Protein AF-A0A9J8A3A0-F1 (afdb_monomer)

Structure (mmCIF, N/CA/C/O backbone):
data_AF-A0A9J8A3A0-F1
#
_entry.id   AF-A0A9J8A3A0-F1
#
loop_
_atom_site.group_PDB
_atom_site.id
_atom_site.type_symbol
_atom_site.label_atom_id
_atom_site.label_alt_id
_atom_site.label_comp_id
_atom_site.label_asym_id
_atom_site.label_entity_id
_atom_site.label_seq_id
_atom_site.pdbx_PDB_ins_code
_atom_site.Cartn_x
_atom_site.Cartn_y
_atom_site.Cartn_z
_atom_site.occupancy
_atom_site.B_iso_or_equiv
_atom_site.auth_seq_id
_atom_site.auth_comp_id
_atom_site.auth_asym_id
_atom_site.auth_atom_id
_atom_site.pdbx_PDB_model_num
ATOM 1 N N . MET A 1 1 ? 16.495 73.382 -16.842 1.00 53.78 1 MET A N 1
ATOM 2 C CA . MET A 1 1 ? 16.008 73.483 -15.449 1.00 53.78 1 MET A CA 1
ATOM 3 C C . MET A 1 1 ? 14.837 74.449 -15.429 1.00 53.78 1 MET A C 1
ATOM 5 O O . MET A 1 1 ? 14.938 75.482 -16.072 1.00 53.78 1 MET A O 1
ATOM 9 N N . ILE A 1 2 ? 13.765 74.085 -14.719 1.00 48.28 2 ILE A N 1
ATOM 10 C CA . ILE A 1 2 ? 12.380 74.600 -14.800 1.00 48.28 2 ILE A CA 1
ATOM 11 C C . ILE A 1 2 ? 11.539 73.900 -15.888 1.00 48.28 2 ILE A C 1
ATOM 13 O O . ILE A 1 2 ? 11.152 74.492 -16.888 1.00 48.28 2 ILE A O 1
ATOM 17 N N . SER A 1 3 ? 11.265 72.611 -15.660 1.00 35.91 3 SER A N 1
ATOM 18 C CA . SER A 1 3 ? 10.053 71.906 -16.138 1.00 35.91 3 SER A CA 1
ATOM 19 C C . SER A 1 3 ? 9.873 70.494 -15.537 1.00 35.91 3 SER A C 1
ATOM 21 O O . SER A 1 3 ? 8.920 69.805 -15.887 1.00 35.91 3 SER A O 1
ATOM 23 N N . ASP A 1 4 ? 10.702 70.087 -14.564 1.00 40.22 4 ASP A N 1
ATOM 24 C CA . ASP A 1 4 ? 10.629 68.764 -13.911 1.00 40.22 4 ASP A CA 1
ATOM 25 C C . ASP A 1 4 ? 9.774 68.700 -12.627 1.00 40.22 4 ASP A C 1
ATOM 27 O O . ASP A 1 4 ? 9.795 67.701 -11.918 1.00 40.22 4 ASP A O 1
ATOM 31 N N . LEU A 1 5 ? 8.961 69.720 -12.328 1.00 41.50 5 LEU A N 1
ATOM 32 C CA . LEU A 1 5 ? 8.045 69.703 -11.167 1.00 41.50 5 LEU A CA 1
ATOM 33 C C . LEU A 1 5 ? 6.548 69.688 -11.528 1.00 41.50 5 LEU A C 1
ATOM 35 O O . LEU A 1 5 ? 5.707 69.651 -10.638 1.00 41.50 5 LEU A O 1
ATOM 39 N N . ALA A 1 6 ? 6.190 69.631 -12.818 1.00 38.50 6 ALA A N 1
ATOM 40 C CA . ALA A 1 6 ? 4.790 69.640 -13.275 1.00 38.50 6 ALA A CA 1
ATOM 41 C C . ALA A 1 6 ? 4.264 68.288 -13.805 1.00 38.50 6 ALA A C 1
ATOM 43 O O . ALA A 1 6 ? 3.088 68.177 -14.142 1.00 38.50 6 ALA A O 1
ATOM 44 N N . ARG A 1 7 ? 5.087 67.229 -13.858 1.00 34.84 7 ARG A N 1
ATOM 45 C CA . ARG A 1 7 ? 4.627 65.879 -14.260 1.00 34.84 7 ARG A CA 1
ATOM 46 C C . ARG A 1 7 ? 4.165 64.994 -13.100 1.00 34.84 7 ARG A C 1
ATOM 48 O O . ARG A 1 7 ? 3.528 63.976 -13.345 1.00 34.84 7 ARG A O 1
ATOM 55 N N . ILE A 1 8 ? 4.409 65.409 -11.857 1.00 41.62 8 ILE A N 1
ATOM 56 C CA . ILE A 1 8 ? 3.997 64.673 -10.650 1.00 41.62 8 ILE A CA 1
ATOM 57 C C . ILE A 1 8 ? 2.502 64.888 -10.328 1.00 41.62 8 ILE A C 1
ATOM 59 O O . ILE A 1 8 ? 1.899 64.053 -9.667 1.00 41.62 8 ILE A O 1
ATOM 63 N N . PHE A 1 9 ? 1.853 65.919 -10.883 1.00 36.81 9 PHE A N 1
ATOM 64 C CA . PHE A 1 9 ? 0.465 66.273 -10.540 1.00 36.81 9 PHE A CA 1
ATOM 65 C C . PHE A 1 9 ? -0.628 65.829 -11.532 1.00 36.81 9 PHE A C 1
ATOM 67 O O . PHE A 1 9 ? -1.800 66.066 -11.266 1.00 36.81 9 PHE A O 1
ATOM 74 N N . ASN A 1 10 ? -0.301 65.154 -12.643 1.00 33.59 10 ASN A N 1
ATOM 75 C CA . ASN A 1 10 ? -1.321 64.701 -13.613 1.00 33.59 10 ASN A CA 1
ATOM 76 C C . ASN A 1 10 ? -1.538 63.173 -13.647 1.00 33.59 10 ASN A C 1
ATOM 78 O O . ASN A 1 10 ? -2.339 62.667 -14.431 1.00 33.59 10 ASN A O 1
ATOM 82 N N . VAL A 1 11 ? -0.861 62.431 -12.762 1.00 38.22 11 VAL A N 1
ATOM 83 C CA . VAL A 1 11 ? -1.085 60.988 -12.540 1.00 38.22 11 VAL A CA 1
ATOM 84 C C . VAL A 1 11 ? -2.279 60.750 -11.599 1.00 38.22 11 VAL A C 1
ATOM 86 O O . VAL A 1 11 ? -2.960 59.732 -11.705 1.00 38.22 11 VAL A O 1
ATOM 89 N N . GLU A 1 12 ? -2.630 61.725 -10.753 1.00 38.78 12 GLU A N 1
ATOM 90 C CA . GLU A 1 12 ? -3.767 61.619 -9.824 1.00 38.78 12 GLU A CA 1
ATOM 91 C C . GLU A 1 12 ? -5.148 61.760 -10.487 1.00 38.78 12 GLU A C 1
ATOM 93 O O . GLU A 1 12 ? -6.147 61.334 -9.907 1.00 38.78 12 GLU A O 1
ATOM 98 N N . TRP A 1 13 ? -5.234 62.254 -11.729 1.00 34.41 13 TRP A N 1
ATOM 99 C CA . TRP A 1 13 ? -6.500 62.284 -12.477 1.00 34.41 13 TRP A CA 1
ATOM 100 C C . TRP A 1 13 ? -6.763 60.990 -13.274 1.00 34.41 13 TRP A C 1
ATOM 102 O O . TRP A 1 13 ? -7.913 60.635 -13.518 1.00 34.41 13 TRP A O 1
ATOM 112 N N . HIS A 1 14 ? -5.724 60.208 -13.602 1.00 34.19 14 HIS A N 1
ATOM 113 C CA . HIS A 1 14 ? -5.872 58.890 -14.247 1.00 34.19 14 HIS A CA 1
ATOM 114 C C . HIS A 1 14 ? -6.265 57.763 -13.276 1.00 34.19 14 HIS A C 1
ATOM 116 O O . HIS A 1 14 ? -6.746 56.715 -13.704 1.00 34.19 14 HIS A O 1
ATOM 122 N N . LEU A 1 15 ? -6.125 57.974 -11.965 1.00 36.59 15 LEU A N 1
ATOM 123 C CA . LEU A 1 15 ? -6.415 56.949 -10.958 1.00 36.59 15 LEU A CA 1
ATOM 124 C C . LEU A 1 15 ? -7.895 56.863 -10.550 1.00 36.59 15 LEU A C 1
ATOM 126 O O . LEU A 1 15 ? -8.308 55.828 -10.035 1.00 36.59 15 LEU A O 1
ATOM 130 N N . LYS A 1 16 ? -8.726 57.874 -10.849 1.00 38.16 16 LYS A N 1
ATOM 131 C CA . LYS A 1 16 ? -10.171 57.841 -10.533 1.00 38.16 16 LYS A CA 1
ATOM 132 C C . LYS A 1 16 ? -11.076 57.318 -11.656 1.00 38.16 16 LYS A C 1
ATOM 134 O O . LYS A 1 16 ? -12.205 56.936 -11.371 1.00 38.16 16 LYS A O 1
ATOM 139 N N . THR A 1 17 ? -10.580 57.191 -12.888 1.00 37.44 17 THR A N 1
ATOM 140 C CA . THR A 1 17 ? -11.350 56.630 -14.024 1.00 37.44 17 THR A CA 1
ATOM 141 C C . THR A 1 17 ? -11.033 55.145 -14.282 1.00 37.44 17 THR A C 1
ATOM 143 O O . THR A 1 17 ? -11.805 54.441 -14.925 1.00 37.44 17 THR A O 1
ATOM 146 N N . ILE A 1 18 ? -9.939 54.615 -13.716 1.00 38.91 18 ILE A N 1
ATOM 147 C CA . ILE A 1 18 ? -9.562 53.187 -13.807 1.00 38.91 18 ILE A CA 1
ATOM 148 C C . ILE A 1 18 ? -10.280 52.328 -12.744 1.00 38.91 18 ILE A C 1
ATOM 150 O O . ILE A 1 18 ? -10.429 51.115 -12.907 1.00 38.91 18 ILE A O 1
ATOM 154 N N . GLN A 1 19 ? -10.789 52.944 -11.674 1.00 39.38 19 GLN A N 1
ATOM 155 C CA . GLN A 1 19 ? -11.409 52.229 -10.553 1.00 39.38 19 GLN A CA 1
ATOM 156 C C . GLN A 1 19 ? -12.839 51.734 -10.839 1.00 39.38 19 GLN A C 1
ATOM 158 O O . GLN A 1 19 ? -13.288 50.785 -10.204 1.00 39.38 19 GLN A O 1
ATOM 163 N N . THR A 1 20 ? -13.523 52.286 -11.843 1.00 39.84 20 THR A N 1
ATOM 164 C CA . THR A 1 20 ? -14.869 51.857 -12.270 1.00 39.84 20 THR A CA 1
ATOM 165 C C . THR A 1 20 ? -14.873 50.841 -13.420 1.00 39.84 20 THR A C 1
ATOM 167 O O . THR A 1 20 ? -15.894 50.199 -13.644 1.00 39.84 20 THR A O 1
ATOM 170 N N . HIS A 1 21 ? -13.743 50.609 -14.103 1.00 36.72 21 HIS A N 1
ATOM 171 C CA . HIS A 1 21 ? -13.633 49.596 -15.169 1.00 36.72 21 HIS A CA 1
ATOM 172 C C . HIS A 1 21 ? -13.060 48.241 -14.713 1.00 36.72 21 HIS A C 1
ATOM 174 O O . HIS A 1 21 ? -13.238 47.241 -15.409 1.00 36.72 21 HIS A O 1
ATOM 180 N N . ARG A 1 22 ? -12.425 48.162 -13.533 1.00 37.97 22 ARG A N 1
ATOM 181 C CA . ARG A 1 22 ? -11.902 46.893 -12.987 1.00 37.97 22 ARG A CA 1
ATOM 182 C C . ARG A 1 22 ? -12.978 45.970 -12.408 1.00 37.97 22 ARG A C 1
ATOM 184 O O . ARG A 1 22 ? -12.798 44.761 -12.446 1.00 37.97 22 ARG A O 1
ATOM 191 N N . SER A 1 23 ? -14.111 46.500 -11.954 1.00 43.41 23 SER A N 1
ATOM 192 C CA . SER A 1 23 ? -15.188 45.705 -11.342 1.00 43.41 23 SER A CA 1
ATOM 193 C C . SER A 1 23 ? -16.014 44.888 -12.347 1.00 43.41 23 SER A C 1
ATOM 195 O O . SER A 1 23 ? -16.549 43.843 -11.988 1.00 43.41 23 SER A O 1
ATOM 197 N N . SER A 1 24 ? -16.082 45.305 -13.617 1.00 37.31 24 SER A N 1
ATOM 198 C CA . SER A 1 24 ? -16.855 44.594 -14.653 1.00 37.31 24 SER A CA 1
ATOM 199 C C . SER A 1 24 ? -16.058 43.471 -15.347 1.00 37.31 24 SER A C 1
ATOM 201 O O . SER A 1 24 ? -16.620 42.453 -15.749 1.00 37.31 24 SER A O 1
ATOM 203 N N . ILE A 1 25 ? -14.727 43.601 -15.423 1.00 42.09 25 ILE A N 1
ATOM 204 C CA . ILE A 1 25 ? -13.830 42.589 -16.018 1.00 42.09 25 ILE A CA 1
ATOM 205 C C . ILE A 1 25 ? -13.587 41.410 -15.056 1.00 42.09 25 ILE A C 1
ATOM 207 O O . ILE A 1 25 ? -13.525 40.261 -15.497 1.00 42.09 25 ILE A O 1
ATOM 211 N N . ASP A 1 26 ? -13.553 41.662 -13.745 1.00 43.03 26 ASP A N 1
ATOM 212 C CA . ASP A 1 26 ? -13.369 40.625 -12.716 1.00 43.03 26 ASP A CA 1
ATOM 213 C C . ASP A 1 26 ? -14.576 39.664 -12.625 1.00 43.03 26 ASP A C 1
ATOM 215 O O . ASP A 1 26 ? -14.426 38.461 -12.408 1.00 43.03 26 ASP A O 1
ATOM 219 N N . LEU A 1 27 ? -15.796 40.157 -12.880 1.00 40.97 27 LEU A N 1
ATOM 220 C CA . LEU A 1 27 ? -17.016 39.341 -12.846 1.00 40.97 27 LEU A CA 1
ATOM 221 C C . LEU A 1 27 ? -17.180 38.451 -14.095 1.00 40.97 27 LEU A C 1
ATOM 223 O O . LEU A 1 27 ? -17.710 37.341 -14.000 1.00 40.97 27 LEU A O 1
ATOM 227 N N . HIS A 1 28 ? -16.706 38.903 -15.260 1.00 38.28 28 HIS A N 1
ATOM 228 C CA . HIS A 1 28 ? -16.753 38.123 -16.502 1.00 38.28 28 HIS A CA 1
ATOM 229 C C . HIS A 1 28 ? -15.663 37.042 -16.571 1.00 38.28 28 HIS A C 1
ATOM 231 O O . HIS A 1 28 ? -15.941 35.945 -17.059 1.00 38.28 28 HIS A O 1
ATOM 237 N N . TRP A 1 29 ? -14.468 37.284 -16.017 1.00 37.06 29 TRP A N 1
ATOM 238 C CA . TRP A 1 29 ? -13.409 36.267 -15.956 1.00 37.06 29 TRP A CA 1
ATOM 239 C C . TRP A 1 29 ? -13.741 35.140 -14.965 1.00 37.06 29 TRP A C 1
ATOM 241 O O . TRP A 1 29 ? -13.626 33.960 -15.298 1.00 37.06 29 TRP A O 1
ATOM 251 N N . ARG A 1 30 ? -14.287 35.480 -13.788 1.00 40.38 30 ARG A N 1
ATOM 252 C CA . ARG A 1 30 ? -14.738 34.493 -12.788 1.00 40.38 30 ARG A CA 1
ATOM 253 C C . ARG A 1 30 ? -15.885 33.604 -13.292 1.00 40.38 30 ARG A C 1
ATOM 255 O O . ARG A 1 30 ? -15.968 32.441 -12.908 1.00 40.38 30 ARG A O 1
ATOM 262 N N . ARG A 1 31 ? -16.732 34.108 -14.201 1.00 38.91 31 ARG A N 1
ATOM 263 C CA . ARG A 1 31 ? -17.788 33.325 -14.875 1.00 38.91 31 ARG A CA 1
ATOM 264 C C . ARG A 1 31 ? -17.256 32.428 -16.004 1.00 38.91 31 ARG A C 1
ATOM 266 O O . ARG A 1 31 ? -17.767 31.327 -16.177 1.00 38.91 31 ARG A O 1
ATOM 273 N N . ALA A 1 32 ? -16.209 32.840 -16.723 1.00 35.50 32 ALA A N 1
ATOM 274 C CA . ALA A 1 32 ? -15.576 32.020 -17.764 1.00 35.50 32 ALA A CA 1
ATOM 275 C C . ALA A 1 32 ? -14.757 30.850 -17.181 1.00 35.50 32 ALA A C 1
ATOM 277 O O . ALA A 1 32 ? -14.797 29.740 -17.710 1.00 35.50 32 ALA A O 1
ATOM 278 N N . GLN A 1 33 ? -14.083 31.063 -16.048 1.00 36.75 33 GLN A N 1
ATOM 279 C CA . GLN A 1 33 ? -13.306 30.016 -15.380 1.00 36.75 33 GLN A CA 1
ATOM 280 C C . GLN A 1 33 ? -14.208 28.975 -14.688 1.00 36.75 33 GLN A C 1
ATOM 282 O O . GLN A 1 33 ? -13.895 27.787 -14.700 1.00 36.75 33 GLN A O 1
ATOM 287 N N . ALA A 1 34 ? -15.379 29.387 -14.184 1.00 37.41 34 ALA A N 1
ATOM 288 C CA . ALA A 1 34 ? -16.399 28.480 -13.647 1.00 37.41 34 ALA A CA 1
ATOM 289 C C . ALA A 1 34 ? -17.090 27.622 -14.733 1.00 37.41 34 ALA A C 1
ATOM 291 O O . ALA A 1 34 ? -17.401 26.462 -14.479 1.00 37.41 34 ALA A O 1
ATOM 292 N N . CYS A 1 35 ? -17.282 28.143 -15.954 1.00 33.62 35 CYS A N 1
ATOM 293 C CA . CYS A 1 35 ? -17.835 27.365 -17.074 1.00 33.62 35 CYS A CA 1
ATOM 294 C C . CYS A 1 35 ? -16.848 26.330 -17.645 1.00 33.62 35 CYS A C 1
ATOM 296 O O . CYS A 1 35 ? -17.275 25.230 -17.993 1.00 33.62 35 CYS A O 1
ATOM 298 N N . LEU A 1 36 ? -15.538 26.620 -17.687 1.00 36.16 36 LEU A N 1
ATOM 299 C CA . LEU A 1 36 ? -14.526 25.619 -18.070 1.00 36.16 36 LEU A CA 1
ATOM 300 C C . LEU A 1 36 ? -14.402 24.505 -17.011 1.00 36.16 36 LEU A C 1
ATOM 302 O O . LEU A 1 36 ? -14.256 23.332 -17.353 1.00 36.16 36 LEU A O 1
ATOM 306 N N . MET A 1 37 ? -14.545 24.870 -15.730 1.00 34.22 37 MET A N 1
ATOM 307 C CA . MET A 1 37 ? -14.596 23.940 -14.593 1.00 34.22 37 MET A CA 1
ATOM 308 C C . MET A 1 37 ? -15.845 23.042 -14.599 1.00 34.22 37 MET A C 1
ATOM 310 O O . MET A 1 37 ? -15.817 21.984 -13.983 1.00 34.22 37 MET A O 1
ATOM 314 N N . LEU A 1 38 ? -16.920 23.405 -15.312 1.00 36.59 38 LEU A N 1
ATOM 315 C CA . LEU A 1 38 ? -18.124 22.570 -15.429 1.00 36.59 38 LEU A CA 1
ATOM 316 C C . LEU A 1 38 ? -18.109 21.636 -16.655 1.00 36.59 38 LEU A C 1
ATOM 318 O O . LEU A 1 38 ? -18.757 20.594 -16.627 1.00 36.59 38 LEU A O 1
ATOM 322 N N . GLN A 1 39 ? -17.371 21.973 -17.722 1.00 31.22 39 GLN A N 1
ATOM 323 C CA . GLN A 1 39 ? -17.328 21.164 -18.951 1.00 31.22 39 GLN A CA 1
ATOM 324 C C . GLN A 1 39 ? -16.314 20.009 -18.908 1.00 31.22 39 GLN A C 1
ATOM 326 O O . GLN A 1 39 ? -16.563 18.978 -19.524 1.00 31.22 39 GLN A O 1
ATOM 331 N N . VAL A 1 40 ? -15.220 20.116 -18.143 1.00 38.34 40 VAL A N 1
ATOM 332 C CA . VAL A 1 40 ? -14.260 18.999 -17.977 1.00 38.34 40 VAL A CA 1
ATOM 333 C C . VAL A 1 40 ? -14.747 17.975 -16.939 1.00 38.34 40 VAL A C 1
ATOM 335 O O . VAL A 1 40 ? -14.436 16.794 -17.042 1.00 38.34 40 VAL A O 1
ATOM 338 N N . VAL A 1 41 ? -15.597 18.390 -15.994 1.00 36.25 41 VAL A N 1
ATOM 339 C CA . VAL A 1 41 ? -16.181 17.519 -14.953 1.00 36.25 41 VAL A CA 1
ATOM 340 C C . VAL A 1 41 ? -17.225 16.526 -15.506 1.00 36.25 41 VAL A C 1
ATOM 342 O O . VAL A 1 41 ? -17.561 15.562 -14.827 1.00 36.25 41 VAL A O 1
ATOM 345 N N . ILE A 1 42 ? -17.725 16.705 -16.738 1.00 36.88 42 ILE A N 1
ATOM 346 C CA . ILE A 1 42 ? -18.847 15.907 -17.287 1.00 36.88 42 ILE A CA 1
ATOM 347 C C . ILE A 1 42 ? -18.456 15.074 -18.535 1.00 36.88 42 ILE A C 1
ATOM 349 O O . ILE A 1 42 ? -19.239 14.257 -19.018 1.00 36.88 42 ILE A O 1
ATOM 353 N N . GLY A 1 43 ? -17.221 15.172 -19.036 1.00 27.08 43 GLY A N 1
ATOM 354 C CA . GLY A 1 43 ? -16.757 14.398 -20.196 1.00 27.08 43 GLY A CA 1
ATOM 355 C C . GLY A 1 43 ? -16.251 12.986 -19.865 1.00 27.08 43 GLY A C 1
ATOM 356 O O . GLY A 1 43 ? -15.045 12.792 -19.865 1.00 27.08 43 GLY A O 1
ATOM 357 N N . GLN A 1 44 ? -17.170 12.053 -19.565 1.00 27.44 44 GLN A N 1
ATOM 358 C CA . GLN A 1 44 ? -17.163 10.599 -19.890 1.00 27.44 44 GLN A CA 1
ATOM 359 C C . GLN A 1 44 ? -15.775 9.921 -20.089 1.00 27.44 44 GLN A C 1
ATOM 361 O O . GLN A 1 44 ? -15.083 10.244 -21.041 1.00 27.44 44 GLN A O 1
ATOM 366 N N . GLU A 1 45 ? -15.272 8.944 -19.319 1.00 31.30 45 GLU A N 1
ATOM 367 C CA . GLU A 1 45 ? -15.837 7.737 -18.690 1.00 31.30 45 GLU A CA 1
ATOM 368 C C . GLU A 1 45 ? -14.906 7.242 -17.552 1.00 31.30 45 GLU A C 1
ATOM 370 O O . GLU A 1 45 ? -13.699 7.452 -17.602 1.00 31.30 45 GLU A O 1
ATOM 375 N N . ARG A 1 46 ? -15.477 6.554 -16.544 1.00 36.16 46 ARG A N 1
ATOM 376 C CA . ARG A 1 46 ? -14.821 5.717 -15.503 1.00 36.16 46 ARG A CA 1
ATOM 377 C C . ARG A 1 46 ? -13.362 6.067 -15.157 1.00 36.16 46 ARG A C 1
ATOM 379 O O . ARG A 1 46 ? -12.443 5.322 -15.477 1.00 36.16 46 ARG A O 1
ATOM 386 N N . VAL A 1 47 ? -13.172 7.134 -14.388 1.00 31.84 47 VAL A N 1
ATOM 387 C CA . VAL A 1 47 ? -11.882 7.421 -13.752 1.00 31.84 47 VAL A CA 1
ATOM 388 C C . VAL A 1 47 ? -11.883 6.828 -12.344 1.00 31.84 47 VAL A C 1
ATOM 390 O O . VAL A 1 47 ? -12.733 7.152 -11.511 1.00 31.84 47 VAL A O 1
ATOM 393 N N . SER A 1 48 ? -10.938 5.923 -12.095 1.00 36.25 48 SER A N 1
ATOM 394 C CA . SER A 1 48 ? -10.561 5.452 -10.764 1.00 36.25 48 SER A CA 1
ATOM 395 C C . SER A 1 48 ? -10.361 6.650 -9.834 1.00 36.25 48 SER A C 1
ATOM 397 O O . SER A 1 48 ? -9.594 7.555 -10.156 1.00 36.25 48 SER A O 1
ATOM 399 N N . GLN A 1 49 ? -11.049 6.659 -8.692 1.00 37.28 49 GLN A N 1
ATOM 400 C CA . GLN A 1 49 ? -10.913 7.675 -7.644 1.00 37.28 49 GLN A CA 1
ATOM 401 C C . GLN A 1 49 ? -9.463 7.709 -7.118 1.00 37.28 49 GLN A C 1
ATOM 403 O O . GLN A 1 49 ? -9.144 7.019 -6.152 1.00 37.28 49 GLN A O 1
ATOM 408 N N . SER A 1 50 ? -8.591 8.487 -7.765 1.00 38.06 50 SER A N 1
ATOM 409 C CA . SER A 1 50 ? -7.245 8.818 -7.287 1.00 38.06 50 SER A CA 1
ATOM 410 C C . SER A 1 50 ? -7.334 9.952 -6.257 1.00 38.06 50 SER A C 1
ATOM 412 O O . SER A 1 50 ? -8.206 10.827 -6.324 1.00 38.06 50 SER A O 1
ATOM 414 N N . ARG A 1 51 ? -6.419 9.942 -5.284 1.00 40.31 51 ARG A N 1
ATOM 415 C CA . ARG A 1 51 ? -6.280 10.982 -4.256 1.00 40.31 51 ARG A CA 1
ATOM 416 C C . ARG A 1 51 ? -5.995 12.375 -4.837 1.00 40.31 51 ARG A C 1
ATOM 418 O O . ARG A 1 51 ? -6.275 13.359 -4.154 1.00 40.31 51 ARG A O 1
ATOM 425 N N . ASP A 1 52 ? -5.572 12.496 -6.095 1.00 36.00 52 ASP A N 1
ATOM 426 C CA . ASP A 1 52 ? -5.333 13.788 -6.757 1.00 36.00 52 ASP A CA 1
ATOM 427 C C . ASP A 1 52 ? -6.608 14.620 -6.915 1.00 36.00 52 ASP A C 1
ATOM 429 O O . ASP A 1 52 ? -6.602 15.838 -6.708 1.00 36.00 52 ASP A O 1
ATOM 433 N N . THR A 1 53 ? -7.744 13.969 -7.196 1.00 41.31 53 THR A N 1
ATOM 434 C CA . THR A 1 53 ? -9.047 14.649 -7.272 1.00 41.31 53 THR A CA 1
ATOM 435 C C . THR A 1 53 ? -9.478 15.159 -5.891 1.00 41.31 53 THR A C 1
ATOM 437 O O . THR A 1 53 ? -10.091 16.222 -5.771 1.00 41.31 53 THR A O 1
ATOM 440 N N . PHE A 1 54 ? -9.094 14.445 -4.827 1.00 41.50 54 PHE A N 1
ATOM 441 C CA . PHE A 1 54 ? -9.340 14.838 -3.438 1.00 41.50 54 PHE A CA 1
ATOM 442 C C . PHE A 1 54 ? -8.407 15.962 -2.964 1.00 41.50 54 PHE A C 1
ATOM 444 O O . PHE A 1 54 ? -8.875 16.867 -2.271 1.00 41.50 54 PHE A O 1
ATOM 451 N N . CYS A 1 55 ? -7.132 15.977 -3.370 1.00 39.69 55 CYS A N 1
ATOM 452 C CA . CYS A 1 55 ? -6.225 17.108 -3.140 1.00 39.69 55 CYS A CA 1
ATOM 453 C C . CYS A 1 55 ? -6.763 18.390 -3.785 1.00 39.69 55 CYS A C 1
ATOM 455 O O . CYS A 1 55 ? -6.807 19.431 -3.126 1.00 39.69 55 CYS A O 1
ATOM 457 N N . TYR A 1 56 ? -7.272 18.306 -5.019 1.00 34.66 56 TYR A N 1
ATOM 458 C CA . TYR A 1 56 ? -7.908 19.439 -5.699 1.00 34.66 56 TYR A CA 1
ATOM 459 C C . TYR A 1 56 ? -9.129 19.970 -4.932 1.00 34.66 56 TYR A C 1
ATOM 461 O O . TYR A 1 56 ? -9.241 21.173 -4.697 1.00 34.66 56 TYR A O 1
ATOM 469 N N . LEU A 1 57 ? -10.011 19.083 -4.456 1.00 37.38 57 LEU A N 1
ATOM 470 C CA . LEU A 1 57 ? -11.170 19.461 -3.635 1.00 37.38 57 LEU A CA 1
ATOM 471 C C . LEU A 1 57 ? -10.765 20.069 -2.280 1.00 37.38 57 LEU A C 1
ATOM 473 O O . LEU A 1 57 ? -11.395 21.020 -1.818 1.00 37.38 57 LEU A O 1
ATOM 477 N N . ARG A 1 58 ? -9.690 19.576 -1.654 1.00 38.69 58 ARG A N 1
ATOM 478 C CA . ARG A 1 58 ? -9.177 20.081 -0.368 1.00 38.69 58 ARG A CA 1
ATOM 479 C C . ARG A 1 58 ? -8.526 21.460 -0.508 1.00 38.69 58 ARG A C 1
ATOM 481 O O . ARG A 1 58 ? -8.725 22.321 0.352 1.00 38.69 58 ARG A O 1
ATOM 488 N N . VAL A 1 59 ? -7.814 21.702 -1.611 1.00 39.00 59 VAL A N 1
ATOM 489 C CA . VAL A 1 59 ? -7.293 23.027 -1.982 1.00 39.00 59 VAL A CA 1
ATOM 490 C C . VAL A 1 59 ? -8.449 23.994 -2.247 1.00 39.00 59 VAL A C 1
ATOM 492 O O . VAL A 1 59 ? -8.472 25.073 -1.661 1.00 39.00 59 VAL A O 1
ATOM 495 N N . LEU A 1 60 ? -9.463 23.598 -3.022 1.00 36.34 60 LEU A N 1
ATOM 496 C CA . LEU A 1 60 ? -10.650 24.427 -3.280 1.00 36.34 60 LEU A CA 1
ATOM 497 C C . LEU A 1 60 ? -11.429 24.762 -1.994 1.00 36.34 60 LEU A C 1
ATOM 499 O O . LEU A 1 60 ? -11.845 25.905 -1.806 1.00 36.34 60 LEU A O 1
ATOM 503 N N . CYS A 1 61 ? -11.557 23.812 -1.064 1.00 34.75 61 CYS A N 1
ATOM 504 C CA . CYS A 1 61 ? -12.187 24.037 0.240 1.00 34.75 61 CYS A CA 1
ATOM 505 C C . CYS A 1 61 ? -11.357 24.988 1.130 1.00 34.75 61 CYS A C 1
ATOM 507 O O . CYS A 1 61 ? -11.910 25.815 1.861 1.00 34.75 61 CYS A O 1
ATOM 509 N N . SER A 1 62 ? -10.025 24.927 1.027 1.00 36.09 62 SER A N 1
ATOM 510 C CA . SER A 1 62 ? -9.095 25.833 1.722 1.00 36.09 62 SER A CA 1
ATOM 511 C C . SER A 1 62 ? -9.140 27.256 1.144 1.00 36.09 62 SER A C 1
ATOM 513 O O . SER A 1 62 ? -9.117 28.230 1.892 1.00 36.09 62 SER A O 1
ATOM 515 N N . PHE A 1 63 ? -9.303 27.395 -0.175 1.00 36.03 63 PHE A N 1
ATOM 516 C CA . PHE A 1 63 ? -9.541 28.685 -0.833 1.00 36.03 63 PHE A CA 1
ATOM 517 C C . PHE A 1 63 ? -10.908 29.278 -0.466 1.00 36.03 63 PHE A C 1
ATOM 519 O O . PHE A 1 63 ? -10.996 30.465 -0.162 1.00 36.03 63 PHE A O 1
ATOM 526 N N . SER A 1 64 ? -11.966 28.462 -0.425 1.00 34.31 64 SER A N 1
ATOM 527 C CA . SER A 1 64 ? -13.307 28.912 -0.022 1.00 34.31 64 SER A CA 1
ATOM 528 C C . SER A 1 64 ? -13.352 29.371 1.439 1.00 34.31 64 SER A C 1
ATOM 530 O O . SER A 1 64 ? -14.018 30.354 1.765 1.00 34.31 64 SER A O 1
ATOM 532 N N . SER A 1 65 ? -12.629 28.689 2.330 1.00 35.12 65 SER A N 1
ATOM 533 C CA . SER A 1 65 ? -12.540 29.062 3.746 1.00 35.12 65 SER A CA 1
ATOM 534 C C . SER A 1 65 ? -11.624 30.269 3.990 1.00 35.12 65 SER A C 1
ATOM 536 O O . SER A 1 65 ? -11.911 31.065 4.883 1.00 35.12 65 SER A O 1
ATOM 538 N N . ALA A 1 66 ? -10.582 30.471 3.175 1.00 37.69 66 ALA A N 1
ATOM 539 C CA . ALA A 1 66 ? -9.777 31.695 3.184 1.00 37.69 66 ALA A CA 1
ATOM 540 C C . ALA A 1 66 ? -10.580 32.917 2.699 1.00 37.69 66 ALA A C 1
ATOM 542 O O . ALA A 1 66 ? -10.582 33.943 3.375 1.00 37.69 66 ALA A O 1
ATOM 543 N N . LEU A 1 67 ? -11.354 32.774 1.616 1.00 36.16 67 LEU A N 1
ATOM 544 C CA . LEU A 1 67 ? -12.263 33.816 1.114 1.00 36.16 67 LEU A CA 1
ATOM 545 C C . LEU A 1 67 ? -13.350 34.176 2.139 1.00 36.16 67 LEU A C 1
ATOM 547 O O . LEU A 1 67 ? -13.659 35.349 2.335 1.00 36.16 67 LEU A O 1
ATOM 551 N N . SER A 1 68 ? -13.896 33.180 2.846 1.00 36.66 68 SER A N 1
ATOM 552 C CA . SER A 1 68 ? -14.867 33.413 3.922 1.00 36.66 68 SER A CA 1
ATOM 553 C C . SER A 1 68 ? -14.252 34.114 5.141 1.00 36.66 68 SER A C 1
ATOM 555 O O . SER A 1 68 ? -14.954 34.870 5.816 1.00 36.66 68 SER A O 1
ATOM 557 N N . LYS A 1 69 ? -12.965 33.875 5.440 1.00 39.62 69 LYS A N 1
ATOM 558 C CA . LYS A 1 69 ? -12.236 34.561 6.520 1.00 39.62 69 LYS A CA 1
ATOM 559 C C . LYS A 1 69 ? -11.904 36.006 6.151 1.00 39.62 69 LYS A C 1
ATOM 561 O O . LYS A 1 69 ? -12.106 36.879 6.989 1.00 39.62 69 LYS A O 1
ATOM 566 N N . GLU A 1 70 ? -11.493 36.270 4.910 1.00 41.59 70 GLU A N 1
ATOM 567 C CA . GLU A 1 70 ? -11.274 37.637 4.414 1.00 41.59 70 GLU A CA 1
ATOM 568 C C . GLU A 1 70 ? -12.573 38.457 4.436 1.00 41.59 70 GLU A C 1
ATOM 570 O O . GLU A 1 70 ? -12.579 39.574 4.951 1.00 41.59 70 GLU A O 1
ATOM 575 N N . GLN A 1 71 ? -13.703 37.876 4.014 1.00 38.66 71 GLN A N 1
ATOM 576 C CA . GLN A 1 71 ? -15.013 38.539 4.086 1.00 38.66 71 GLN A CA 1
ATOM 577 C C . GLN A 1 71 ? -15.466 38.821 5.533 1.00 38.66 71 GLN A C 1
ATOM 579 O O . GLN A 1 71 ? -16.061 39.865 5.806 1.00 38.66 71 GLN A O 1
ATOM 584 N N . GLN A 1 72 ? -15.161 37.935 6.490 1.00 40.00 72 GLN A N 1
ATOM 585 C CA . GLN A 1 72 ? -15.452 38.166 7.914 1.00 40.00 72 GLN A CA 1
ATOM 586 C C . GLN A 1 72 ? -14.529 39.205 8.567 1.00 40.00 72 GLN A C 1
ATOM 588 O O . GLN A 1 72 ? -14.961 39.908 9.485 1.00 40.00 72 GLN A O 1
ATOM 593 N N . GLU A 1 73 ? -13.273 39.320 8.133 1.00 42.84 73 GLU A N 1
ATOM 594 C CA . GLU A 1 73 ? -12.355 40.365 8.604 1.00 42.84 73 GLU A CA 1
ATOM 595 C C . GLU A 1 73 ? -12.705 41.745 8.033 1.00 42.84 73 GLU A C 1
ATOM 597 O O . GLU A 1 73 ? -12.572 42.750 8.738 1.00 42.84 73 GLU A O 1
ATOM 602 N N . GLU A 1 74 ? -13.232 41.802 6.809 1.00 39.97 74 GLU A N 1
ATOM 603 C CA . GLU A 1 74 ? -13.709 43.035 6.177 1.00 39.97 74 GLU A CA 1
ATOM 604 C C . GLU A 1 74 ? -14.978 43.571 6.872 1.00 39.97 74 GLU A C 1
ATOM 606 O O . GLU A 1 74 ? -15.025 44.743 7.253 1.00 39.97 74 GLU A O 1
ATOM 611 N N . LEU A 1 75 ? -15.923 42.686 7.224 1.00 41.00 75 LEU A N 1
ATOM 612 C CA . LEU A 1 75 ? -17.108 43.016 8.036 1.00 41.00 75 LEU A CA 1
ATOM 613 C C . LEU A 1 75 ? -16.755 43.474 9.467 1.00 41.00 75 LEU A C 1
ATOM 615 O O . LEU A 1 75 ? -17.409 44.359 10.025 1.00 41.00 75 LEU A O 1
ATOM 619 N N . LYS A 1 76 ? -15.689 42.926 10.072 1.00 41.22 76 LYS A N 1
ATOM 620 C CA . LYS A 1 76 ? -15.177 43.385 11.381 1.00 41.22 76 LYS A CA 1
ATOM 621 C C . LYS A 1 76 ? -14.469 44.741 11.295 1.00 41.22 76 LYS A C 1
ATOM 623 O O . LYS A 1 76 ? -14.525 45.516 12.252 1.00 41.22 76 LYS A O 1
ATOM 628 N N . ARG A 1 77 ? -13.826 45.055 10.164 1.00 40.66 77 ARG A N 1
ATOM 629 C CA . ARG A 1 77 ? -13.200 46.365 9.911 1.00 40.66 77 ARG A CA 1
ATOM 630 C C . ARG A 1 77 ? -14.225 47.472 9.673 1.00 40.66 77 ARG A C 1
ATOM 632 O O . ARG A 1 77 ? -13.982 48.599 10.103 1.00 40.66 77 ARG A O 1
ATOM 639 N N . GLU A 1 78 ? -15.363 47.164 9.058 1.00 37.75 78 GLU A N 1
ATOM 640 C CA . GLU A 1 78 ? -16.456 48.129 8.880 1.00 37.75 78 GLU A CA 1
ATOM 641 C C . GLU A 1 78 ? -17.223 48.397 10.185 1.00 37.75 78 GLU A C 1
ATOM 643 O O . GLU A 1 78 ? -17.506 49.555 10.492 1.00 37.75 78 GLU A O 1
ATOM 648 N N . GLY A 1 79 ? -17.433 47.379 11.030 1.00 37.59 79 GLY A N 1
ATOM 649 C CA . GLY A 1 79 ? -18.066 47.545 12.349 1.00 37.59 79 GLY A CA 1
ATOM 650 C C . GLY A 1 79 ? -17.240 48.339 13.375 1.00 37.59 79 GLY A C 1
ATOM 651 O O . GLY A 1 79 ? -17.792 48.877 14.331 1.00 37.59 79 GLY A O 1
ATOM 652 N N . SER A 1 80 ? -15.923 48.465 13.174 1.00 38.56 80 SER A N 1
ATOM 653 C CA . SER A 1 80 ? -15.021 49.208 14.072 1.00 38.56 80 SER A CA 1
ATOM 654 C C . SER A 1 80 ? -14.868 50.697 13.716 1.00 38.56 80 SER A C 1
ATOM 656 O O . SER A 1 80 ? -14.164 51.416 14.428 1.00 38.56 80 SER A O 1
ATOM 658 N N . ARG A 1 81 ? -15.500 51.185 12.635 1.00 35.22 81 ARG A N 1
ATOM 659 C CA . ARG A 1 81 ? -15.479 52.612 12.243 1.00 35.22 81 ARG A CA 1
ATOM 660 C C . ARG A 1 81 ? -16.613 53.445 12.845 1.00 35.22 81 ARG A C 1
ATOM 662 O O . ARG A 1 81 ? -16.591 54.666 12.727 1.00 35.22 81 ARG A O 1
ATOM 669 N N . THR A 1 82 ? -17.551 52.821 13.547 1.00 38.38 82 THR A N 1
ATOM 670 C CA . THR A 1 82 ? -18.628 53.501 14.274 1.00 38.38 82 THR A CA 1
ATOM 671 C C . THR A 1 82 ? -18.578 53.084 15.737 1.00 38.38 82 THR A C 1
ATO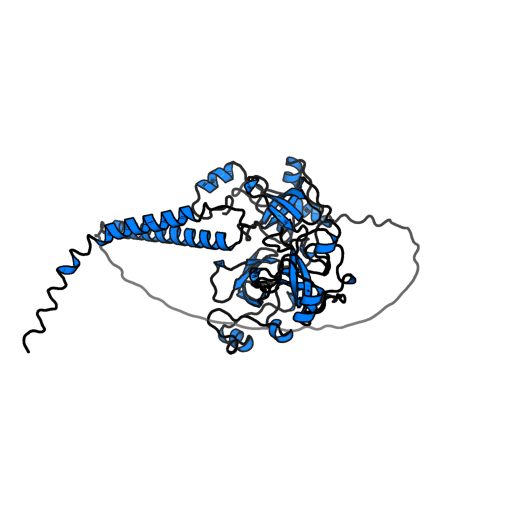M 673 O O . THR A 1 82 ? -19.204 52.098 16.104 1.00 38.38 82 THR A O 1
ATOM 676 N N . ASN A 1 83 ? -17.746 53.768 16.528 1.00 30.61 83 ASN A N 1
ATOM 677 C CA . ASN A 1 83 ? -17.874 53.996 17.979 1.00 30.61 83 ASN A CA 1
ATOM 678 C C . ASN A 1 83 ? -16.511 54.426 18.538 1.00 30.61 83 ASN A C 1
ATOM 680 O O . ASN A 1 83 ? -15.744 53.625 19.069 1.00 30.61 83 ASN A O 1
ATOM 684 N N . GLY A 1 84 ? -16.205 55.714 18.405 1.00 28.62 84 GLY A N 1
ATOM 685 C CA . GLY A 1 84 ? -15.230 56.373 19.262 1.00 28.62 84 GLY A CA 1
ATOM 686 C C . GLY A 1 84 ? -15.982 57.201 20.295 1.00 28.62 84 GLY A C 1
ATOM 687 O O . GLY A 1 84 ? -16.779 58.036 19.894 1.00 28.62 84 GLY A O 1
ATOM 688 N N . GLU A 1 85 ? -15.751 56.927 21.582 1.00 28.11 85 GLU A N 1
ATOM 689 C CA . GLU A 1 85 ? -15.469 57.903 22.653 1.00 28.11 85 GLU A CA 1
ATOM 690 C C . GLU A 1 85 ? -15.704 57.280 24.040 1.00 28.11 85 GLU A C 1
ATOM 692 O O . GLU A 1 85 ? -16.820 56.897 24.372 1.00 28.11 85 GLU A O 1
ATOM 697 N N . ALA A 1 86 ? -14.638 57.180 24.849 1.00 28.77 86 ALA A N 1
ATOM 698 C CA . ALA A 1 86 ? -14.584 57.644 26.248 1.00 28.77 86 ALA A CA 1
ATOM 699 C C . ALA A 1 86 ? -13.360 57.072 27.005 1.00 28.77 86 ALA A C 1
ATOM 701 O O . ALA A 1 86 ? -13.313 55.913 27.399 1.00 28.77 86 ALA A O 1
ATOM 702 N N . LEU A 1 87 ? -12.372 57.953 27.199 1.00 29.28 87 LEU A N 1
ATOM 703 C CA . LEU A 1 87 ? -11.664 58.275 28.449 1.00 29.28 87 LEU A CA 1
ATOM 704 C C . LEU A 1 87 ? -11.202 57.154 29.417 1.00 29.28 87 LEU A C 1
ATOM 706 O O . LEU A 1 87 ? -11.997 56.533 30.109 1.00 29.28 87 LEU A O 1
ATOM 710 N N . GLY A 1 88 ? -9.887 57.154 29.698 1.00 26.84 88 GLY A N 1
ATOM 711 C CA . GLY A 1 88 ? -9.439 57.384 31.084 1.00 26.84 88 GLY A CA 1
ATOM 712 C C . GLY A 1 88 ? -8.519 56.359 31.771 1.00 26.84 88 GLY A C 1
ATOM 713 O O . GLY A 1 88 ? -8.981 55.399 32.366 1.00 26.84 88 GLY A O 1
ATOM 714 N N . ARG A 1 89 ? -7.229 56.730 31.857 1.00 28.53 89 ARG A N 1
ATOM 715 C CA . ARG A 1 89 ? -6.247 56.488 32.950 1.00 28.53 89 ARG A CA 1
ATOM 716 C C . ARG A 1 89 ? -5.764 55.054 33.265 1.00 28.53 89 ARG A C 1
ATOM 718 O O . ARG A 1 89 ? -6.421 54.273 33.938 1.00 28.53 89 ARG A O 1
ATOM 725 N N . LYS A 1 90 ? -4.470 54.822 32.987 1.00 26.25 90 LYS A N 1
ATOM 726 C CA . LYS A 1 90 ? -3.597 53.858 33.689 1.00 26.25 90 LYS A CA 1
ATOM 727 C C . LYS A 1 90 ? -2.505 54.593 34.478 1.00 26.25 90 LYS A C 1
ATOM 729 O O . LYS A 1 90 ? -1.922 55.553 33.976 1.00 26.25 90 LYS A O 1
ATOM 734 N N . ARG A 1 91 ? -2.165 54.075 35.663 1.00 28.20 91 ARG A N 1
ATOM 735 C CA . ARG A 1 91 ? -0.822 54.158 36.270 1.00 28.20 91 ARG A CA 1
ATOM 736 C C . ARG A 1 91 ? -0.451 52.807 36.924 1.00 28.20 91 ARG A C 1
ATOM 738 O O . ARG A 1 91 ? -1.365 52.048 37.238 1.00 28.20 91 ARG A O 1
ATOM 745 N N . PRO A 1 92 ? 0.853 52.492 37.077 1.00 38.16 92 PRO A N 1
ATOM 746 C CA . PRO A 1 92 ? 1.386 51.122 37.115 1.00 38.16 92 PRO A CA 1
ATOM 747 C C . PRO A 1 92 ? 1.970 50.723 38.483 1.00 38.16 92 PRO A C 1
ATOM 749 O O . PRO A 1 92 ? 2.272 51.613 39.277 1.00 38.16 92 PRO A O 1
ATOM 752 N N . ARG A 1 93 ? 2.255 49.426 38.709 1.00 25.66 93 ARG A N 1
ATOM 753 C CA . ARG A 1 93 ? 3.312 48.972 39.640 1.00 25.66 93 ARG A CA 1
ATOM 754 C C . ARG A 1 93 ? 3.983 47.655 39.211 1.00 25.66 93 ARG A C 1
ATOM 756 O O . ARG A 1 93 ? 3.323 46.736 38.740 1.00 25.66 93 ARG A O 1
ATOM 763 N N . LEU A 1 94 ? 5.306 47.670 39.384 1.00 26.53 94 LEU A N 1
ATOM 764 C CA . LEU A 1 94 ? 6.340 46.630 39.277 1.00 26.53 94 LEU A CA 1
ATOM 765 C C . LEU A 1 94 ? 6.422 45.758 40.543 1.00 26.53 94 LEU A C 1
ATOM 767 O O . LEU A 1 94 ? 6.016 46.257 41.590 1.00 26.53 94 LEU A O 1
ATOM 771 N N . THR A 1 95 ? 7.032 44.563 40.415 1.00 27.03 95 THR A N 1
ATOM 772 C CA . THR A 1 95 ? 8.146 43.943 41.214 1.00 27.03 95 THR A CA 1
ATOM 773 C C . THR A 1 95 ? 8.246 42.447 40.814 1.00 27.03 95 THR A C 1
ATOM 775 O O . THR A 1 95 ? 7.212 41.789 40.805 1.00 27.03 95 THR A O 1
ATOM 778 N N . GLU A 1 96 ? 9.330 41.894 40.228 1.00 27.14 96 GLU A N 1
ATOM 779 C CA . GLU A 1 96 ? 10.621 41.420 40.824 1.00 27.14 96 GLU A CA 1
ATOM 780 C C . GLU A 1 96 ? 10.421 40.508 42.072 1.00 27.14 96 GLU A C 1
ATOM 782 O O . GLU A 1 96 ? 9.613 40.870 42.915 1.00 27.14 96 GLU A O 1
ATOM 787 N N . ARG A 1 97 ? 11.085 39.357 42.337 1.00 27.67 97 ARG A N 1
ATOM 788 C CA . ARG A 1 97 ? 12.295 38.670 41.814 1.00 27.67 97 ARG A CA 1
ATOM 789 C C . ARG A 1 97 ? 12.551 37.334 42.596 1.00 27.67 97 ARG A C 1
ATOM 791 O O . ARG A 1 97 ? 12.173 37.290 43.760 1.00 27.67 97 ARG A O 1
ATOM 798 N N . LEU A 1 98 ? 13.331 36.402 41.998 1.00 26.69 98 LEU A N 1
ATOM 799 C CA . LEU A 1 98 ? 14.294 35.389 42.569 1.00 26.69 98 LEU A CA 1
ATOM 800 C C . LEU A 1 98 ? 13.777 33.966 42.942 1.00 26.69 98 LEU A C 1
ATOM 802 O O . LEU A 1 98 ? 12.757 33.860 43.608 1.00 26.69 98 LEU A O 1
ATOM 806 N N . ALA A 1 99 ? 14.294 32.862 42.344 1.00 27.45 99 ALA A N 1
ATOM 807 C CA . ALA A 1 99 ? 15.570 32.100 42.557 1.00 27.45 99 ALA A CA 1
ATOM 808 C C . ALA A 1 99 ? 15.537 31.285 43.889 1.00 27.45 99 ALA A C 1
ATOM 810 O O . ALA A 1 99 ? 15.026 31.820 44.861 1.00 27.45 99 ALA A O 1
ATOM 811 N N . GLU A 1 100 ? 15.930 30.006 44.046 1.00 30.52 100 GLU A N 1
ATOM 812 C CA . GLU A 1 100 ? 17.074 29.199 43.562 1.00 30.52 100 GLU A CA 1
ATOM 813 C C . GLU A 1 100 ? 16.818 27.661 43.699 1.00 30.52 100 GLU A C 1
ATOM 815 O O . GLU A 1 100 ? 16.012 27.227 44.522 1.00 30.52 100 GLU A O 1
ATOM 820 N N . ASP A 1 101 ? 17.494 26.888 42.835 1.00 28.12 101 ASP A N 1
ATOM 821 C CA . ASP A 1 101 ? 18.210 25.587 42.936 1.00 28.12 101 ASP A CA 1
ATOM 822 C C . ASP A 1 101 ? 18.081 24.614 44.140 1.00 28.12 101 ASP A C 1
ATOM 824 O O . ASP A 1 101 ? 18.227 25.009 45.291 1.00 28.12 101 ASP A O 1
ATOM 828 N N . MET A 1 102 ? 18.015 23.293 43.851 1.00 31.67 102 MET A N 1
ATOM 829 C CA . MET A 1 102 ? 19.010 22.299 44.329 1.00 31.67 102 MET A CA 1
ATOM 830 C C . MET A 1 102 ? 18.881 20.904 43.670 1.00 31.67 102 MET A C 1
ATOM 832 O O . MET A 1 102 ? 17.799 20.328 43.568 1.00 31.67 102 MET A O 1
ATOM 836 N N . ASP A 1 103 ? 20.041 20.392 43.258 1.00 26.34 103 ASP A N 1
ATOM 837 C CA . ASP A 1 103 ? 20.392 19.059 42.751 1.00 26.34 103 ASP A CA 1
ATOM 838 C C . ASP A 1 103 ? 20.693 18.072 43.906 1.00 26.34 103 ASP A C 1
ATOM 840 O O . ASP A 1 103 ? 21.053 18.517 44.997 1.00 26.34 103 ASP A O 1
ATOM 844 N N . SER A 1 104 ? 20.561 16.757 43.673 1.00 28.12 104 SER A N 1
ATOM 845 C CA . SER A 1 104 ? 21.551 15.723 44.055 1.00 28.12 104 SER A CA 1
ATOM 846 C C . SER A 1 104 ? 21.015 14.286 43.903 1.00 28.12 104 SER A C 1
ATOM 848 O O . SER A 1 104 ? 19.863 13.956 44.189 1.00 28.12 104 SER A O 1
ATOM 850 N N . SER A 1 105 ? 21.931 13.437 43.457 1.00 27.69 105 SER A N 1
ATOM 851 C CA . SER A 1 105 ? 21.868 12.050 43.013 1.00 27.69 105 SER A CA 1
ATOM 852 C C . SER A 1 105 ? 22.348 11.015 44.051 1.00 27.69 105 SER A C 1
ATOM 854 O O . SER A 1 105 ? 23.238 11.313 44.833 1.00 27.69 105 SER A O 1
ATOM 856 N N . MET A 1 106 ? 21.843 9.777 43.901 1.00 28.50 106 MET A N 1
ATOM 857 C CA . MET A 1 106 ? 22.516 8.457 44.015 1.00 28.50 106 MET A CA 1
ATOM 858 C C . MET A 1 106 ? 23.217 8.029 45.322 1.00 28.50 106 MET A C 1
ATOM 860 O O . MET A 1 106 ? 24.245 8.585 45.668 1.00 28.50 106 MET A O 1
ATOM 864 N N . GLU A 1 107 ? 22.781 6.892 45.890 1.00 27.92 107 GLU A N 1
ATOM 865 C CA . GLU A 1 107 ? 23.650 5.909 46.569 1.00 27.92 107 GLU A CA 1
ATOM 866 C C . GLU A 1 107 ? 23.144 4.462 46.377 1.00 27.92 107 GLU A C 1
ATOM 868 O O . GLU A 1 107 ? 21.974 4.214 46.078 1.00 27.92 107 GLU A O 1
ATOM 873 N N . ILE A 1 108 ? 24.103 3.542 46.483 1.00 27.14 108 ILE A N 1
ATOM 874 C CA . ILE A 1 108 ? 24.154 2.126 46.093 1.00 27.14 108 ILE A CA 1
ATOM 875 C C . ILE A 1 108 ? 23.913 1.234 47.323 1.00 27.14 108 ILE A C 1
ATOM 877 O O . ILE A 1 108 ? 24.330 1.597 48.419 1.00 27.14 108 ILE A O 1
ATOM 881 N N . ALA A 1 109 ? 23.342 0.039 47.134 1.00 31.27 109 ALA A N 1
ATOM 882 C CA . ALA A 1 109 ? 23.565 -1.101 48.030 1.00 31.27 109 ALA A CA 1
ATOM 883 C C . ALA A 1 109 ? 23.488 -2.423 47.243 1.00 31.27 109 ALA A C 1
ATOM 885 O O . ALA A 1 109 ? 22.469 -2.727 46.619 1.00 31.27 109 ALA A O 1
ATOM 886 N N . GLU A 1 110 ? 24.602 -3.154 47.256 1.00 29.94 110 GLU A N 1
ATOM 887 C CA . GLU A 1 110 ? 24.777 -4.552 46.847 1.00 29.94 110 GLU A CA 1
ATOM 888 C C . GLU A 1 110 ? 24.468 -5.474 48.040 1.00 29.94 110 GLU A C 1
ATOM 890 O O . GLU A 1 110 ? 24.692 -5.054 49.172 1.00 29.94 110 GLU A O 1
ATOM 895 N N . GLU A 1 111 ? 24.003 -6.707 47.795 1.00 32.00 111 GLU A N 1
ATOM 896 C CA . GLU A 1 111 ? 24.214 -7.873 48.679 1.00 32.00 111 GLU A CA 1
ATOM 897 C C . GLU A 1 111 ? 23.870 -9.191 47.933 1.00 32.00 111 GLU A C 1
ATOM 899 O O . GLU A 1 111 ? 22.707 -9.484 47.652 1.00 32.00 111 GLU A O 1
ATOM 904 N N . ASP A 1 112 ? 24.942 -9.879 47.523 1.00 31.53 112 ASP A N 1
ATOM 905 C CA . ASP A 1 112 ? 25.316 -11.308 47.593 1.00 31.53 112 ASP A CA 1
ATOM 906 C C . ASP A 1 112 ? 24.407 -12.516 47.231 1.00 31.53 112 ASP A C 1
ATOM 908 O O . ASP A 1 112 ? 23.218 -12.617 47.531 1.00 31.53 112 ASP A O 1
ATOM 912 N N . ASP A 1 113 ? 25.114 -13.469 46.598 1.00 32.78 113 ASP A N 1
ATOM 913 C CA . ASP A 1 113 ? 24.813 -14.815 46.077 1.00 32.78 113 ASP A CA 1
ATOM 914 C C . ASP A 1 113 ? 24.647 -15.930 47.143 1.00 32.78 113 ASP A C 1
ATOM 916 O O . ASP A 1 113 ? 25.163 -15.805 48.246 1.00 32.78 113 ASP A O 1
ATOM 920 N N . GLU A 1 114 ? 24.004 -17.055 46.757 1.00 32.19 114 GLU A N 1
ATOM 921 C CA . GLU A 1 114 ? 24.335 -18.488 47.053 1.00 32.19 114 GLU A CA 1
ATOM 922 C C . GLU A 1 114 ? 23.133 -19.392 46.642 1.00 32.19 114 GLU A C 1
ATOM 924 O O . GLU A 1 114 ? 22.016 -19.206 47.120 1.00 32.19 114 GLU A O 1
ATOM 929 N N . ASP A 1 115 ? 23.170 -20.202 45.573 1.00 29.02 115 ASP A N 1
ATOM 930 C CA . ASP A 1 115 ? 23.774 -21.537 45.311 1.00 29.02 115 ASP A CA 1
ATOM 931 C C . ASP A 1 115 ? 22.752 -22.718 45.313 1.00 29.02 115 AS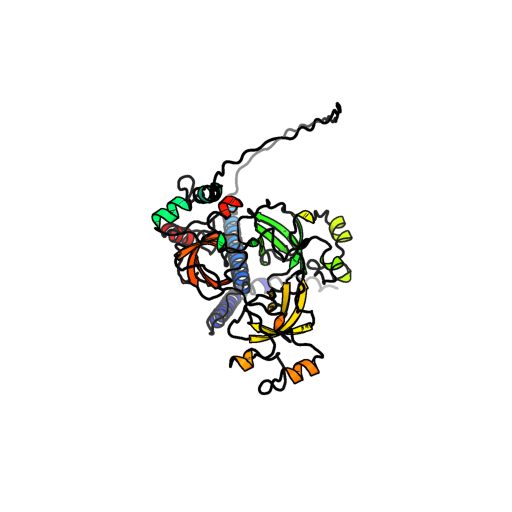P A C 1
ATOM 933 O O . ASP A 1 115 ? 21.701 -22.699 45.951 1.00 29.02 115 ASP A O 1
ATOM 937 N N . TYR A 1 116 ? 23.049 -23.706 44.462 1.00 31.41 116 TYR A N 1
ATOM 938 C CA . TYR A 1 116 ? 22.259 -24.782 43.861 1.00 31.41 116 TYR A CA 1
ATOM 939 C C . TYR A 1 116 ? 21.842 -25.949 44.781 1.00 31.41 116 TYR A C 1
ATOM 941 O O . TYR A 1 116 ? 22.535 -26.346 45.712 1.00 31.41 116 TYR A O 1
ATOM 949 N N . GLY A 1 117 ? 20.759 -26.639 44.390 1.00 28.91 117 GLY A N 1
ATOM 950 C CA . GLY A 1 117 ? 20.395 -27.957 44.925 1.00 28.91 117 GLY A CA 1
ATOM 951 C C . GLY A 1 117 ? 19.403 -28.724 44.044 1.00 28.91 117 GLY A C 1
ATOM 952 O O . GLY A 1 117 ? 18.189 -28.571 44.162 1.00 28.91 117 GLY A O 1
ATOM 953 N N . GLU A 1 118 ? 19.933 -29.575 43.169 1.00 29.14 118 GLU A N 1
ATOM 954 C CA . GLU A 1 118 ? 19.223 -30.531 42.312 1.00 29.14 118 GLU A CA 1
ATOM 955 C C . GLU A 1 118 ? 18.562 -31.658 43.136 1.00 29.14 118 GLU A C 1
ATOM 957 O O . GLU A 1 118 ? 19.191 -32.231 44.027 1.00 29.14 118 GLU A O 1
ATOM 962 N N . LYS A 1 119 ? 17.319 -32.051 42.810 1.00 29.70 119 LYS A N 1
ATOM 963 C CA . LYS A 1 119 ? 16.813 -33.405 43.112 1.00 29.70 119 LYS A CA 1
ATOM 964 C C . LYS A 1 119 ? 15.663 -33.811 42.194 1.00 29.70 119 LYS A C 1
ATOM 966 O O . LYS A 1 119 ? 14.537 -33.327 42.285 1.00 29.70 119 LYS A O 1
ATOM 971 N N . GLU A 1 120 ? 15.974 -34.758 41.324 1.00 25.50 120 GLU A N 1
ATOM 972 C CA . GLU A 1 120 ? 15.048 -35.497 40.480 1.00 25.50 120 GLU A CA 1
ATOM 973 C C . GLU A 1 120 ? 14.308 -36.573 41.306 1.00 25.50 120 GLU A C 1
ATOM 975 O O . GLU A 1 120 ? 14.910 -37.268 42.127 1.00 25.50 120 GLU A O 1
ATOM 980 N N . SER A 1 121 ? 12.996 -36.746 41.096 1.00 27.39 121 SER A N 1
ATOM 981 C CA . SER A 1 121 ? 12.407 -38.028 40.658 1.00 27.39 121 SER A CA 1
ATOM 982 C C . SER A 1 121 ? 10.888 -38.154 40.903 1.00 27.39 121 SER A C 1
ATOM 984 O O . SER A 1 121 ? 10.344 -37.755 41.928 1.00 27.39 121 SER A O 1
ATOM 986 N N . ARG A 1 122 ? 10.256 -38.853 39.942 1.00 30.59 122 ARG A N 1
ATOM 987 C CA . ARG A 1 122 ? 8.963 -39.581 39.975 1.00 30.59 122 ARG A CA 1
ATOM 988 C C . ARG A 1 122 ? 7.681 -38.813 39.611 1.00 30.59 122 ARG A C 1
ATOM 990 O O . ARG A 1 122 ? 6.959 -38.280 40.444 1.00 30.59 122 ARG A O 1
ATOM 997 N N . ARG A 1 123 ? 7.323 -38.923 38.322 1.00 31.09 123 ARG A N 1
ATOM 998 C CA . ARG A 1 123 ? 5.933 -38.853 37.825 1.00 31.09 123 ARG A CA 1
ATOM 999 C C . ARG A 1 123 ? 5.133 -40.079 38.303 1.00 31.09 123 ARG A C 1
ATOM 1001 O O . ARG A 1 123 ? 5.712 -41.151 38.474 1.00 31.09 123 ARG A O 1
ATOM 1008 N N . PRO A 1 124 ? 3.795 -39.968 38.358 1.00 30.25 124 PRO A N 1
ATOM 1009 C CA . PRO A 1 124 ? 3.036 -40.649 37.312 1.00 30.25 124 PRO A CA 1
ATOM 1010 C C . PRO A 1 124 ? 1.980 -39.757 36.649 1.00 30.25 124 PRO A C 1
ATOM 1012 O O . PRO A 1 124 ? 1.384 -38.861 37.241 1.00 30.25 124 PRO A O 1
ATOM 1015 N N . ALA A 1 125 ? 1.778 -40.033 35.364 1.00 32.84 125 ALA A N 1
ATOM 1016 C CA . ALA A 1 125 ? 0.859 -39.357 34.470 1.00 32.84 125 ALA A CA 1
ATOM 1017 C C . ALA A 1 125 ? -0.615 -39.603 34.838 1.00 32.84 125 ALA A C 1
ATOM 1019 O O . ALA A 1 125 ? -1.041 -40.744 35.001 1.00 32.84 125 ALA A O 1
ATOM 1020 N N . ARG A 1 126 ? -1.418 -38.534 34.833 1.00 32.81 126 ARG A N 1
ATOM 1021 C CA . ARG A 1 126 ? -2.842 -38.588 34.475 1.00 32.81 126 ARG A CA 1
ATOM 1022 C C . ARG A 1 126 ? -3.134 -37.454 33.502 1.00 32.81 126 ARG A C 1
ATOM 1024 O O . ARG A 1 126 ? -2.927 -36.283 33.811 1.00 32.81 126 ARG A O 1
ATOM 1031 N N . GLY A 1 127 ? -3.529 -37.836 32.291 1.00 33.53 127 GLY A N 1
ATOM 1032 C CA . GLY A 1 127 ? -3.809 -36.929 31.190 1.00 33.53 127 GLY A CA 1
ATOM 1033 C C . GLY A 1 127 ? -5.005 -36.038 31.497 1.00 33.53 127 GLY A C 1
ATOM 1034 O O . GLY A 1 127 ? -6.136 -36.506 31.561 1.00 33.53 127 GLY A O 1
ATOM 1035 N N . ALA A 1 128 ? -4.747 -34.741 31.638 1.00 30.02 128 ALA A N 1
ATOM 1036 C CA . ALA A 1 128 ? -5.752 -33.714 31.441 1.00 30.02 128 ALA A CA 1
ATOM 1037 C C . ALA A 1 128 ? -5.617 -33.226 29.998 1.00 30.02 128 ALA A C 1
ATOM 1039 O O . ALA A 1 128 ? -4.614 -32.612 29.624 1.00 30.02 128 ALA A O 1
ATOM 1040 N N . THR A 1 129 ? -6.625 -33.513 29.177 1.00 33.50 129 THR A N 1
ATOM 1041 C CA . THR A 1 129 ? -6.829 -32.862 27.885 1.00 33.50 129 THR A CA 1
ATOM 1042 C C . THR A 1 129 ? -6.781 -31.354 28.105 1.00 33.50 129 THR A C 1
ATOM 1044 O O . THR A 1 129 ? -7.698 -30.773 28.690 1.00 33.50 129 THR A O 1
ATOM 1047 N N . ARG A 1 130 ? -5.690 -30.712 27.672 1.00 32.09 130 ARG A N 1
ATOM 1048 C CA . ARG A 1 130 ? -5.582 -29.253 27.611 1.00 32.09 130 ARG A CA 1
ATOM 1049 C C . ARG A 1 130 ? -6.599 -28.762 26.589 1.00 32.09 130 ARG A C 1
ATOM 1051 O O . ARG A 1 130 ? -6.292 -28.595 25.413 1.00 32.09 130 ARG A O 1
ATOM 1058 N N . GLY A 1 131 ? -7.822 -28.532 27.056 1.00 31.67 131 GLY A N 1
ATOM 1059 C CA . GLY A 1 131 ? -8.789 -27.701 26.366 1.00 31.67 131 GLY A CA 1
ATOM 1060 C C . GLY A 1 131 ? -8.113 -26.369 26.075 1.00 31.67 131 GLY A C 1
ATOM 1061 O O . GLY A 1 131 ? -7.753 -25.625 26.988 1.00 31.67 131 GLY A O 1
ATOM 1062 N N . ARG A 1 132 ? -7.873 -26.119 24.789 1.00 38.88 132 ARG A N 1
ATOM 1063 C CA . ARG A 1 132 ? -7.421 -24.851 24.221 1.00 38.88 132 ARG A CA 1
ATOM 1064 C C . ARG A 1 132 ? -8.210 -23.730 24.899 1.00 38.88 132 ARG A C 1
ATOM 1066 O O . ARG A 1 132 ? -9.397 -23.570 24.625 1.00 38.88 132 ARG A O 1
ATOM 1073 N N . ARG A 1 133 ? -7.580 -22.982 25.817 1.00 36.19 133 ARG A N 1
ATOM 1074 C CA . ARG A 1 133 ? -8.171 -21.770 26.400 1.00 36.19 133 ARG A CA 1
ATOM 1075 C C . ARG A 1 133 ? -8.506 -20.850 25.228 1.00 36.19 133 ARG A C 1
ATOM 1077 O O . ARG A 1 133 ? -7.618 -20.213 24.668 1.00 36.19 133 ARG A O 1
ATOM 1084 N N . LYS A 1 134 ? -9.779 -20.812 24.825 1.00 43.22 134 LYS A N 1
ATOM 1085 C CA . LYS A 1 134 ? -10.323 -19.769 23.954 1.00 43.22 134 LYS A CA 1
ATOM 1086 C C . LYS A 1 134 ? -9.892 -18.445 24.587 1.00 43.22 134 LYS A C 1
ATOM 1088 O O . LYS A 1 134 ? -10.155 -18.241 25.774 1.00 43.22 134 LYS A O 1
ATOM 1093 N N . ARG A 1 135 ? -9.130 -17.621 23.857 1.00 48.09 135 ARG A N 1
ATOM 1094 C CA . ARG A 1 135 ? -8.598 -16.343 24.351 1.00 48.09 135 ARG A CA 1
ATOM 1095 C C . ARG A 1 135 ? -9.762 -15.549 24.952 1.00 48.09 135 ARG A C 1
ATOM 1097 O O . ARG A 1 135 ? -10.607 -15.047 24.224 1.00 48.09 135 ARG A O 1
ATOM 1104 N N . ARG A 1 136 ? -9.836 -15.456 26.286 1.00 45.84 136 ARG A N 1
ATOM 1105 C CA . ARG A 1 136 ? -10.860 -14.653 26.987 1.00 45.84 136 ARG A CA 1
ATOM 1106 C C . ARG A 1 136 ? -10.779 -13.161 26.611 1.00 45.84 136 ARG A C 1
ATOM 1108 O O . ARG A 1 136 ? -11.741 -12.442 26.847 1.00 45.84 136 ARG A O 1
ATOM 1115 N N . GLY A 1 137 ? -9.658 -12.722 26.025 1.00 61.06 137 GLY A N 1
ATOM 1116 C CA . GLY A 1 137 ? -9.399 -11.338 25.622 1.00 61.06 137 GLY A CA 1
ATOM 1117 C C . GLY A 1 137 ? -10.229 -10.847 24.434 1.00 61.06 137 GLY A C 1
ATOM 1118 O O . GLY A 1 137 ? -10.744 -9.739 24.501 1.00 61.06 137 GLY A O 1
ATOM 1119 N N . ASP A 1 138 ? -10.439 -11.660 23.395 1.00 69.94 138 ASP A N 1
ATOM 1120 C CA . ASP A 1 138 ? -11.082 -11.184 22.155 1.00 69.94 138 ASP A CA 1
ATOM 1121 C C . ASP A 1 138 ? -12.556 -10.810 22.398 1.00 69.94 138 ASP A C 1
ATOM 1123 O O . ASP A 1 138 ? -13.036 -9.773 21.955 1.00 69.94 138 ASP A O 1
ATOM 1127 N N . ALA A 1 139 ? -13.260 -11.591 23.224 1.00 80.56 139 ALA A N 1
ATOM 1128 C CA . ALA A 1 139 ? -14.628 -11.272 23.637 1.00 80.56 139 ALA A CA 1
ATOM 1129 C C . ALA A 1 139 ? -14.717 -10.028 24.542 1.00 80.56 139 ALA A C 1
ATOM 1131 O O . ALA A 1 139 ? -15.776 -9.410 24.629 1.00 80.56 139 ALA A O 1
ATOM 1132 N N . ALA A 1 140 ? -13.638 -9.674 25.248 1.00 87.56 140 ALA A N 1
ATOM 1133 C CA . ALA A 1 140 ? -13.586 -8.445 26.034 1.00 87.56 140 ALA A CA 1
ATOM 1134 C C . ALA A 1 140 ? -13.407 -7.215 25.131 1.00 87.56 140 ALA A C 1
ATOM 1136 O O . ALA A 1 140 ? -14.038 -6.197 25.394 1.00 87.56 140 ALA A O 1
ATOM 1137 N N . LEU A 1 141 ? -12.632 -7.333 24.045 1.00 90.06 141 LEU A N 1
ATOM 1138 C CA . LEU A 1 141 ? -12.469 -6.262 23.055 1.00 90.06 141 LEU A CA 1
ATOM 1139 C C . LEU A 1 141 ? -13.796 -5.894 22.390 1.00 90.06 141 LEU A C 1
ATOM 1141 O O . LEU A 1 141 ? -14.082 -4.716 22.222 1.00 90.06 141 LEU A O 1
ATOM 1145 N N . LEU A 1 142 ? -14.649 -6.879 22.099 1.00 92.31 142 LEU A N 1
ATOM 1146 C CA . LEU A 1 142 ? -15.969 -6.602 21.523 1.00 92.31 142 LEU A CA 1
ATOM 1147 C C . LEU A 1 142 ? -16.911 -5.868 22.494 1.00 92.31 142 LEU A C 1
ATOM 1149 O O . LEU A 1 142 ? -17.840 -5.194 22.064 1.00 92.31 142 LEU A O 1
ATOM 1153 N N . ARG A 1 143 ? -16.687 -5.978 23.807 1.00 91.88 143 ARG A N 1
ATOM 1154 C CA . ARG A 1 143 ? -17.467 -5.257 24.827 1.00 91.88 143 ARG A CA 1
ATOM 1155 C C . ARG A 1 143 ? -16.904 -3.876 25.156 1.00 91.88 143 ARG A C 1
ATOM 1157 O O . ARG A 1 143 ? -17.510 -3.169 25.956 1.00 91.88 143 ARG A O 1
ATOM 1164 N N . TYR A 1 144 ? -15.762 -3.498 24.581 1.00 89.25 144 TYR A N 1
ATOM 1165 C CA . TYR A 1 144 ? -15.196 -2.171 24.781 1.00 89.25 144 TYR A CA 1
ATOM 1166 C C . TYR A 1 144 ? -16.144 -1.106 24.227 1.00 89.25 144 TYR A C 1
ATOM 1168 O O . TYR A 1 144 ? -16.598 -1.199 23.086 1.00 89.25 144 TYR A O 1
ATOM 1176 N N . THR A 1 145 ? -16.447 -0.108 25.053 1.00 87.44 145 THR A N 1
ATOM 1177 C CA . THR A 1 145 ? -17.379 0.964 24.717 1.00 87.44 145 THR A CA 1
ATOM 1178 C C . THR A 1 145 ? -16.648 2.179 24.172 1.00 87.44 145 THR A C 1
ATOM 1180 O O . THR A 1 145 ? -15.763 2.721 24.834 1.00 87.44 145 THR A O 1
ATOM 1183 N N . VAL A 1 146 ? -17.082 2.649 23.012 1.00 82.69 146 VAL A N 1
ATOM 1184 C CA . VAL A 1 146 ? -16.638 3.887 22.379 1.00 82.69 146 VAL A CA 1
ATOM 1185 C C . VAL A 1 146 ? -17.679 4.977 22.664 1.00 82.69 146 VAL A C 1
ATOM 1187 O O . VAL A 1 146 ? -18.870 4.741 22.443 1.00 82.69 146 VAL A O 1
ATOM 1190 N N . PRO A 1 147 ? -17.290 6.154 23.183 1.00 76.12 147 PRO A N 1
ATOM 1191 C CA . PRO A 1 147 ? -18.205 7.285 23.315 1.00 76.12 147 PRO A CA 1
ATOM 1192 C C . PRO A 1 147 ? -18.739 7.719 21.944 1.00 76.12 147 PRO A C 1
ATOM 1194 O O . PRO A 1 147 ? -17.962 7.846 21.002 1.00 76.12 147 PRO A O 1
ATOM 1197 N N . TYR A 1 148 ? -20.044 7.974 21.833 1.00 66.00 148 TYR A N 1
ATOM 1198 C CA . TYR A 1 148 ? -20.686 8.400 20.587 1.00 66.00 148 TYR A CA 1
ATOM 1199 C C . TYR A 1 148 ? -21.768 9.455 20.851 1.00 66.00 148 TYR A C 1
ATOM 1201 O O . TYR A 1 148 ? -22.501 9.342 21.828 1.00 66.00 148 TYR A O 1
ATOM 1209 N N . GLY A 1 149 ? -21.892 10.481 20.000 1.00 56.78 149 GLY A N 1
ATOM 1210 C CA . GLY A 1 149 ? -22.996 11.455 20.075 1.00 56.78 149 GLY A CA 1
ATOM 1211 C C . GLY A 1 149 ? -23.103 12.237 21.399 1.00 56.78 149 GLY A C 1
ATOM 1212 O O . GLY A 1 149 ? -24.199 12.440 21.923 1.00 56.78 149 GLY A O 1
ATOM 1213 N N . GLY A 1 150 ? -21.972 12.653 21.983 1.00 56.66 150 GLY A N 1
ATOM 1214 C CA . GLY A 1 150 ? -21.923 13.361 23.271 1.00 56.66 150 GLY A CA 1
ATOM 1215 C C . GLY A 1 150 ? -21.949 12.441 24.505 1.00 56.66 150 GLY A C 1
ATOM 1216 O O . GLY A 1 150 ? -22.008 11.221 24.406 1.00 56.66 150 GLY A O 1
ATOM 1217 N N . LYS A 1 151 ? -21.879 13.026 25.713 1.00 54.59 151 LYS A N 1
ATOM 1218 C CA . LYS A 1 151 ? -21.566 12.338 26.995 1.00 54.59 151 LYS A CA 1
ATOM 1219 C C . LYS A 1 151 ? -22.537 11.219 27.453 1.00 54.59 151 LYS A C 1
ATOM 1221 O O . LYS A 1 151 ? -22.380 10.736 28.570 1.00 54.59 151 LYS A O 1
ATOM 1226 N N . LYS A 1 152 ? -23.550 10.824 26.669 1.00 57.12 152 LYS A N 1
ATOM 1227 C CA . LYS A 1 152 ? -24.611 9.892 27.109 1.00 57.12 152 LYS A CA 1
ATOM 1228 C C . LYS A 1 152 ? -24.831 8.644 26.248 1.00 57.12 152 LYS A C 1
ATOM 1230 O O . LYS A 1 152 ? -25.526 7.753 26.730 1.00 57.12 152 LYS A O 1
ATOM 1235 N N . LYS A 1 153 ? -24.279 8.532 25.034 1.00 67.88 153 LYS A N 1
ATOM 1236 C CA . LYS A 1 153 ? -24.412 7.305 24.227 1.00 67.88 153 LYS A CA 1
ATOM 1237 C C . LYS A 1 153 ? -23.046 6.626 24.093 1.00 67.88 153 LYS A C 1
ATOM 1239 O O . LYS A 1 153 ? -22.029 7.264 23.840 1.00 67.88 153 LYS A O 1
ATOM 1244 N N . ALA A 1 154 ? -23.019 5.323 24.338 1.00 85.56 154 ALA A N 1
ATOM 1245 C CA . ALA A 1 154 ? -21.832 4.489 24.230 1.00 85.56 154 ALA A CA 1
ATOM 1246 C C . ALA A 1 154 ? -22.128 3.370 23.234 1.00 85.56 154 ALA A C 1
ATOM 1248 O O . ALA A 1 154 ? -23.185 2.744 23.308 1.00 85.56 154 ALA A O 1
ATOM 1249 N N . TRP A 1 155 ? -21.207 3.132 22.309 1.00 92.88 155 TRP A N 1
ATOM 1250 C CA . TRP A 1 155 ? -21.322 2.100 21.287 1.00 92.88 155 TRP A CA 1
ATOM 1251 C C . TRP A 1 155 ? -20.336 0.965 21.569 1.00 92.88 155 TRP A C 1
ATOM 1253 O O . TRP A 1 155 ? -19.209 1.224 21.981 1.00 92.88 155 TRP A O 1
ATOM 1263 N N . CYS A 1 156 ? -20.720 -0.293 21.349 1.00 94.75 156 CYS A N 1
ATOM 1264 C CA . CYS A 1 156 ? -19.780 -1.415 21.377 1.00 94.75 156 CYS A CA 1
ATOM 1265 C C . CYS A 1 156 ? -20.172 -2.504 20.376 1.00 94.75 156 CYS A C 1
ATOM 1267 O O . CYS A 1 156 ? -21.350 -2.701 20.065 1.00 94.75 156 CYS A O 1
ATOM 1269 N N . TRP A 1 157 ? -19.170 -3.258 19.921 1.00 96.94 157 TRP A N 1
ATOM 1270 C CA . TRP A 1 157 ? -19.346 -4.350 18.966 1.00 96.94 157 TRP A CA 1
ATOM 1271 C C . TRP A 1 157 ? -20.305 -5.431 19.461 1.00 96.94 157 TRP A C 1
ATOM 1273 O O . TRP A 1 157 ? -21.096 -5.942 18.679 1.00 96.94 157 TRP A O 1
ATOM 1283 N N . ALA A 1 158 ? -20.241 -5.800 20.741 1.00 96.31 158 ALA A N 1
ATOM 1284 C CA . ALA A 1 158 ? -21.041 -6.888 21.294 1.00 96.31 158 ALA A CA 1
ATOM 1285 C C . ALA A 1 158 ? -22.545 -6.611 21.161 1.00 96.31 158 ALA A C 1
ATOM 1287 O O . ALA A 1 158 ? -23.262 -7.442 20.609 1.00 96.31 158 ALA A O 1
ATOM 1288 N N . SER A 1 159 ? -22.996 -5.431 21.598 1.00 95.19 159 SER A N 1
ATOM 1289 C CA . SER A 1 159 ? -24.398 -5.025 21.471 1.00 95.19 159 SER A CA 1
ATOM 1290 C C . SER A 1 159 ? -24.799 -4.832 20.010 1.00 95.19 159 SER A C 1
ATOM 1292 O O . SER A 1 159 ? -25.900 -5.209 19.625 1.00 95.19 159 SER A O 1
ATOM 1294 N N . TYR A 1 160 ? -23.901 -4.285 19.183 1.00 96.50 160 TYR A N 1
ATOM 1295 C CA . TYR A 1 160 ? -24.177 -4.068 17.765 1.00 96.50 160 TYR A CA 1
ATOM 1296 C C . TYR A 1 160 ? -24.380 -5.383 16.997 1.00 96.50 160 TYR A C 1
ATOM 1298 O O . TYR A 1 160 ? -25.346 -5.528 16.255 1.00 96.50 160 TYR A O 1
ATOM 1306 N N . LEU A 1 161 ? -23.515 -6.378 17.216 1.00 97.06 161 LEU A N 1
ATOM 1307 C CA . LEU A 1 161 ? -23.634 -7.700 16.593 1.00 97.06 161 LEU A CA 1
ATOM 1308 C C . LEU A 1 161 ? -24.918 -8.425 17.018 1.00 97.06 161 LEU A C 1
ATOM 1310 O O . LEU A 1 161 ? -25.536 -9.097 16.195 1.00 97.06 161 LEU A O 1
ATOM 1314 N N . GLU A 1 162 ? -25.326 -8.280 18.282 1.00 96.94 162 GLU A N 1
ATOM 1315 C CA . GLU A 1 162 ? -26.583 -8.835 18.793 1.00 96.94 162 GLU A CA 1
ATOM 1316 C C . GLU A 1 162 ? -27.805 -8.155 18.159 1.00 96.94 162 GLU A C 1
ATOM 1318 O O . GLU A 1 162 ? -28.705 -8.844 17.676 1.00 96.94 162 GLU A O 1
ATOM 1323 N N . GLN A 1 163 ? -27.807 -6.819 18.097 1.00 95.38 163 GLN A N 1
ATOM 1324 C CA . GLN A 1 163 ? -28.879 -6.027 17.492 1.00 95.38 163 GLN A CA 1
ATOM 1325 C C . GLN A 1 163 ? -29.067 -6.356 16.005 1.00 95.38 163 GLN A C 1
ATOM 1327 O O . GLN A 1 163 ? -30.185 -6.624 15.569 1.00 95.38 163 GLN A O 1
ATOM 1332 N N . GLU A 1 164 ? -27.976 -6.386 15.240 1.00 95.69 164 GLU A N 1
ATOM 1333 C CA . GLU A 1 164 ? -28.002 -6.643 13.794 1.00 95.69 164 GLU A CA 1
ATOM 1334 C C . GLU A 1 164 ? -28.111 -8.132 13.446 1.00 95.69 164 GLU A C 1
ATOM 1336 O O . GLU A 1 164 ? -28.178 -8.493 12.272 1.00 95.69 164 GLU A O 1
ATOM 1341 N N . ARG A 1 165 ? -28.092 -9.022 14.451 1.00 96.62 165 ARG A N 1
ATOM 1342 C CA . ARG A 1 165 ? -28.019 -10.484 14.266 1.00 96.62 165 ARG A CA 1
ATOM 1343 C C . ARG A 1 165 ? -26.885 -10.884 13.316 1.00 96.62 165 ARG A C 1
ATOM 1345 O O . ARG A 1 165 ? -27.030 -11.783 12.487 1.00 96.62 165 ARG A O 1
ATOM 1352 N N . ALA A 1 166 ? -25.756 -10.198 13.444 1.00 96.69 166 ALA A N 1
ATOM 1353 C CA . ALA A 1 166 ? -24.622 -10.306 12.544 1.00 96.69 166 ALA A CA 1
ATOM 1354 C C . ALA A 1 166 ? -23.439 -11.023 13.198 1.00 96.69 166 ALA A C 1
ATOM 1356 O O . ALA A 1 166 ? -23.369 -11.203 14.416 1.00 96.69 166 ALA A O 1
ATOM 1357 N N . ILE A 1 167 ? -22.468 -11.411 12.372 1.00 96.75 167 ILE A N 1
ATOM 1358 C CA . ILE A 1 167 ? -21.230 -12.042 12.826 1.00 96.75 167 ILE A CA 1
ATOM 1359 C C . ILE A 1 167 ? -20.030 -11.174 12.467 1.00 96.75 167 ILE A C 1
ATOM 1361 O O . ILE A 1 167 ? -19.920 -10.664 11.355 1.00 96.75 167 ILE A O 1
ATOM 1365 N N . ALA A 1 168 ? -19.096 -11.028 13.403 1.00 97.81 168 ALA A N 1
ATOM 1366 C CA . ALA A 1 168 ? -17.798 -10.453 13.089 1.00 97.81 168 ALA A CA 1
ATOM 1367 C C . ALA A 1 168 ? -16.974 -11.452 12.267 1.00 97.81 168 ALA A C 1
ATOM 1369 O O . ALA A 1 168 ? -16.986 -12.657 12.550 1.00 97.81 168 ALA A O 1
ATOM 1370 N N . ALA A 1 169 ? -16.221 -10.949 11.290 1.00 98.00 169 ALA A N 1
ATOM 1371 C CA . ALA A 1 169 ? -15.244 -11.731 10.554 1.00 98.00 169 ALA A CA 1
ATOM 1372 C C . ALA A 1 169 ? -14.255 -12.384 11.544 1.00 98.00 169 ALA A C 1
ATOM 1374 O O . ALA A 1 169 ? -13.622 -11.685 12.344 1.00 98.00 169 ALA A O 1
ATOM 1375 N N . PRO A 1 170 ? -14.102 -13.722 11.539 1.00 96.50 170 PRO A N 1
ATOM 1376 C CA . PRO A 1 170 ? -13.192 -14.390 12.460 1.00 96.50 170 PRO A CA 1
ATOM 1377 C C . PRO A 1 170 ? -11.743 -13.919 12.284 1.00 96.50 170 PRO A C 1
ATOM 1379 O O . PRO A 1 170 ? -11.224 -13.930 11.173 1.00 96.50 170 PRO A O 1
ATOM 1382 N N . SER A 1 171 ? -11.028 -13.637 13.381 1.00 94.12 171 SER A N 1
ATOM 1383 C CA . SER A 1 171 ? -9.644 -13.119 13.338 1.00 94.12 171 SER A CA 1
ATOM 1384 C C . SER A 1 171 ? -8.646 -14.011 12.584 1.00 94.12 171 SER A C 1
ATOM 1386 O O . SER A 1 171 ? -7.601 -13.535 12.164 1.00 94.12 171 SER A O 1
ATOM 1388 N N . LYS A 1 172 ? -8.963 -15.299 12.397 1.00 95.12 172 LYS A N 1
ATOM 1389 C CA . LYS A 1 172 ? -8.166 -16.259 11.612 1.00 95.12 172 LYS A CA 1
ATOM 1390 C C . LYS A 1 172 ? -8.189 -16.011 10.096 1.00 95.12 172 LYS A C 1
ATOM 1392 O O . LYS A 1 172 ? -7.412 -16.639 9.391 1.00 95.12 172 LYS A O 1
ATOM 1397 N N . LEU A 1 173 ? -9.122 -15.192 9.606 1.00 96.62 173 LEU A N 1
ATOM 1398 C CA . LEU A 1 173 ? -9.212 -14.824 8.190 1.00 96.62 173 LEU A CA 1
ATOM 1399 C C . LEU A 1 173 ? -8.218 -13.717 7.816 1.00 96.62 173 LEU A C 1
ATOM 1401 O O . LEU A 1 173 ? -7.895 -13.559 6.645 1.00 96.62 173 LEU A O 1
ATOM 1405 N N . PHE A 1 174 ? -7.730 -12.984 8.815 1.00 96.69 174 PHE A N 1
ATOM 1406 C CA . PHE A 1 174 ? -6.822 -11.859 8.654 1.00 96.69 174 PHE A CA 1
ATOM 1407 C C . PHE A 1 174 ? -5.368 -12.331 8.713 1.00 96.69 174 PHE A C 1
ATOM 1409 O O . PHE A 1 174 ? -5.024 -13.251 9.463 1.00 96.69 174 PHE A O 1
ATOM 1416 N N . LYS A 1 175 ? -4.503 -11.675 7.941 1.00 94.19 175 LYS A N 1
ATOM 1417 C CA . LYS A 1 175 ? -3.048 -11.847 7.999 1.00 94.19 175 LYS A CA 1
ATOM 1418 C C . LYS A 1 175 ? -2.485 -11.292 9.308 1.00 94.19 175 LYS A C 1
ATOM 1420 O O . LYS A 1 175 ? -3.143 -10.535 10.019 1.00 94.19 175 LYS A O 1
ATOM 1425 N N . GLU A 1 176 ? -1.244 -11.651 9.626 1.00 92.25 176 GLU A N 1
ATOM 1426 C CA . GLU A 1 176 ? -0.587 -11.220 10.867 1.00 92.25 176 GLU A CA 1
ATOM 1427 C C . GLU A 1 176 ? -0.552 -9.692 11.011 1.00 92.25 176 GLU A C 1
ATOM 1429 O O . GLU A 1 176 ? -0.925 -9.173 12.061 1.00 92.25 176 GLU A O 1
ATOM 1434 N N . TYR A 1 177 ? -0.210 -8.976 9.937 1.00 92.06 177 TYR A N 1
ATOM 1435 C CA . TYR A 1 177 ? -0.137 -7.513 9.925 1.00 92.06 177 TYR A CA 1
ATOM 1436 C C . TYR A 1 177 ? -1.508 -6.813 9.953 1.00 92.06 177 TYR A C 1
ATOM 1438 O O . TYR A 1 177 ? -1.575 -5.652 10.344 1.00 92.06 177 TYR A O 1
ATOM 1446 N N . GLN A 1 178 ? -2.591 -7.507 9.582 1.00 96.50 178 GLN A N 1
ATOM 1447 C CA . GLN A 1 178 ? -3.977 -7.027 9.702 1.00 96.50 178 GLN A CA 1
ATOM 1448 C C . GLN A 1 178 ? -4.557 -7.270 11.104 1.00 96.50 178 GLN A C 1
ATOM 1450 O O . GLN A 1 178 ? -5.485 -6.585 11.537 1.00 96.50 178 GLN A O 1
ATOM 1455 N N . SER A 1 179 ? -4.054 -8.294 11.797 1.00 94.56 179 SER A N 1
ATOM 1456 C CA . SER A 1 179 ? -4.585 -8.763 13.075 1.00 94.56 179 SER A CA 1
ATOM 1457 C C . SER A 1 179 ? -4.150 -7.882 14.252 1.00 94.56 179 SER A C 1
ATOM 1459 O O . SER A 1 179 ? -3.554 -6.817 14.101 1.00 94.56 179 SER A O 1
ATOM 1461 N N . PHE A 1 180 ? -4.474 -8.321 15.469 1.00 93.38 180 PHE A N 1
ATOM 1462 C CA . PHE A 1 180 ? -4.106 -7.614 16.691 1.00 93.38 180 PHE A CA 1
ATOM 1463 C C . PHE A 1 180 ? -2.576 -7.576 16.862 1.00 93.38 180 PHE A C 1
ATOM 1465 O O . PHE A 1 180 ? -1.966 -8.640 17.047 1.00 93.38 180 PHE A O 1
ATOM 1472 N N . PRO A 1 181 ? -1.950 -6.384 16.877 1.00 90.00 181 PRO A N 1
ATOM 1473 C CA . PRO A 1 181 ? -0.507 -6.280 17.023 1.00 90.00 181 PRO A CA 1
ATOM 1474 C C . PRO A 1 181 ? -0.065 -6.782 18.402 1.00 90.00 181 PRO A C 1
ATOM 1476 O O . PRO A 1 181 ? -0.742 -6.573 19.415 1.00 90.00 181 PRO A O 1
ATOM 1479 N N . GLN A 1 182 ? 1.082 -7.466 18.440 1.00 84.00 182 GLN A N 1
ATOM 1480 C CA . GLN A 1 182 ? 1.663 -7.979 19.687 1.00 84.00 182 GLN A CA 1
ATOM 1481 C C . GLN A 1 182 ? 2.450 -6.900 20.442 1.00 84.00 182 GLN A C 1
ATOM 1483 O O . GLN A 1 182 ? 2.471 -6.892 21.673 1.00 84.00 182 GLN A O 1
ATOM 1488 N N . CYS A 1 183 ? 3.052 -5.965 19.706 1.00 80.94 183 CYS A N 1
ATOM 1489 C CA . CYS A 1 183 ? 3.865 -4.885 20.250 1.00 80.94 183 CYS A CA 1
ATOM 1490 C C . CYS A 1 183 ? 3.096 -3.561 20.256 1.00 80.94 183 CYS A C 1
ATOM 1492 O O . CYS A 1 183 ? 2.261 -3.294 19.389 1.00 80.94 183 CYS A O 1
ATOM 1494 N N . LYS A 1 184 ? 3.398 -2.709 21.240 1.00 85.81 184 LYS A N 1
ATOM 1495 C CA . LYS A 1 184 ? 2.892 -1.333 21.268 1.00 85.81 184 LYS A CA 1
ATOM 1496 C C . LYS A 1 184 ? 3.579 -0.501 20.186 1.00 85.81 184 LYS A C 1
ATOM 1498 O O . LYS A 1 184 ? 4.741 -0.738 19.867 1.00 85.81 184 LYS A O 1
ATOM 1503 N N . ASN A 1 185 ? 2.867 0.500 19.682 1.00 93.62 185 ASN A N 1
ATOM 1504 C CA . ASN A 1 185 ? 3.443 1.506 18.802 1.00 93.62 185 ASN A CA 1
ATOM 1505 C C . ASN A 1 185 ? 4.428 2.382 19.600 1.00 93.62 185 ASN A C 1
ATOM 1507 O O . ASN A 1 185 ? 4.029 3.031 20.567 1.00 93.62 185 ASN A O 1
ATOM 1511 N N . GLY A 1 186 ? 5.713 2.339 19.237 1.00 95.88 186 GLY A N 1
ATOM 1512 C CA . GLY A 1 186 ? 6.785 3.085 19.909 1.00 95.88 186 GLY A CA 1
ATOM 1513 C C . GLY A 1 186 ? 7.191 4.381 19.206 1.00 95.88 186 GLY A C 1
ATOM 1514 O O . GLY A 1 186 ? 8.044 5.106 19.722 1.00 95.88 186 GLY A O 1
ATOM 1515 N N . PHE A 1 187 ? 6.601 4.673 18.046 1.00 97.62 187 PHE A N 1
ATOM 1516 C CA . PHE A 1 187 ? 6.869 5.896 17.304 1.00 97.62 187 PHE A CA 1
ATOM 1517 C C . PHE A 1 187 ? 6.313 7.123 18.031 1.00 97.62 187 PHE A C 1
ATOM 1519 O O . PHE A 1 187 ? 5.320 7.048 18.756 1.00 97.62 187 PHE A O 1
ATOM 1526 N N . ARG A 1 188 ? 6.965 8.272 17.839 1.00 97.88 188 ARG A N 1
ATOM 1527 C CA . ARG A 1 188 ? 6.566 9.549 18.440 1.00 97.88 188 ARG A CA 1
ATOM 1528 C C . ARG A 1 188 ? 6.584 10.656 17.400 1.00 97.88 188 ARG A C 1
ATOM 1530 O O . ARG A 1 188 ? 7.411 10.641 16.491 1.00 97.88 188 ARG A O 1
ATOM 1537 N N . VAL A 1 189 ? 5.695 11.628 17.585 1.00 98.25 189 VAL A N 1
ATOM 1538 C CA . VAL A 1 189 ? 5.633 12.833 16.751 1.00 98.25 189 VAL A CA 1
ATOM 1539 C C . VAL A 1 189 ? 6.996 13.529 16.729 1.00 98.25 189 VAL A C 1
ATOM 1541 O O . VAL A 1 189 ? 7.657 13.648 17.760 1.00 98.25 189 VAL A O 1
ATOM 1544 N N . GLY A 1 190 ? 7.417 13.959 15.541 1.00 97.44 190 GLY A N 1
ATOM 1545 C CA . GLY A 1 190 ? 8.699 14.618 15.292 1.00 97.44 190 GLY A CA 1
ATOM 1546 C C . GLY A 1 190 ? 9.870 13.674 15.003 1.00 97.44 190 GLY A C 1
ATOM 1547 O O . GLY A 1 190 ? 10.911 14.146 14.540 1.00 97.44 190 GLY A O 1
ATOM 1548 N N . MET A 1 191 ? 9.720 12.359 15.223 1.00 98.38 191 MET A N 1
ATOM 1549 C CA . MET A 1 191 ? 10.723 11.387 14.781 1.00 98.38 191 MET A CA 1
ATOM 1550 C C . MET A 1 191 ? 10.805 11.354 13.253 1.00 98.38 191 MET A C 1
ATOM 1552 O O . MET A 1 191 ? 9.784 11.477 12.577 1.00 98.38 191 MET A O 1
ATOM 1556 N N . ARG A 1 192 ? 12.011 11.140 12.721 1.00 97.81 192 ARG A N 1
ATOM 1557 C CA . ARG A 1 192 ? 12.245 10.977 11.280 1.00 97.81 192 ARG A CA 1
ATOM 1558 C C . ARG A 1 192 ? 12.687 9.584 10.879 1.00 97.81 192 ARG A C 1
ATOM 1560 O O . ARG A 1 192 ? 13.366 8.894 11.646 1.00 97.81 192 ARG A O 1
ATOM 1567 N N . LEU A 1 193 ? 12.304 9.214 9.666 1.00 98.19 193 LEU A N 1
ATOM 1568 C CA . LEU A 1 193 ? 12.553 7.926 9.036 1.00 98.19 193 LEU A CA 1
ATOM 1569 C C . LEU A 1 193 ? 12.635 8.081 7.510 1.00 98.19 193 LEU A C 1
ATOM 1571 O O . LEU A 1 193 ? 12.447 9.176 6.978 1.00 98.19 193 LEU A O 1
ATOM 1575 N N . GLU A 1 194 ? 12.937 6.987 6.827 1.00 98.38 194 GLU A N 1
ATOM 1576 C CA . GLU A 1 194 ? 12.850 6.863 5.371 1.00 98.38 194 GLU A CA 1
ATOM 1577 C C . GLU A 1 194 ? 11.603 6.047 5.025 1.00 98.38 194 GLU A C 1
ATOM 1579 O O . GLU A 1 194 ? 11.225 5.154 5.783 1.00 98.38 194 GLU A O 1
ATOM 1584 N N . GLY A 1 195 ? 10.950 6.315 3.903 1.00 97.62 195 GLY A N 1
ATOM 1585 C CA . GLY A 1 195 ? 9.819 5.496 3.479 1.00 97.62 195 GLY A CA 1
ATOM 1586 C C . GLY A 1 195 ? 9.445 5.714 2.029 1.00 97.62 195 GLY A C 1
ATOM 1587 O O . GLY A 1 195 ? 9.862 6.697 1.422 1.00 97.62 195 GLY A O 1
ATOM 1588 N N . VAL A 1 196 ? 8.678 4.774 1.498 1.00 97.81 196 VAL A N 1
ATOM 1589 C CA . VAL A 1 196 ? 8.195 4.796 0.117 1.00 97.81 196 VAL A CA 1
ATOM 1590 C C . VAL A 1 196 ? 7.089 5.844 -0.035 1.00 97.81 196 VAL A C 1
ATOM 1592 O O . VAL A 1 196 ? 6.222 5.951 0.837 1.00 97.81 196 VAL A O 1
ATOM 1595 N N . ASP A 1 197 ? 7.101 6.599 -1.134 1.00 97.31 197 ASP A N 1
ATOM 1596 C CA . ASP A 1 197 ? 5.957 7.419 -1.543 1.00 97.31 197 ASP A CA 1
ATOM 1597 C C . ASP A 1 197 ? 4.814 6.504 -2.036 1.00 97.31 197 ASP A C 1
ATOM 1599 O O . ASP A 1 197 ? 4.986 5.800 -3.032 1.00 97.31 197 ASP A O 1
ATOM 1603 N N . PRO A 1 198 ? 3.632 6.488 -1.386 1.00 94.88 198 PRO A N 1
ATOM 1604 C CA . PRO A 1 198 ? 2.527 5.629 -1.810 1.00 94.88 198 PRO A CA 1
ATOM 1605 C C . PRO A 1 198 ? 2.010 5.901 -3.227 1.00 94.88 198 PRO A C 1
ATOM 1607 O O . PRO A 1 198 ? 1.416 5.001 -3.818 1.00 94.88 198 PRO A O 1
ATOM 1610 N N . GLU A 1 199 ? 2.191 7.117 -3.754 1.00 93.31 199 GLU A N 1
ATOM 1611 C CA . GLU A 1 199 ? 1.778 7.473 -5.120 1.00 93.31 199 GLU A CA 1
ATOM 1612 C C . GLU A 1 199 ? 2.896 7.234 -6.150 1.00 93.31 199 GLU A C 1
ATOM 1614 O O . GLU A 1 199 ? 2.616 7.167 -7.348 1.00 93.31 199 GLU A O 1
ATOM 1619 N N . HIS A 1 200 ? 4.139 7.044 -5.691 1.00 95.25 200 HIS A N 1
ATOM 1620 C CA . HIS A 1 200 ? 5.303 6.713 -6.519 1.00 95.25 200 HIS A CA 1
ATOM 1621 C C . HIS A 1 200 ? 6.151 5.625 -5.844 1.00 95.25 200 HIS A C 1
ATOM 1623 O O . HIS A 1 200 ? 7.173 5.925 -5.217 1.00 95.25 200 HIS A O 1
ATOM 1629 N N . PRO A 1 201 ? 5.747 4.347 -5.946 1.00 96.62 201 PRO A N 1
ATOM 1630 C CA . PRO A 1 201 ? 6.320 3.293 -5.109 1.00 96.62 201 PRO A CA 1
ATOM 1631 C C . PRO A 1 201 ? 7.802 2.958 -5.345 1.00 96.62 201 PRO A C 1
ATOM 1633 O O . PRO A 1 201 ? 8.382 2.210 -4.556 1.00 96.62 201 PRO A O 1
ATOM 1636 N N . SER A 1 202 ? 8.416 3.507 -6.394 1.00 95.38 202 SER A N 1
ATOM 1637 C CA . SER A 1 202 ? 9.859 3.479 -6.671 1.00 95.38 202 SER A CA 1
ATOM 1638 C C . SER A 1 202 ? 10.672 4.481 -5.835 1.00 95.38 202 SER A C 1
ATOM 1640 O O . SER A 1 202 ? 11.884 4.320 -5.679 1.00 95.38 202 SER A O 1
ATOM 1642 N N . MET A 1 203 ? 10.033 5.529 -5.303 1.00 95.88 203 MET A N 1
ATOM 1643 C CA . MET A 1 203 ? 10.706 6.642 -4.640 1.00 95.88 203 MET A CA 1
ATOM 1644 C C . MET A 1 203 ? 10.746 6.463 -3.125 1.00 95.88 203 MET A C 1
ATOM 1646 O O . MET A 1 203 ? 9.716 6.332 -2.463 1.00 95.88 203 MET A O 1
ATOM 1650 N N . TYR A 1 204 ? 11.949 6.558 -2.556 1.00 97.44 204 TYR A N 1
ATOM 1651 C CA . TYR A 1 204 ? 12.157 6.637 -1.111 1.00 97.44 204 TYR A CA 1
ATOM 1652 C C . TYR A 1 204 ? 12.370 8.088 -0.692 1.00 97.44 204 TYR A C 1
ATOM 1654 O O . TYR A 1 204 ? 13.195 8.794 -1.271 1.00 97.44 204 TYR A O 1
ATOM 1662 N N . CYS A 1 205 ? 11.672 8.541 0.344 1.00 97.75 205 CYS A N 1
ATOM 1663 C CA . CYS A 1 205 ? 11.680 9.929 0.792 1.00 97.75 205 CYS A CA 1
ATOM 1664 C C . CYS A 1 205 ? 12.040 10.071 2.274 1.00 97.75 205 CYS A C 1
ATOM 1666 O O . CYS A 1 205 ? 11.878 9.153 3.082 1.00 97.75 205 CYS A O 1
ATOM 1668 N N . VAL A 1 206 ? 12.492 11.272 2.641 1.00 97.88 206 VAL A N 1
ATOM 1669 C CA . VAL A 1 206 ? 12.645 11.699 4.038 1.00 97.88 206 VAL A CA 1
ATOM 1670 C C . VAL A 1 206 ? 11.277 12.038 4.626 1.00 97.88 206 VAL A C 1
ATOM 1672 O O . VAL A 1 206 ? 10.609 12.960 4.150 1.00 97.88 206 VAL A O 1
ATOM 1675 N N . LEU A 1 207 ? 10.886 11.322 5.683 1.00 98.50 207 LEU A N 1
ATOM 1676 C CA . LEU A 1 207 ? 9.577 11.471 6.315 1.00 98.50 207 LEU A CA 1
ATOM 1677 C C . LEU A 1 207 ? 9.694 11.841 7.797 1.00 98.50 207 LEU A C 1
ATOM 1679 O O . LEU A 1 207 ? 10.529 11.305 8.533 1.00 98.50 207 LEU A O 1
ATOM 1683 N N . THR A 1 208 ? 8.784 12.698 8.252 1.00 98.25 208 THR A N 1
ATOM 1684 C CA . THR A 1 208 ? 8.552 13.024 9.662 1.00 98.25 208 THR A CA 1
ATOM 1685 C C . THR A 1 208 ? 7.234 12.420 10.130 1.00 98.25 208 THR A C 1
ATOM 1687 O O . THR A 1 208 ? 6.222 12.469 9.437 1.00 98.25 208 THR A O 1
ATOM 1690 N N . ILE A 1 209 ? 7.213 11.898 11.353 1.00 98.56 209 ILE A N 1
ATOM 1691 C CA . ILE A 1 209 ? 5.981 11.455 12.007 1.00 98.56 209 ILE A CA 1
ATOM 1692 C C . ILE A 1 209 ? 5.215 12.687 12.478 1.00 98.56 209 ILE A C 1
ATOM 1694 O O . ILE A 1 209 ? 5.604 13.334 13.452 1.00 98.56 209 ILE A O 1
ATOM 1698 N N . ALA A 1 210 ? 4.131 13.014 11.784 1.00 98.25 210 ALA A N 1
ATOM 1699 C CA . ALA A 1 210 ? 3.289 14.162 12.093 1.00 98.25 210 ALA A CA 1
ATOM 1700 C C . ALA A 1 210 ? 2.256 13.845 13.182 1.00 98.25 210 ALA A C 1
ATOM 1702 O O . ALA A 1 210 ? 1.913 14.708 13.987 1.00 98.25 210 ALA A O 1
ATOM 1703 N N . GLU A 1 211 ? 1.778 12.600 13.237 1.00 98.25 211 GLU A N 1
ATOM 1704 C CA . GLU A 1 211 ? 0.753 12.170 14.189 1.00 98.25 211 GLU A CA 1
ATOM 1705 C C . GLU A 1 211 ? 0.880 10.684 14.516 1.00 98.25 211 GLU A C 1
ATOM 1707 O O . GLU A 1 211 ? 1.327 9.886 13.691 1.00 98.25 211 GLU A O 1
ATOM 1712 N N . VAL A 1 212 ? 0.467 10.309 15.725 1.00 98.00 212 VAL A N 1
ATOM 1713 C CA . VAL A 1 212 ? 0.399 8.918 16.175 1.00 98.00 212 VAL A CA 1
ATOM 1714 C C . VAL A 1 212 ? -0.993 8.673 16.740 1.00 98.00 212 VAL A C 1
ATOM 1716 O O . VAL A 1 212 ? -1.377 9.307 17.721 1.00 98.00 212 VAL A O 1
ATOM 1719 N N . LEU A 1 213 ? -1.731 7.738 16.143 1.00 96.44 213 LEU A N 1
ATOM 1720 C CA . LEU A 1 213 ? -3.088 7.390 16.553 1.00 96.44 213 LEU A CA 1
ATOM 1721 C C . LEU A 1 213 ? -3.216 5.872 16.683 1.00 96.44 213 LEU A C 1
ATOM 1723 O O . LEU A 1 213 ? -3.250 5.130 15.701 1.00 96.44 213 LEU A O 1
ATOM 1727 N N . GLY A 1 214 ? -3.238 5.388 17.924 1.00 95.56 214 GLY A N 1
ATOM 1728 C CA . GLY A 1 214 ? -3.194 3.958 18.222 1.00 95.56 214 GLY A CA 1
ATOM 1729 C C . GLY A 1 214 ? -1.979 3.265 17.589 1.00 95.56 214 GLY A C 1
ATOM 1730 O O . GLY A 1 214 ? -0.829 3.611 17.868 1.00 95.56 214 GLY A O 1
ATOM 1731 N N . HIS A 1 215 ? -2.221 2.280 16.718 1.00 96.44 215 HIS A N 1
ATOM 1732 C CA . HIS A 1 215 ? -1.161 1.562 15.991 1.00 96.44 215 HIS A CA 1
ATOM 1733 C C . HIS A 1 215 ? -0.804 2.179 14.627 1.00 96.44 215 HIS A C 1
ATOM 1735 O O . HIS A 1 215 ? -0.012 1.601 13.883 1.00 96.44 215 HIS A O 1
ATOM 1741 N N . ARG A 1 216 ? -1.373 3.344 14.301 1.00 97.94 216 ARG A N 1
ATOM 1742 C CA . ARG A 1 216 ? -1.170 4.048 13.032 1.00 97.94 216 ARG A CA 1
ATOM 1743 C C . ARG A 1 216 ? -0.352 5.308 13.243 1.00 97.94 216 ARG A C 1
ATOM 1745 O O . ARG A 1 216 ? -0.396 5.927 14.309 1.00 97.94 216 ARG A O 1
ATOM 1752 N N . ILE A 1 217 ? 0.407 5.666 12.222 1.00 98.31 217 ILE A N 1
ATOM 1753 C CA . ILE A 1 217 ? 1.228 6.870 12.184 1.00 98.31 217 ILE A CA 1
ATOM 1754 C C . ILE A 1 217 ? 0.926 7.635 10.900 1.00 98.31 217 ILE A C 1
ATOM 1756 O O . ILE A 1 217 ? 0.788 7.029 9.835 1.00 98.31 217 ILE A O 1
ATOM 1760 N N . ARG A 1 218 ? 0.808 8.958 11.013 1.00 98.62 218 ARG A N 1
ATOM 1761 C CA . ARG A 1 218 ? 0.729 9.863 9.867 1.00 98.62 218 ARG A CA 1
ATOM 1762 C C . ARG A 1 218 ? 2.127 10.352 9.537 1.00 98.62 218 ARG A C 1
ATOM 1764 O O . ARG A 1 218 ? 2.816 10.886 10.411 1.00 98.62 218 ARG A O 1
ATOM 1771 N N . LEU A 1 219 ? 2.530 10.153 8.294 1.00 98.75 219 LEU A N 1
ATOM 1772 C CA . LEU A 1 219 ? 3.834 10.522 7.772 1.00 98.75 219 LEU A CA 1
ATOM 1773 C C . LEU A 1 219 ? 3.701 11.766 6.905 1.00 98.75 219 LEU A C 1
ATOM 1775 O O . LEU A 1 219 ? 2.764 11.886 6.121 1.00 98.75 219 LEU A O 1
ATOM 1779 N N . HIS A 1 220 ? 4.653 12.670 7.084 1.00 98.56 220 HIS A N 1
ATOM 1780 C CA . HIS A 1 220 ? 4.772 13.931 6.377 1.00 98.56 220 HIS A CA 1
ATOM 1781 C C . HIS A 1 220 ? 6.075 13.954 5.589 1.00 98.56 220 HIS A C 1
ATOM 1783 O O . HIS A 1 220 ? 7.131 13.640 6.140 1.00 98.56 220 HIS A O 1
ATOM 1789 N N . PHE A 1 221 ? 6.010 14.375 4.331 1.00 98.25 221 PHE A N 1
ATOM 1790 C CA . PHE A 1 221 ? 7.189 14.595 3.500 1.00 98.25 221 PHE A CA 1
ATOM 1791 C C . PHE A 1 221 ? 7.884 15.896 3.907 1.00 98.25 221 PHE A C 1
ATOM 1793 O O . PHE A 1 221 ? 7.328 16.982 3.738 1.00 98.25 221 PHE A O 1
ATOM 1800 N N . ASP A 1 222 ? 9.117 15.817 4.415 1.00 95.19 222 ASP A N 1
ATOM 1801 C CA . ASP A 1 222 ? 9.810 16.991 4.951 1.00 95.19 222 ASP A CA 1
ATOM 1802 C C . ASP A 1 222 ? 9.878 18.144 3.933 1.00 95.19 222 ASP A C 1
ATOM 1804 O O . ASP A 1 222 ? 10.426 18.011 2.836 1.00 95.19 222 ASP A O 1
ATOM 1808 N N . LYS A 1 223 ? 9.373 19.316 4.348 1.00 93.31 223 LYS A N 1
ATOM 1809 C CA . LYS A 1 223 ? 9.330 20.569 3.561 1.00 93.31 223 LYS A CA 1
ATOM 1810 C C . LYS A 1 223 ? 8.343 20.563 2.384 1.00 93.31 223 LYS A C 1
ATOM 1812 O O . LYS A 1 223 ? 8.299 21.545 1.636 1.00 93.31 223 LYS A O 1
ATOM 1817 N N . TYR A 1 224 ? 7.539 19.518 2.225 1.00 96.19 224 TYR A N 1
ATOM 1818 C CA . TYR A 1 224 ? 6.407 19.505 1.301 1.00 96.19 224 TYR A CA 1
ATOM 1819 C C . TYR A 1 224 ? 5.121 19.957 2.008 1.00 96.19 224 TYR A C 1
ATOM 1821 O O . TYR A 1 224 ? 5.138 20.351 3.170 1.00 96.19 224 TYR A O 1
ATOM 1829 N N . SER A 1 225 ? 4.011 20.013 1.271 1.00 96.19 225 SER A N 1
ATOM 1830 C CA . SER A 1 225 ? 2.710 20.379 1.836 1.00 96.19 225 SER A CA 1
ATOM 1831 C C . SER A 1 225 ? 2.076 19.191 2.556 1.00 96.19 225 SER A C 1
ATOM 1833 O O . SER A 1 225 ? 2.099 18.081 2.034 1.00 96.19 225 SER A O 1
ATOM 1835 N N . ASP A 1 226 ? 1.408 19.455 3.679 1.00 95.50 226 ASP A N 1
ATOM 1836 C CA . ASP A 1 226 ? 0.657 18.462 4.461 1.00 95.50 226 ASP A CA 1
ATOM 1837 C C . ASP A 1 226 ? -0.482 17.775 3.678 1.00 95.50 226 ASP A C 1
ATOM 1839 O O . ASP A 1 226 ? -1.087 16.816 4.154 1.00 95.50 226 ASP A O 1
ATOM 1843 N N . CYS A 1 227 ? -0.820 18.247 2.470 1.00 94.81 227 CYS A N 1
ATOM 1844 C CA . CYS A 1 227 ? -1.776 17.558 1.602 1.00 94.81 227 CYS A CA 1
ATOM 1845 C C . CYS A 1 227 ? -1.266 16.199 1.105 1.00 94.81 227 CYS A C 1
ATOM 1847 O O . CYS A 1 227 ? -2.088 15.356 0.761 1.00 94.81 227 CYS A O 1
ATOM 1849 N N . TYR A 1 228 ? 0.055 15.999 1.088 1.00 96.25 228 TYR A N 1
ATOM 1850 C CA . TYR A 1 228 ? 0.695 14.736 0.719 1.00 96.25 228 TYR A CA 1
ATOM 1851 C C . TYR A 1 228 ? 0.857 13.785 1.908 1.00 96.25 228 TYR A C 1
ATOM 1853 O O . TYR A 1 228 ? 1.360 12.678 1.743 1.00 96.25 228 TYR A O 1
ATOM 1861 N N . ASP A 1 229 ? 0.448 14.194 3.111 1.00 98.12 229 ASP A N 1
ATOM 1862 C CA . ASP A 1 229 ? 0.535 13.333 4.279 1.00 98.12 229 ASP A CA 1
ATOM 1863 C C . ASP A 1 229 ? -0.313 12.074 4.102 1.00 98.12 229 ASP A C 1
ATOM 1865 O O . ASP A 1 229 ? -1.467 12.116 3.662 1.00 98.12 229 ASP A O 1
ATOM 1869 N N . PHE A 1 230 ? 0.233 10.948 4.542 1.00 98.38 230 PHE A N 1
ATOM 1870 C CA . PHE A 1 230 ? -0.422 9.655 4.429 1.00 98.38 230 PHE A CA 1
ATOM 1871 C C . PHE A 1 230 ? -0.299 8.857 5.722 1.00 98.38 230 PHE A C 1
ATOM 1873 O O . PHE A 1 230 ? 0.563 9.102 6.564 1.00 98.38 230 PHE A O 1
ATOM 1880 N N . TRP A 1 231 ? -1.209 7.905 5.898 1.00 98.50 231 TRP A N 1
ATOM 1881 C CA . TRP A 1 231 ? -1.253 7.048 7.074 1.00 98.50 231 TRP A CA 1
ATOM 1882 C C . TRP A 1 231 ? -0.732 5.659 6.746 1.00 98.50 231 TRP A C 1
ATOM 1884 O O . TRP A 1 231 ? -1.081 5.098 5.711 1.00 98.50 231 TRP A O 1
ATOM 1894 N N . VAL A 1 232 ? 0.027 5.086 7.676 1.00 98.06 232 VAL A N 1
ATOM 1895 C CA . VAL A 1 232 ? 0.428 3.677 7.654 1.00 98.06 232 VAL A C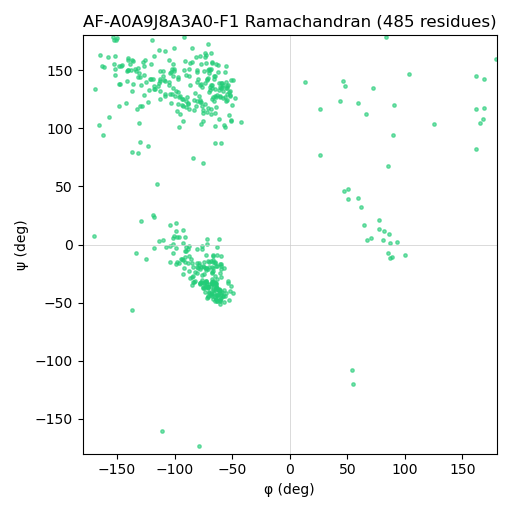A 1
ATOM 1896 C C . VAL A 1 232 ? 0.298 3.067 9.046 1.00 98.06 232 VAL A C 1
ATOM 1898 O O . VAL A 1 232 ? 0.307 3.772 10.061 1.00 98.06 232 VAL A O 1
ATOM 1901 N N . ASN A 1 233 ? 0.202 1.742 9.120 1.00 97.06 233 ASN A N 1
ATOM 1902 C CA . ASN A 1 233 ? 0.398 1.034 10.382 1.00 97.06 233 ASN A CA 1
ATOM 1903 C C . ASN A 1 233 ? 1.876 1.094 10.800 1.00 97.06 233 ASN A C 1
ATOM 1905 O O . ASN A 1 233 ? 2.775 1.137 9.961 1.00 97.06 233 ASN A O 1
ATOM 1909 N N . SER A 1 234 ? 2.148 1.048 12.105 1.00 95.38 234 SER A N 1
ATOM 1910 C CA . SER A 1 234 ? 3.523 1.115 12.631 1.00 95.38 234 SER A CA 1
ATOM 1911 C C . SER A 1 234 ? 4.409 -0.077 12.241 1.00 95.38 234 SER A C 1
ATOM 1913 O O . SER A 1 234 ? 5.626 -0.009 12.363 1.00 95.38 234 SER A O 1
ATOM 1915 N N . ASN A 1 235 ? 3.811 -1.165 11.757 1.00 92.50 235 ASN A N 1
ATOM 1916 C CA . ASN A 1 235 ? 4.489 -2.343 11.223 1.00 92.50 235 ASN A CA 1
ATOM 1917 C C . ASN A 1 235 ? 4.566 -2.357 9.687 1.00 92.50 235 ASN A C 1
ATOM 1919 O O . ASN A 1 235 ? 4.738 -3.427 9.107 1.00 92.50 235 ASN A O 1
ATOM 1923 N N . SER A 1 236 ? 4.386 -1.210 9.028 1.00 94.81 236 SER A N 1
ATOM 1924 C CA . SER A 1 236 ? 4.421 -1.141 7.568 1.00 94.81 236 SER A CA 1
ATOM 1925 C C . SER A 1 236 ? 5.766 -1.634 7.002 1.00 94.81 236 SER A C 1
ATOM 1927 O O . SER A 1 236 ? 6.825 -1.246 7.510 1.00 94.81 236 SER A O 1
ATOM 1929 N N . PRO A 1 237 ? 5.750 -2.455 5.933 1.00 93.56 237 PRO A N 1
ATOM 1930 C CA . PRO A 1 237 ? 6.964 -2.871 5.242 1.00 93.56 237 PRO A CA 1
ATOM 1931 C C . PRO A 1 237 ? 7.592 -1.751 4.395 1.00 93.56 237 PRO A C 1
ATOM 1933 O O . PRO A 1 237 ? 8.707 -1.911 3.911 1.00 93.56 237 PRO A O 1
ATOM 1936 N N . ASP A 1 238 ? 6.891 -0.627 4.235 1.00 96.06 238 ASP A N 1
ATOM 1937 C CA . ASP A 1 238 ? 7.262 0.491 3.357 1.00 96.06 238 ASP A CA 1
ATOM 1938 C C . ASP A 1 238 ? 7.971 1.638 4.099 1.00 96.06 238 ASP A C 1
ATOM 1940 O O . ASP A 1 238 ? 8.207 2.707 3.538 1.00 96.06 238 ASP A O 1
ATOM 1944 N N . ILE A 1 239 ? 8.285 1.440 5.384 1.00 97.19 239 ILE A N 1
ATOM 1945 C CA . ILE A 1 239 ? 9.039 2.390 6.207 1.00 97.19 239 ILE A CA 1
ATOM 1946 C C . ILE A 1 239 ? 10.337 1.764 6.708 1.00 97.19 239 ILE A C 1
ATOM 1948 O O . ILE A 1 239 ? 10.395 0.595 7.094 1.00 97.19 239 ILE A O 1
ATOM 1952 N N . HIS A 1 240 ? 11.385 2.576 6.757 1.00 97.00 240 HIS A N 1
ATOM 1953 C CA . HIS A 1 240 ? 12.746 2.153 7.038 1.00 97.00 240 HIS A CA 1
ATOM 1954 C C . HIS A 1 240 ? 13.451 3.136 7.984 1.00 97.00 240 HIS A C 1
ATOM 1956 O O . HIS A 1 240 ? 13.152 4.333 8.006 1.00 97.00 240 HIS A O 1
ATOM 1962 N N . PRO A 1 241 ? 14.396 2.662 8.814 1.00 97.19 241 PRO A N 1
ATOM 1963 C CA . PRO A 1 241 ? 15.162 3.556 9.668 1.00 97.19 241 PRO A CA 1
ATOM 1964 C C . PRO A 1 241 ? 16.084 4.450 8.838 1.00 97.19 241 PRO A C 1
ATOM 1966 O O . PRO A 1 241 ? 16.546 4.068 7.770 1.00 97.19 241 PRO A O 1
ATOM 1969 N N . VAL A 1 242 ? 16.444 5.599 9.404 1.00 97.25 242 VAL A N 1
ATOM 1970 C CA . VAL A 1 242 ? 17.448 6.499 8.826 1.00 97.25 242 VAL A CA 1
ATOM 1971 C C . VAL A 1 242 ? 18.755 5.765 8.486 1.00 97.25 242 VAL A C 1
ATOM 1973 O O . VAL A 1 242 ? 19.307 5.036 9.322 1.00 97.25 242 VAL A O 1
ATOM 1976 N N . GLY A 1 243 ? 19.255 6.003 7.270 1.00 95.25 243 GLY A N 1
ATOM 1977 C CA . GLY A 1 243 ? 20.451 5.394 6.693 1.00 95.25 243 GLY A CA 1
ATOM 1978 C C . GLY A 1 243 ? 20.193 4.050 6.005 1.00 95.25 243 GLY A C 1
ATOM 1979 O O . GLY A 1 243 ? 21.150 3.350 5.673 1.00 95.25 243 GLY A O 1
ATOM 1980 N N . TRP A 1 244 ? 18.933 3.640 5.829 1.00 96.44 244 TRP A N 1
ATOM 1981 C CA . TRP A 1 244 ? 18.609 2.377 5.171 1.00 96.44 244 TRP A CA 1
ATOM 1982 C C . TRP A 1 244 ? 18.893 2.439 3.669 1.00 96.44 244 TRP A C 1
ATOM 1984 O O . TRP A 1 244 ? 19.554 1.528 3.172 1.00 96.44 244 TRP A O 1
ATOM 1994 N N . CYS A 1 245 ? 18.501 3.514 2.981 1.00 96.25 245 CYS A N 1
ATOM 1995 C CA . CYS A 1 245 ? 18.743 3.715 1.550 1.00 96.25 245 CYS A CA 1
ATOM 1996 C C . CYS A 1 245 ? 20.242 3.651 1.230 1.00 96.25 245 CYS A C 1
ATOM 1998 O O . CYS A 1 245 ? 20.664 2.848 0.406 1.00 96.25 245 CYS A O 1
ATOM 2000 N N . GLU A 1 246 ? 21.067 4.393 1.978 1.00 94.56 246 GLU A N 1
ATOM 2001 C CA . GLU A 1 246 ? 22.532 4.369 1.840 1.00 94.56 246 GLU A CA 1
ATOM 2002 C C . GLU A 1 246 ? 23.106 2.959 2.054 1.00 94.56 246 GLU A C 1
ATOM 2004 O O . GLU A 1 246 ? 23.929 2.491 1.271 1.00 94.56 246 GLU A O 1
ATOM 2009 N N . LYS A 1 247 ? 22.638 2.244 3.088 1.00 94.62 247 LYS A N 1
ATOM 2010 C CA . LYS A 1 247 ? 23.099 0.882 3.397 1.00 94.62 247 LYS A CA 1
ATOM 2011 C C . LYS A 1 247 ? 22.742 -0.130 2.302 1.00 94.62 247 LYS A C 1
ATOM 2013 O O . LYS A 1 247 ? 23.458 -1.113 2.127 1.00 94.62 247 LYS A O 1
ATOM 2018 N N . THR A 1 248 ? 21.606 0.057 1.643 1.00 93.12 248 THR A N 1
ATOM 2019 C CA . THR A 1 248 ? 21.038 -0.901 0.683 1.00 93.12 248 THR A CA 1
ATOM 2020 C C . THR A 1 248 ? 21.286 -0.512 -0.774 1.00 93.12 248 THR A C 1
ATOM 2022 O O . THR A 1 248 ? 21.038 -1.324 -1.656 1.00 93.12 248 THR A O 1
ATOM 2025 N N . GLY A 1 249 ? 21.835 0.680 -1.024 1.00 93.88 249 GLY A N 1
ATOM 2026 C CA . GLY A 1 249 ? 22.109 1.191 -2.365 1.00 93.88 249 GLY A CA 1
ATOM 2027 C C . GLY A 1 249 ? 20.899 1.825 -3.057 1.00 93.88 249 GLY A C 1
ATOM 2028 O O . GLY A 1 249 ? 20.979 2.096 -4.252 1.00 93.88 249 GLY A O 1
ATOM 2029 N N . HIS A 1 250 ? 19.801 2.078 -2.337 1.00 95.19 250 HIS A N 1
ATOM 2030 C CA . HIS A 1 250 ? 18.635 2.771 -2.888 1.00 95.19 250 HIS A CA 1
ATOM 2031 C C . HIS A 1 250 ? 18.844 4.286 -2.902 1.00 95.19 250 HIS A C 1
ATOM 2033 O O . HIS A 1 250 ? 19.523 4.859 -2.043 1.00 95.19 250 HIS A O 1
ATOM 2039 N N . LYS A 1 251 ? 18.215 4.950 -3.874 1.00 95.06 251 LYS A N 1
ATOM 2040 C CA . LYS A 1 251 ? 18.212 6.407 -3.969 1.00 95.06 251 LYS A CA 1
ATOM 2041 C C . LYS A 1 251 ? 17.224 6.995 -2.961 1.00 95.06 251 LYS A C 1
ATOM 2043 O O . LYS A 1 251 ? 16.031 6.721 -3.024 1.00 95.06 251 LYS A O 1
ATOM 2048 N N . LEU A 1 252 ? 17.725 7.855 -2.077 1.00 96.50 252 LEU A N 1
ATOM 2049 C CA . LEU A 1 252 ? 16.894 8.663 -1.189 1.00 96.50 252 LEU A CA 1
ATOM 2050 C C . LEU A 1 252 ? 16.633 10.031 -1.821 1.00 96.50 252 LEU A C 1
ATOM 2052 O O . LEU A 1 252 ? 17.573 10.761 -2.131 1.00 96.50 252 LEU A O 1
ATOM 2056 N N . HIS A 1 253 ? 15.364 10.397 -1.956 1.00 95.62 253 HIS A N 1
ATOM 2057 C CA . HIS A 1 253 ? 14.954 11.719 -2.404 1.00 95.62 253 HIS A CA 1
ATOM 2058 C C . HIS A 1 253 ? 15.010 12.714 -1.238 1.00 95.62 253 HIS A C 1
ATOM 2060 O O . HIS A 1 253 ? 14.373 12.491 -0.196 1.00 95.62 253 HIS A O 1
ATOM 2066 N N . PRO A 1 254 ? 15.771 13.812 -1.382 1.00 94.38 254 PRO A N 1
ATOM 2067 C CA . PRO A 1 254 ? 15.965 14.766 -0.308 1.00 94.38 254 PRO A CA 1
ATOM 2068 C C . PRO A 1 254 ? 14.703 15.617 -0.059 1.00 94.38 254 PRO A C 1
ATOM 2070 O O . PRO A 1 254 ? 13.815 15.715 -0.914 1.00 94.38 254 PRO A O 1
ATOM 2073 N N . PRO A 1 255 ? 14.612 16.280 1.110 1.00 93.75 255 PRO A N 1
ATOM 2074 C CA . PRO A 1 255 ? 13.550 17.240 1.400 1.00 93.75 255 PRO A CA 1
ATOM 2075 C C . PRO A 1 255 ? 13.469 18.355 0.351 1.00 93.75 255 PRO A C 1
ATOM 2077 O O . PRO A 1 255 ? 14.476 18.735 -0.254 1.00 93.75 255 PRO A O 1
ATOM 2080 N N . LYS A 1 256 ? 12.282 18.949 0.185 1.00 91.25 256 LYS A N 1
ATOM 2081 C CA . LYS A 1 256 ? 12.048 19.995 -0.824 1.00 91.25 256 LYS A CA 1
ATOM 2082 C C . LYS A 1 256 ? 13.075 21.131 -0.724 1.00 91.25 256 LYS A C 1
ATOM 2084 O O . LYS A 1 256 ? 13.244 21.740 0.334 1.00 91.25 256 LYS A O 1
ATOM 2089 N N . GLY A 1 257 ? 13.693 21.463 -1.857 1.00 88.69 257 GLY A N 1
ATOM 2090 C CA . GLY A 1 257 ? 14.646 22.571 -1.981 1.00 88.69 257 GLY A CA 1
ATOM 2091 C C . GLY A 1 257 ? 16.100 22.218 -1.655 1.00 88.69 257 GLY A C 1
ATOM 2092 O O . GLY A 1 257 ? 16.946 23.103 -1.739 1.00 88.69 257 GLY A O 1
ATOM 2093 N N . MET A 1 258 ? 16.397 20.962 -1.312 1.00 90.88 258 MET A N 1
ATOM 2094 C CA . MET A 1 258 ? 17.764 20.439 -1.220 1.00 90.88 258 MET A CA 1
ATOM 2095 C C . MET A 1 258 ? 18.092 19.626 -2.471 1.00 90.88 258 MET A C 1
ATOM 2097 O O . MET A 1 258 ? 17.211 18.969 -3.022 1.00 90.88 258 MET A O 1
ATOM 2101 N N . LYS A 1 259 ? 19.348 19.672 -2.920 1.00 88.81 259 LYS A N 1
ATOM 2102 C CA . LYS A 1 259 ? 19.823 18.815 -4.014 1.00 88.81 259 LYS A CA 1
ATOM 2103 C C . LYS A 1 259 ? 20.300 17.467 -3.488 1.00 88.81 259 LYS A C 1
ATOM 2105 O O . LYS A 1 259 ? 20.725 17.374 -2.334 1.00 88.81 259 LYS A O 1
ATOM 2110 N N . ASP A 1 260 ? 20.280 16.459 -4.354 1.00 84.81 260 ASP A N 1
ATOM 2111 C CA . ASP A 1 260 ? 20.706 15.092 -4.035 1.00 84.81 260 ASP A CA 1
ATOM 2112 C C . ASP A 1 260 ? 22.144 15.072 -3.485 1.00 84.81 260 ASP A C 1
ATOM 2114 O O . ASP A 1 260 ? 22.413 14.425 -2.477 1.00 84.81 260 ASP A O 1
ATOM 2118 N N . GLU A 1 261 ? 23.057 15.853 -4.073 1.00 87.12 261 GLU A N 1
ATOM 2119 C CA . GLU A 1 261 ? 24.473 15.892 -3.676 1.00 87.12 261 GLU A CA 1
ATOM 2120 C C . GLU A 1 261 ? 24.720 16.652 -2.363 1.00 87.12 261 GLU A C 1
ATOM 2122 O O . GLU A 1 261 ? 25.774 16.518 -1.741 1.00 87.12 261 GLU A O 1
ATOM 2127 N N . GLU A 1 262 ? 23.764 17.482 -1.945 1.00 87.31 262 GLU A N 1
ATOM 2128 C CA . GLU A 1 262 ? 23.867 18.322 -0.749 1.00 87.31 262 GLU A CA 1
ATOM 2129 C C . GLU A 1 262 ? 23.295 17.619 0.492 1.00 87.31 262 GLU A C 1
ATOM 2131 O O . GLU A 1 262 ? 23.613 17.988 1.629 1.00 87.31 262 GLU A O 1
ATOM 2136 N N . PHE A 1 263 ? 22.446 16.606 0.299 1.00 93.00 263 PHE A N 1
ATOM 2137 C CA . PHE A 1 263 ? 21.779 15.929 1.397 1.00 93.00 263 PHE A CA 1
ATOM 2138 C C . PHE A 1 263 ? 22.662 14.852 2.037 1.00 93.00 263 PHE A C 1
ATOM 2140 O O . PHE A 1 263 ? 23.089 13.886 1.416 1.00 93.00 263 PHE A O 1
ATOM 2147 N N . SER A 1 264 ? 22.861 14.974 3.349 1.00 93.69 264 SER A N 1
ATOM 2148 C CA . SER A 1 264 ? 23.383 13.904 4.197 1.00 93.69 264 SER A CA 1
ATOM 2149 C C . SER A 1 264 ? 22.582 13.864 5.483 1.00 93.69 264 SER A C 1
ATOM 2151 O O . SER A 1 264 ? 22.440 14.890 6.156 1.00 93.69 264 SER A O 1
ATOM 2153 N N . TRP A 1 265 ? 22.139 12.671 5.886 1.00 94.94 265 TRP A N 1
ATOM 2154 C CA . TRP A 1 265 ? 21.483 12.476 7.177 1.00 94.94 265 TRP A CA 1
ATOM 2155 C C . TRP A 1 265 ? 22.307 13.035 8.334 1.00 94.94 265 TRP A C 1
ATOM 2157 O O . TRP A 1 265 ? 21.756 13.678 9.223 1.00 94.94 265 TRP A O 1
ATOM 2167 N N . SER A 1 266 ? 23.629 12.857 8.306 1.00 93.19 266 SER A N 1
ATOM 2168 C CA . SER A 1 266 ? 24.515 13.323 9.374 1.00 93.19 266 SER A CA 1
ATOM 2169 C C . SER A 1 266 ? 24.454 14.847 9.571 1.00 93.19 266 SER A C 1
ATOM 2171 O O . SER A 1 266 ? 24.289 15.318 10.700 1.00 93.19 266 SER A O 1
ATOM 2173 N N . SER A 1 267 ? 24.524 15.617 8.483 1.00 92.94 267 SER A N 1
ATOM 2174 C CA . SER A 1 267 ? 24.419 17.080 8.491 1.00 92.94 267 SER A CA 1
ATOM 2175 C C . SER A 1 267 ? 22.995 17.532 8.793 1.00 92.94 267 SER A C 1
ATOM 2177 O O . SER A 1 267 ? 22.788 18.416 9.625 1.00 92.94 267 SER A O 1
ATOM 2179 N N . TYR A 1 268 ? 22.006 16.888 8.171 1.00 94.06 268 TYR A N 1
ATOM 2180 C CA . TYR A 1 268 ? 20.596 17.222 8.323 1.00 94.06 268 TYR A CA 1
ATOM 2181 C C . TYR A 1 268 ? 20.119 17.046 9.771 1.00 94.06 268 TYR A C 1
ATOM 2183 O O . TYR A 1 268 ? 19.470 17.941 10.321 1.00 94.06 268 TYR A O 1
ATOM 2191 N N . ILE A 1 269 ? 20.520 15.948 10.422 1.00 94.25 269 ILE A N 1
ATOM 2192 C CA . ILE A 1 269 ? 20.211 15.665 11.828 1.00 94.25 269 ILE A CA 1
ATOM 2193 C C . ILE A 1 269 ? 20.837 16.704 12.752 1.00 94.25 269 ILE A C 1
ATOM 2195 O O . ILE A 1 269 ? 20.145 17.245 13.615 1.00 94.25 269 ILE A O 1
ATOM 2199 N N . LYS A 1 270 ? 22.129 17.002 12.564 1.00 93.75 270 LYS A N 1
ATOM 2200 C CA . LYS A 1 270 ? 22.860 17.964 13.399 1.00 93.75 270 LYS A CA 1
ATOM 2201 C C . LYS A 1 270 ? 22.286 19.374 13.273 1.00 93.75 270 LYS A C 1
ATOM 2203 O O . LYS A 1 270 ? 22.020 20.009 14.290 1.00 93.75 270 LYS A O 1
ATOM 2208 N N . LEU A 1 271 ? 22.062 19.846 12.044 1.00 92.31 271 LEU A N 1
ATOM 2209 C CA . LEU A 1 271 ? 21.603 21.210 11.774 1.00 92.31 271 LEU A CA 1
ATOM 2210 C C . LEU A 1 271 ? 20.193 21.468 12.323 1.00 92.31 271 LEU A C 1
ATOM 2212 O O . LEU A 1 271 ? 19.931 22.535 12.871 1.00 92.31 271 LEU A O 1
ATOM 2216 N N . ASN A 1 272 ? 19.298 20.483 12.211 1.00 90.88 272 ASN A N 1
ATOM 2217 C CA . ASN A 1 272 ? 17.894 20.633 12.603 1.00 90.88 272 ASN A CA 1
ATOM 2218 C C . ASN A 1 272 ? 17.571 20.006 13.975 1.00 90.88 272 ASN A C 1
ATOM 2220 O O . ASN A 1 272 ? 16.404 19.979 14.358 1.00 90.88 272 ASN A O 1
ATOM 2224 N N . LYS A 1 273 ? 18.576 19.502 14.712 1.00 92.62 273 LYS A N 1
ATOM 2225 C CA . LYS A 1 273 ? 18.421 18.832 16.023 1.00 92.62 273 LYS A CA 1
ATOM 2226 C C . LYS A 1 273 ? 17.356 17.724 15.996 1.00 92.62 273 LYS A C 1
ATOM 2228 O O . LYS A 1 273 ? 16.465 17.660 16.838 1.00 92.62 273 LYS A O 1
ATOM 2233 N N . ILE A 1 274 ? 17.438 16.877 14.976 1.00 92.69 274 ILE A N 1
ATOM 2234 C CA . ILE A 1 274 ? 16.425 15.868 14.647 1.00 92.69 274 ILE A CA 1
ATOM 2235 C C . ILE A 1 274 ? 16.535 14.665 15.579 1.00 92.69 274 ILE A C 1
ATOM 2237 O O . ILE A 1 274 ? 17.621 14.123 15.777 1.00 92.69 274 ILE A O 1
ATOM 2241 N N . GLN A 1 275 ? 15.390 14.169 16.045 1.00 94.69 275 GLN A N 1
ATOM 2242 C CA . GLN A 1 275 ? 15.285 12.826 16.603 1.00 94.69 275 GLN A CA 1
ATOM 2243 C C . GLN A 1 275 ? 14.950 11.824 15.491 1.00 94.69 275 GLN A C 1
ATOM 2245 O O . GLN A 1 275 ? 13.976 12.000 14.760 1.00 94.69 275 GLN A O 1
ATOM 2250 N N . THR A 1 276 ? 15.736 10.758 15.355 1.00 97.00 276 THR A N 1
ATOM 2251 C CA . THR A 1 276 ? 15.444 9.672 14.409 1.00 97.00 276 THR A CA 1
ATOM 2252 C C . THR A 1 276 ? 14.628 8.575 15.084 1.00 97.00 276 THR A C 1
ATOM 2254 O O . THR A 1 276 ? 14.731 8.352 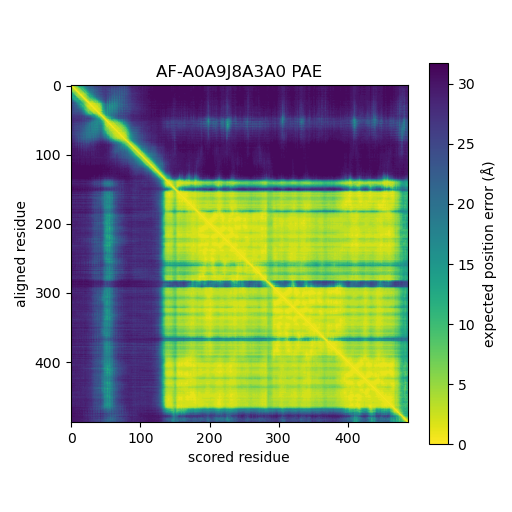16.294 1.00 97.00 276 THR A O 1
ATOM 2257 N N . ALA A 1 277 ? 13.791 7.888 14.310 1.00 97.12 277 ALA A N 1
ATOM 2258 C CA . ALA A 1 277 ? 13.078 6.718 14.798 1.00 97.12 277 ALA A CA 1
ATOM 2259 C C . ALA A 1 277 ? 14.075 5.574 15.096 1.00 97.12 277 ALA A C 1
ATOM 2261 O O . ALA A 1 277 ? 14.874 5.215 14.222 1.00 97.12 277 ALA A O 1
ATOM 2262 N N . PRO A 1 278 ? 14.054 4.976 16.304 1.00 95.19 278 PRO A N 1
ATOM 2263 C CA . PRO A 1 278 ? 14.946 3.872 16.640 1.00 95.19 278 PRO A CA 1
ATOM 2264 C C . PRO A 1 278 ? 14.765 2.662 15.718 1.00 95.19 278 PRO A C 1
ATOM 2266 O O . PRO A 1 278 ? 13.644 2.234 15.453 1.00 95.19 278 PRO A O 1
ATOM 2269 N N . LYS A 1 279 ? 15.879 2.038 15.313 1.00 93.50 279 LYS A N 1
ATOM 2270 C CA . LYS A 1 279 ? 15.896 0.850 14.435 1.00 93.50 279 LYS A CA 1
ATOM 2271 C C . LYS A 1 279 ? 15.022 -0.306 14.941 1.00 93.50 279 LYS A C 1
ATOM 2273 O O . LYS A 1 279 ? 14.448 -1.014 14.126 1.00 93.50 279 LYS A O 1
ATOM 2278 N N . ALA A 1 280 ? 14.883 -0.459 16.259 1.00 92.25 280 ALA A N 1
ATOM 2279 C CA . ALA A 1 280 ? 14.076 -1.506 16.889 1.00 92.25 280 ALA A CA 1
ATOM 2280 C C . ALA A 1 280 ? 12.557 -1.374 16.649 1.00 92.25 280 ALA A C 1
ATOM 2282 O O . ALA A 1 280 ? 11.820 -2.313 16.935 1.00 92.25 280 ALA A O 1
ATOM 2283 N N . LEU A 1 281 ? 12.080 -0.226 16.153 1.00 93.25 281 LEU A N 1
ATOM 2284 C CA . LEU A 1 281 ? 10.664 -0.028 15.828 1.00 93.25 281 LEU A CA 1
ATOM 2285 C C . LEU A 1 281 ? 10.269 -0.627 14.470 1.00 93.25 281 LEU A C 1
ATOM 2287 O O . LEU A 1 281 ? 9.081 -0.794 14.210 1.00 93.25 281 LEU A O 1
ATOM 2291 N N . PHE A 1 282 ? 11.239 -0.957 13.615 1.00 92.00 282 PHE A N 1
ATOM 2292 C CA . PHE A 1 282 ? 11.002 -1.420 12.249 1.00 92.00 282 PHE A CA 1
ATOM 2293 C C . PHE A 1 282 ? 11.038 -2.951 12.187 1.00 92.00 282 PHE A C 1
ATOM 2295 O O . PHE A 1 282 ? 12.054 -3.564 12.515 1.00 92.00 282 PHE A O 1
ATOM 2302 N N . GLN A 1 283 ? 9.944 -3.577 11.742 1.00 77.75 283 GLN A N 1
ATOM 2303 C CA . GLN A 1 283 ? 9.825 -5.045 11.682 1.00 77.75 283 GLN A CA 1
ATOM 2304 C C . GLN A 1 283 ? 10.637 -5.680 10.539 1.00 77.75 283 GLN A C 1
ATOM 2306 O O . GLN A 1 283 ? 10.998 -6.853 10.619 1.00 77.75 283 GLN A O 1
ATOM 2311 N N . ASN A 1 284 ? 11.007 -4.890 9.529 1.00 66.19 284 ASN A N 1
ATOM 2312 C CA . ASN A 1 284 ? 11.599 -5.346 8.263 1.00 66.19 284 ASN A CA 1
ATOM 2313 C C . ASN A 1 284 ? 13.051 -5.851 8.396 1.00 66.19 284 ASN A C 1
ATOM 2315 O O . ASN A 1 284 ? 13.697 -6.156 7.408 1.00 66.19 284 ASN A O 1
ATOM 2319 N N . GLN A 1 285 ? 13.616 -5.931 9.606 1.00 56.53 285 GLN A N 1
ATOM 2320 C CA . GLN A 1 285 ? 15.039 -6.262 9.783 1.00 56.53 285 GLN A CA 1
ATOM 2321 C C . GLN A 1 285 ? 15.336 -7.763 9.888 1.00 56.53 285 GLN A C 1
ATOM 2323 O O . GLN A 1 285 ? 16.490 -8.148 9.732 1.00 56.53 285 GLN A O 1
ATOM 2328 N N . ASN A 1 286 ? 14.327 -8.605 10.144 1.00 49.00 286 ASN A N 1
ATOM 2329 C CA . ASN A 1 286 ? 14.535 -10.016 10.506 1.00 49.00 286 ASN A CA 1
ATOM 2330 C C . ASN A 1 286 ? 13.714 -11.014 9.671 1.00 49.00 286 ASN A C 1
ATOM 2332 O O . ASN A 1 286 ? 13.506 -12.150 10.105 1.00 49.00 286 ASN A O 1
ATOM 2336 N N . MET A 1 287 ? 13.228 -10.631 8.486 1.00 57.94 287 MET A N 1
ATOM 2337 C CA . MET A 1 287 ? 12.539 -11.589 7.621 1.00 57.94 287 MET A CA 1
ATOM 2338 C C . MET A 1 287 ? 13.547 -12.547 6.987 1.00 57.94 287 MET A C 1
ATOM 2340 O O . MET A 1 287 ? 14.451 -12.143 6.260 1.00 57.94 287 MET A O 1
ATOM 2344 N N . THR A 1 288 ? 13.378 -13.844 7.243 1.00 53.19 288 THR A N 1
ATOM 2345 C CA . THR A 1 288 ? 14.109 -14.884 6.517 1.00 53.19 288 THR A CA 1
ATOM 2346 C C . THR A 1 288 ? 13.745 -14.792 5.038 1.00 53.19 288 THR A C 1
ATOM 2348 O O . THR A 1 288 ? 12.627 -15.144 4.649 1.00 53.19 288 THR A O 1
ATOM 2351 N N . VAL A 1 289 ? 14.681 -14.315 4.218 1.00 58.53 289 VAL A N 1
ATOM 2352 C CA . VAL A 1 289 ? 14.521 -14.250 2.764 1.00 58.53 289 VAL A CA 1
ATOM 2353 C C . VAL A 1 289 ? 14.422 -15.679 2.246 1.00 58.53 289 VAL A C 1
ATOM 2355 O O . VAL A 1 289 ? 15.413 -16.400 2.137 1.00 58.53 289 VAL A O 1
ATOM 2358 N N . THR A 1 290 ? 13.200 -16.117 1.951 1.00 59.03 290 THR A N 1
ATOM 2359 C CA . THR A 1 290 ? 13.007 -17.342 1.179 1.00 59.03 290 THR A CA 1
ATOM 2360 C C . THR A 1 290 ? 13.533 -17.052 -0.222 1.00 59.03 290 THR A C 1
ATOM 2362 O O . THR A 1 290 ? 13.079 -16.069 -0.811 1.00 59.03 290 THR A O 1
ATOM 2365 N N . PRO A 1 291 ? 14.469 -17.849 -0.773 1.00 60.38 291 PRO A N 1
ATOM 2366 C CA . PRO A 1 291 ? 15.013 -17.596 -2.098 1.00 60.38 291 PRO A CA 1
ATOM 2367 C C . PRO A 1 291 ? 13.887 -17.563 -3.133 1.00 60.38 291 PRO A C 1
ATOM 2369 O O . PRO A 1 291 ? 13.349 -18.600 -3.530 1.00 60.38 291 PRO A O 1
ATOM 2372 N N . SER A 1 292 ? 13.508 -16.362 -3.560 1.00 71.56 292 SER A N 1
ATOM 2373 C CA . SER A 1 292 ? 12.559 -16.193 -4.646 1.00 71.56 292 SER A CA 1
ATOM 2374 C C . SER A 1 292 ? 13.278 -16.525 -5.957 1.00 71.56 292 SER A C 1
ATOM 2376 O O . SER A 1 292 ? 14.498 -16.383 -6.079 1.00 71.56 292 SER A O 1
ATOM 2378 N N . GLY A 1 293 ? 12.552 -17.035 -6.952 1.00 88.81 293 GLY A N 1
ATOM 2379 C CA . GLY A 1 293 ? 13.111 -17.208 -8.298 1.00 88.81 293 GLY A CA 1
ATOM 2380 C C . GLY A 1 293 ? 13.218 -15.891 -9.076 1.00 88.81 293 GLY A C 1
ATOM 2381 O O . GLY A 1 293 ? 13.687 -15.910 -10.207 1.00 88.81 293 GLY A O 1
ATOM 2382 N N . PHE A 1 294 ? 12.784 -14.782 -8.472 1.00 94.75 294 PHE A N 1
ATOM 2383 C CA . PHE A 1 294 ? 12.736 -13.447 -9.053 1.00 94.75 294 PHE A CA 1
ATOM 2384 C C . PHE A 1 294 ? 14.055 -12.700 -8.857 1.00 94.75 294 PHE A C 1
ATOM 2386 O O . PHE A 1 294 ? 14.723 -12.868 -7.836 1.00 94.75 294 PHE A O 1
ATOM 2393 N N . ARG A 1 295 ? 14.442 -11.887 -9.838 1.00 95.19 295 ARG A N 1
ATOM 2394 C CA . ARG A 1 295 ? 15.619 -11.012 -9.808 1.00 95.19 295 ARG A CA 1
ATOM 2395 C C . ARG A 1 295 ? 15.267 -9.687 -10.476 1.00 95.19 295 ARG A C 1
ATOM 2397 O O . ARG A 1 295 ? 14.463 -9.681 -11.407 1.00 95.19 295 ARG A O 1
ATOM 2404 N N . VAL A 1 296 ? 15.905 -8.607 -10.032 1.00 96.50 296 VAL A N 1
ATOM 2405 C CA . VAL A 1 296 ? 15.841 -7.303 -10.707 1.00 96.50 296 VAL A CA 1
ATOM 2406 C C . VAL A 1 296 ? 16.222 -7.461 -12.184 1.00 96.50 296 VAL A C 1
ATOM 2408 O O . VAL A 1 296 ? 17.141 -8.213 -12.516 1.00 96.50 296 VAL A O 1
ATOM 2411 N N . GLY A 1 297 ? 15.474 -6.797 -13.065 1.00 97.69 297 GLY A N 1
ATOM 2412 C CA . GLY A 1 297 ? 15.612 -6.868 -14.521 1.00 97.69 297 GLY A CA 1
ATOM 2413 C C . GLY A 1 297 ? 14.865 -8.029 -15.186 1.00 97.69 297 GLY A C 1
ATOM 2414 O O . GLY A 1 297 ? 14.805 -8.083 -16.415 1.00 97.69 297 GLY A O 1
ATOM 2415 N N . MET A 1 298 ? 14.276 -8.958 -14.421 1.00 98.44 298 MET A N 1
ATOM 2416 C CA . MET A 1 298 ? 13.411 -9.987 -15.004 1.00 98.44 298 MET A CA 1
ATOM 2417 C C . MET A 1 298 ? 12.081 -9.396 -15.475 1.00 98.44 298 MET A C 1
ATOM 2419 O O . MET A 1 298 ? 11.507 -8.549 -14.793 1.00 98.44 298 MET A O 1
ATOM 2423 N N . LYS A 1 299 ? 11.564 -9.894 -16.601 1.00 98.69 299 LYS A N 1
ATOM 2424 C CA . LYS A 1 299 ? 10.286 -9.459 -17.182 1.00 98.69 299 LYS A CA 1
ATOM 2425 C C . LYS A 1 299 ? 9.140 -10.418 -16.887 1.00 98.69 299 LYS A C 1
ATOM 2427 O O . LYS A 1 299 ? 9.346 -11.627 -16.763 1.00 98.69 299 LYS A O 1
ATOM 2432 N N . LEU A 1 300 ? 7.935 -9.876 -16.785 1.00 98.75 300 LEU A N 1
ATOM 2433 C CA . LEU A 1 300 ? 6.702 -10.598 -16.484 1.00 98.75 300 LEU A CA 1
ATOM 2434 C C . LEU A 1 300 ? 5.484 -9.875 -17.076 1.00 98.75 300 LEU A C 1
ATOM 2436 O O . LEU A 1 300 ? 5.604 -8.793 -17.646 1.00 98.75 300 LEU A O 1
ATOM 2440 N N . GLU A 1 301 ? 4.313 -10.487 -16.942 1.00 98.69 301 GLU A N 1
ATOM 2441 C CA . GLU A 1 301 ? 3.025 -9.873 -17.268 1.00 98.69 301 GLU A CA 1
ATOM 2442 C C . GLU A 1 301 ? 2.336 -9.431 -15.973 1.00 98.69 301 GLU A C 1
ATOM 2444 O O . GLU A 1 301 ? 2.248 -10.215 -15.030 1.00 98.69 301 GLU A O 1
ATOM 2449 N N . ALA A 1 302 ? 1.865 -8.188 -15.894 1.00 98.56 302 ALA A N 1
ATOM 2450 C CA . ALA A 1 302 ? 1.288 -7.626 -14.670 1.00 98.56 302 ALA A CA 1
ATOM 2451 C C . ALA A 1 302 ? -0.045 -6.921 -14.923 1.00 98.56 302 ALA A C 1
ATOM 2453 O O . ALA A 1 302 ? -0.221 -6.274 -15.952 1.00 98.56 302 ALA A O 1
ATOM 2454 N N . ILE A 1 303 ? -0.975 -7.022 -13.974 1.00 97.88 303 ILE A N 1
ATOM 2455 C CA . ILE A 1 303 ? -2.227 -6.260 -13.978 1.00 97.88 303 ILE A CA 1
ATOM 2456 C C . ILE A 1 303 ? -1.946 -4.837 -13.494 1.00 97.88 303 ILE A C 1
ATOM 2458 O O . ILE A 1 303 ? -1.414 -4.651 -12.400 1.00 97.88 303 ILE A O 1
ATOM 2462 N N . ASP A 1 304 ? -2.372 -3.833 -14.262 1.00 95.75 304 ASP A N 1
ATOM 2463 C CA . ASP A 1 304 ? -2.381 -2.445 -13.793 1.00 95.75 304 ASP A CA 1
ATOM 2464 C C . ASP A 1 304 ? -3.428 -2.284 -12.678 1.00 95.75 304 ASP A C 1
ATOM 2466 O O . ASP A 1 304 ? -4.633 -2.380 -12.911 1.00 95.75 304 ASP A O 1
ATOM 2470 N N . LYS A 1 305 ? -2.986 -2.025 -11.441 1.00 93.12 305 LYS A N 1
ATOM 2471 C CA . LYS A 1 305 ? -3.896 -1.839 -10.300 1.00 93.12 305 LYS A CA 1
ATOM 2472 C C . LYS A 1 305 ? -4.782 -0.598 -10.429 1.00 93.12 305 LYS A C 1
ATOM 2474 O O . LYS A 1 305 ? -5.881 -0.596 -9.872 1.00 93.12 305 LYS A O 1
ATOM 2479 N N . LYS A 1 306 ? -4.338 0.439 -11.150 1.00 91.25 306 LYS A N 1
ATOM 2480 C CA . LYS A 1 306 ? -5.149 1.632 -11.437 1.00 91.25 306 LYS A CA 1
ATOM 2481 C C . LYS A 1 306 ? -6.202 1.321 -12.498 1.00 91.25 306 LYS A C 1
ATOM 2483 O O . LYS A 1 306 ? -7.328 1.807 -12.401 1.00 91.25 306 LYS A O 1
ATOM 2488 N N . ASN A 1 307 ? -5.879 0.432 -13.438 1.00 93.06 307 ASN A N 1
ATOM 2489 C CA . ASN A 1 307 ? -6.783 -0.010 -14.497 1.00 93.06 307 ASN A CA 1
ATOM 2490 C C . ASN A 1 307 ? -6.813 -1.547 -14.631 1.00 93.06 307 ASN A C 1
ATOM 2492 O O . ASN A 1 307 ? -6.264 -2.092 -15.593 1.00 93.06 307 ASN A O 1
ATOM 2496 N N . PRO A 1 308 ? -7.536 -2.273 -13.749 1.00 91.25 308 PRO A N 1
ATOM 2497 C CA . PRO A 1 308 ? -7.465 -3.742 -13.658 1.00 91.25 308 PRO A CA 1
ATOM 2498 C C . PRO A 1 308 ? -7.922 -4.530 -14.897 1.00 91.25 308 PRO A C 1
ATOM 2500 O O . PRO A 1 308 ? -7.903 -5.759 -14.896 1.00 91.25 308 PRO A O 1
ATOM 2503 N N . SER A 1 309 ? -8.390 -3.841 -15.942 1.00 92.56 309 SER A N 1
ATOM 2504 C CA . SER A 1 309 ? -8.714 -4.442 -17.240 1.00 92.56 309 SER A CA 1
ATOM 2505 C C . SER A 1 309 ? -7.475 -4.686 -18.105 1.00 92.56 309 SER A C 1
ATOM 2507 O O . SER A 1 309 ? -7.544 -5.505 -19.021 1.00 92.56 309 SER A O 1
ATOM 2509 N N . PHE A 1 310 ? -6.361 -4.002 -17.828 1.00 94.94 310 PHE A N 1
ATOM 2510 C CA . PHE A 1 310 ? -5.126 -4.140 -18.588 1.00 94.94 310 PHE A CA 1
ATOM 2511 C C . PHE A 1 310 ? -4.159 -5.099 -17.902 1.00 94.94 310 PHE A C 1
ATOM 2513 O O . PHE A 1 310 ? -3.879 -4.989 -16.708 1.00 94.94 310 PHE A O 1
ATOM 2520 N N . ILE A 1 311 ? -3.639 -6.028 -18.700 1.00 97.69 311 ILE A N 1
ATOM 2521 C CA . ILE A 1 311 ? -2.459 -6.823 -18.378 1.00 97.69 311 ILE A CA 1
ATOM 2522 C C . ILE A 1 311 ? -1.357 -6.311 -19.291 1.00 97.69 311 ILE A C 1
ATOM 2524 O O . ILE A 1 311 ? -1.568 -6.205 -20.500 1.00 97.69 311 ILE A O 1
ATOM 2528 N N . CYS A 1 312 ? -0.214 -5.960 -18.726 1.00 97.94 312 CYS A N 1
ATOM 2529 C CA . CYS A 1 312 ? 0.833 -5.216 -19.406 1.00 97.94 312 CYS A CA 1
ATOM 2530 C C . CYS A 1 312 ? 2.180 -5.929 -19.297 1.00 97.94 312 CYS A C 1
ATOM 2532 O O . CYS A 1 312 ? 2.427 -6.702 -18.368 1.00 97.94 312 CYS A O 1
ATOM 2534 N N . VAL A 1 313 ? 3.065 -5.621 -20.242 1.00 98.31 313 VAL A N 1
ATOM 2535 C CA . VAL A 1 313 ? 4.494 -5.938 -20.152 1.00 98.31 313 VAL A CA 1
ATOM 2536 C C . VAL A 1 313 ? 5.105 -5.169 -18.980 1.00 98.31 313 VAL A C 1
ATOM 2538 O O . VAL A 1 313 ? 4.953 -3.951 -18.889 1.00 98.31 313 VAL A O 1
ATOM 2541 N N . ALA A 1 314 ? 5.785 -5.886 -18.089 1.00 98.62 314 ALA A N 1
ATOM 2542 C CA . ALA A 1 314 ? 6.368 -5.318 -16.884 1.00 98.62 314 ALA A CA 1
ATOM 2543 C C . ALA A 1 314 ? 7.746 -5.914 -16.569 1.00 98.62 314 ALA A C 1
ATOM 2545 O O . ALA A 1 314 ? 8.095 -7.019 -16.999 1.00 98.62 314 ALA A O 1
ATOM 2546 N N . THR A 1 315 ? 8.507 -5.191 -15.755 1.00 98.56 315 THR A N 1
ATOM 2547 C CA . THR A 1 315 ? 9.844 -5.544 -15.285 1.00 98.56 315 THR A CA 1
ATOM 2548 C C . THR A 1 315 ? 9.899 -5.480 -13.763 1.00 98.56 315 THR A C 1
ATOM 2550 O O . THR A 1 315 ? 9.268 -4.641 -13.127 1.00 98.56 315 THR A O 1
ATOM 2553 N N . ILE A 1 316 ? 10.686 -6.366 -13.158 1.00 98.31 316 ILE A N 1
ATOM 2554 C CA . ILE A 1 316 ? 11.047 -6.259 -11.745 1.00 98.31 316 ILE A CA 1
ATOM 2555 C C . ILE A 1 316 ? 12.117 -5.181 -11.607 1.00 98.31 316 ILE A C 1
ATOM 2557 O O . ILE A 1 316 ? 13.274 -5.418 -11.960 1.00 98.31 316 ILE A O 1
ATOM 2561 N N . ALA A 1 317 ? 11.727 -4.008 -11.119 1.00 97.50 317 ALA A N 1
ATOM 2562 C CA . ALA A 1 317 ? 12.615 -2.855 -10.999 1.00 97.50 317 ALA A CA 1
ATOM 2563 C C . ALA A 1 317 ? 13.466 -2.892 -9.725 1.00 97.50 317 ALA A C 1
ATOM 2565 O O . ALA A 1 317 ? 14.612 -2.451 -9.744 1.00 97.50 317 ALA A O 1
ATOM 2566 N N . ASP A 1 318 ? 12.934 -3.459 -8.641 1.00 96.69 318 ASP A N 1
ATOM 2567 C CA . ASP A 1 318 ? 13.595 -3.463 -7.335 1.00 96.69 318 ASP A CA 1
ATOM 2568 C C . ASP A 1 318 ? 13.187 -4.681 -6.485 1.00 96.69 318 ASP A C 1
ATOM 2570 O O . ASP A 1 318 ? 12.188 -5.354 -6.766 1.00 96.69 318 ASP A O 1
ATOM 2574 N N . MET A 1 319 ? 13.970 -4.999 -5.453 1.00 93.25 319 MET A N 1
ATOM 2575 C CA . MET A 1 319 ? 13.729 -6.099 -4.521 1.00 93.25 319 MET A CA 1
ATOM 2576 C C . MET A 1 319 ? 14.124 -5.729 -3.090 1.00 93.25 319 MET A C 1
ATOM 2578 O O . MET A 1 319 ? 15.294 -5.506 -2.790 1.00 93.25 319 MET A O 1
ATOM 2582 N N . VAL A 1 320 ? 13.153 -5.802 -2.178 1.00 90.75 320 VAL A N 1
ATOM 2583 C CA . VAL A 1 320 ? 13.342 -5.543 -0.747 1.00 90.75 320 VAL A CA 1
ATOM 2584 C C . VAL A 1 320 ? 12.745 -6.697 0.051 1.00 90.75 320 VAL A C 1
ATOM 2586 O O . VAL A 1 320 ? 11.547 -6.987 -0.011 1.00 90.75 320 VAL A O 1
ATOM 2589 N N . ASP A 1 321 ? 13.603 -7.373 0.814 1.00 86.75 321 ASP A N 1
ATOM 2590 C CA . ASP A 1 321 ? 13.285 -8.564 1.601 1.00 86.75 321 ASP A CA 1
ATOM 2591 C C . ASP A 1 321 ? 12.638 -9.686 0.764 1.00 86.75 321 ASP A C 1
ATOM 2593 O O . ASP A 1 321 ? 13.303 -10.357 -0.025 1.00 86.75 321 ASP A O 1
ATOM 2597 N N . SER A 1 322 ? 11.338 -9.924 0.955 1.00 87.31 322 SER A N 1
ATOM 2598 C CA . SER A 1 322 ? 10.553 -10.931 0.223 1.00 87.31 322 SER A CA 1
ATOM 2599 C C . SER A 1 322 ? 9.643 -10.331 -0.851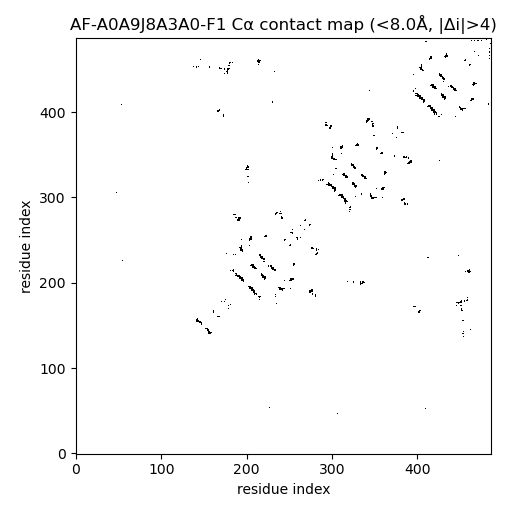 1.00 87.31 322 SER A C 1
ATOM 2601 O O . SER A 1 322 ? 8.954 -11.074 -1.554 1.00 87.31 322 SER A O 1
ATOM 2603 N N . ARG A 1 323 ? 9.649 -9.001 -0.980 1.00 92.94 323 ARG A N 1
ATOM 2604 C CA . ARG A 1 323 ? 8.844 -8.250 -1.938 1.00 92.94 323 ARG A CA 1
ATOM 2605 C C . ARG A 1 323 ? 9.703 -7.757 -3.089 1.00 92.94 323 ARG A C 1
ATOM 2607 O O . ARG A 1 323 ? 10.923 -7.630 -2.984 1.00 92.94 323 ARG A O 1
ATOM 2614 N N . PHE A 1 324 ? 9.044 -7.460 -4.190 1.00 95.81 324 PHE A N 1
ATOM 2615 C CA . PHE A 1 324 ? 9.659 -6.869 -5.360 1.00 95.81 324 PHE A CA 1
ATOM 2616 C C . PHE A 1 324 ? 8.736 -5.824 -5.975 1.00 95.81 324 PHE A C 1
ATOM 2618 O O . PHE A 1 324 ? 7.509 -5.914 -5.861 1.00 95.81 324 PHE A O 1
ATOM 2625 N N . LEU A 1 325 ? 9.356 -4.826 -6.593 1.00 98.00 325 LEU A N 1
ATOM 2626 C CA . LEU A 1 325 ? 8.686 -3.725 -7.264 1.00 98.00 325 LEU A CA 1
ATOM 2627 C C . LEU A 1 325 ? 8.404 -4.125 -8.709 1.00 98.00 325 LEU A C 1
ATOM 2629 O O . LEU A 1 325 ? 9.323 -4.472 -9.455 1.00 98.00 325 LEU A O 1
ATOM 2633 N N . VAL A 1 326 ? 7.131 -4.095 -9.087 1.00 98.50 326 VAL A N 1
ATOM 2634 C CA . VAL A 1 326 ? 6.693 -4.266 -10.472 1.00 98.50 326 VAL A CA 1
ATOM 2635 C C . VAL A 1 326 ? 6.638 -2.891 -11.117 1.00 98.50 326 VAL A C 1
ATOM 2637 O O . VAL A 1 326 ? 5.919 -2.030 -10.621 1.00 98.50 326 VAL A O 1
ATOM 2640 N N . HIS A 1 327 ? 7.370 -2.724 -12.215 1.00 98.50 327 HIS A N 1
ATOM 2641 C CA . HIS A 1 327 ? 7.378 -1.533 -13.055 1.00 98.50 327 HIS A CA 1
ATOM 2642 C C . HIS A 1 327 ? 6.802 -1.850 -14.432 1.00 98.50 327 HIS A C 1
ATOM 2644 O O . HIS A 1 327 ? 7.109 -2.897 -15.004 1.00 98.50 327 HIS A O 1
ATOM 2650 N N . PHE A 1 328 ? 5.986 -0.954 -14.979 1.00 98.31 328 PHE A N 1
ATOM 2651 C CA . PHE A 1 328 ? 5.414 -1.113 -16.314 1.00 98.31 328 PHE A CA 1
ATOM 2652 C C . PHE A 1 328 ? 6.327 -0.490 -17.370 1.00 98.31 328 PHE A C 1
ATOM 2654 O O . PHE A 1 328 ? 6.555 0.716 -17.374 1.00 98.31 328 PHE A O 1
ATOM 2661 N N . ASP A 1 329 ? 6.828 -1.305 -18.298 1.00 97.81 329 ASP A N 1
ATOM 2662 C CA . ASP A 1 329 ? 7.858 -0.881 -19.249 1.00 97.81 329 ASP A CA 1
ATOM 2663 C C . ASP A 1 329 ? 7.396 0.321 -20.089 1.00 97.81 329 ASP A C 1
ATOM 2665 O O . ASP A 1 329 ? 6.356 0.268 -20.750 1.00 97.81 329 ASP A O 1
ATOM 2669 N N . ASN A 1 330 ? 8.203 1.389 -20.093 1.00 95.75 330 ASN A N 1
ATOM 2670 C CA . ASN A 1 330 ? 7.939 2.657 -20.787 1.00 95.75 330 ASN A CA 1
ATOM 2671 C C . ASN A 1 330 ? 6.713 3.438 -20.265 1.00 95.75 330 ASN A C 1
ATOM 2673 O O . ASN A 1 330 ? 6.236 4.349 -20.948 1.00 95.75 330 ASN A O 1
ATOM 2677 N N . TRP A 1 331 ? 6.223 3.115 -19.068 1.00 95.25 331 TRP A N 1
ATOM 2678 C CA . TRP A 1 331 ? 5.249 3.923 -18.336 1.00 95.25 331 TRP A CA 1
ATOM 2679 C C . TRP A 1 331 ? 5.925 4.750 -17.242 1.00 95.25 331 TRP A C 1
ATOM 2681 O O . TRP A 1 331 ? 7.104 4.589 -16.938 1.00 95.25 331 TRP A O 1
ATOM 2691 N N . ASP A 1 332 ? 5.151 5.670 -16.678 1.00 93.69 332 ASP A N 1
ATOM 2692 C CA . ASP A 1 332 ? 5.549 6.433 -15.503 1.00 93.69 332 ASP A CA 1
ATOM 2693 C C . ASP A 1 332 ? 5.578 5.551 -14.242 1.00 93.69 332 ASP A C 1
ATOM 2695 O O . ASP A 1 332 ? 4.758 4.645 -14.084 1.00 93.69 332 ASP A O 1
ATOM 2699 N N . GLU A 1 333 ? 6.488 5.856 -13.319 1.00 92.12 333 GLU A N 1
ATOM 2700 C CA . GLU A 1 333 ? 6.723 5.068 -12.100 1.00 92.12 333 GLU A CA 1
ATOM 2701 C C . GLU A 1 333 ? 5.548 5.137 -11.108 1.00 92.12 333 GLU A C 1
ATOM 2703 O O . GLU A 1 333 ? 5.438 4.317 -10.199 1.00 92.12 333 GLU A O 1
ATOM 2708 N N . SER A 1 334 ? 4.608 6.075 -11.286 1.00 94.44 334 SER A N 1
ATOM 2709 C CA . SER A 1 334 ? 3.393 6.138 -10.464 1.00 94.44 334 SER A CA 1
ATOM 2710 C C . SER A 1 334 ? 2.468 4.925 -10.635 1.00 94.44 334 SER A C 1
ATOM 2712 O O . SER A 1 334 ? 1.555 4.737 -9.828 1.00 94.44 334 SER A O 1
ATOM 2714 N N . TYR A 1 335 ? 2.646 4.113 -11.684 1.00 96.19 335 TYR A N 1
ATOM 2715 C CA . TYR A 1 335 ? 1.912 2.855 -11.875 1.00 96.19 335 TYR A CA 1
ATOM 2716 C C . TYR A 1 335 ? 2.560 1.673 -11.156 1.00 96.19 335 TYR A C 1
ATOM 2718 O O . TYR A 1 335 ? 1.926 0.621 -11.030 1.00 96.19 335 TYR A O 1
ATOM 2726 N N . ASP A 1 336 ? 3.795 1.834 -10.686 1.00 97.81 336 ASP A N 1
ATOM 2727 C CA . ASP A 1 336 ? 4.533 0.768 -10.036 1.00 97.81 336 ASP A CA 1
ATOM 2728 C C . ASP A 1 336 ? 3.817 0.313 -8.763 1.00 97.81 336 ASP A C 1
ATOM 2730 O O . ASP A 1 336 ? 3.072 1.057 -8.123 1.00 97.81 336 ASP A O 1
ATOM 2734 N N . TYR A 1 337 ? 4.042 -0.934 -8.361 1.00 97.94 337 TYR A N 1
ATOM 2735 C CA . TYR A 1 337 ? 3.570 -1.406 -7.065 1.00 97.94 337 TYR A CA 1
ATOM 2736 C C . TYR A 1 337 ? 4.448 -2.517 -6.499 1.00 97.94 337 TYR A C 1
ATOM 2738 O O . TYR A 1 337 ? 4.955 -3.388 -7.209 1.00 97.94 337 TYR A O 1
ATOM 2746 N N . TRP A 1 338 ? 4.573 -2.522 -5.174 1.00 97.25 338 TRP A N 1
ATOM 2747 C CA . TRP A 1 338 ? 5.214 -3.605 -4.439 1.00 97.25 338 TRP A CA 1
ATOM 2748 C C . TRP A 1 338 ? 4.293 -4.818 -4.341 1.00 97.25 338 TRP A C 1
ATOM 2750 O O . TRP A 1 338 ? 3.106 -4.701 -4.020 1.00 97.25 338 TRP A O 1
ATOM 2760 N N . CYS A 1 339 ? 4.842 -6.008 -4.573 1.00 95.50 339 CYS A N 1
ATOM 2761 C CA . CYS A 1 339 ? 4.134 -7.263 -4.347 1.00 95.50 339 CYS A CA 1
ATOM 2762 C C . CYS A 1 339 ? 5.088 -8.406 -3.970 1.00 95.50 339 CYS A C 1
ATOM 2764 O O . CYS A 1 339 ? 6.299 -8.217 -3.877 1.00 95.50 339 CYS A O 1
ATOM 2766 N N . ASP A 1 340 ? 4.535 -9.587 -3.702 1.00 93.81 340 ASP A N 1
ATOM 2767 C CA . ASP A 1 340 ? 5.294 -10.810 -3.448 1.00 93.81 340 ASP A CA 1
ATOM 2768 C C . ASP A 1 340 ? 4.962 -11.905 -4.475 1.00 93.81 340 ASP A C 1
ATOM 2770 O O . ASP A 1 340 ? 4.079 -11.763 -5.322 1.00 93.81 340 ASP A O 1
ATOM 2774 N N . ALA A 1 341 ? 5.671 -13.031 -4.385 1.00 94.81 341 ALA A N 1
ATOM 2775 C CA . ALA A 1 341 ? 5.562 -14.146 -5.325 1.00 94.81 341 ALA A CA 1
ATOM 2776 C C . ALA A 1 341 ? 4.160 -14.779 -5.412 1.00 94.81 341 ALA A C 1
ATOM 2778 O O . ALA A 1 341 ? 3.898 -15.517 -6.362 1.00 94.81 341 ALA A O 1
ATOM 2779 N N . THR A 1 342 ? 3.297 -14.546 -4.419 1.00 94.19 342 THR A N 1
ATOM 2780 C CA . THR A 1 342 ? 1.911 -15.026 -4.376 1.00 94.19 342 THR A CA 1
ATOM 2781 C C . THR A 1 342 ? 0.911 -14.041 -4.980 1.00 94.19 342 THR A C 1
ATOM 2783 O O . THR A 1 342 ? -0.267 -14.365 -5.087 1.00 94.19 342 THR A O 1
ATOM 2786 N N . SER A 1 343 ? 1.337 -12.840 -5.375 1.00 96.00 343 SER A N 1
ATOM 2787 C CA . SER A 1 343 ? 0.432 -11.814 -5.892 1.00 96.00 343 SER A CA 1
ATOM 2788 C C . SER A 1 343 ? -0.418 -12.340 -7.061 1.00 96.00 343 SER A C 1
ATOM 2790 O O . SER A 1 343 ? 0.132 -12.885 -8.017 1.00 96.00 343 SER A O 1
ATOM 2792 N N . PRO A 1 344 ? -1.753 -12.162 -7.030 1.00 95.38 344 PRO A N 1
ATOM 2793 C CA . PRO A 1 344 ? -2.626 -12.593 -8.121 1.00 95.38 344 PRO A CA 1
ATOM 2794 C C . PRO A 1 344 ? -2.564 -11.650 -9.330 1.00 95.38 344 PRO A C 1
ATOM 2796 O O . PRO A 1 344 ? -3.200 -11.903 -10.346 1.00 95.38 344 PRO A O 1
ATOM 2799 N N . TYR A 1 345 ? -1.815 -10.552 -9.203 1.00 97.00 345 TYR A N 1
ATOM 2800 C CA . TYR A 1 345 ? -1.693 -9.489 -10.195 1.00 97.00 345 TYR A CA 1
ATOM 2801 C C . TYR A 1 345 ? -0.468 -9.640 -11.093 1.00 97.00 345 TYR A C 1
ATOM 2803 O O . TYR A 1 345 ? -0.155 -8.729 -11.849 1.00 97.00 345 TYR A O 1
ATOM 2811 N N . ILE A 1 346 ? 0.262 -10.747 -10.976 1.00 98.06 346 ILE A N 1
ATOM 2812 C CA . ILE A 1 346 ? 1.464 -11.017 -11.760 1.00 98.06 346 ILE A CA 1
ATOM 2813 C C . ILE A 1 346 ? 1.383 -12.410 -12.372 1.00 98.06 346 ILE A C 1
ATOM 2815 O O . ILE A 1 346 ? 0.905 -13.365 -11.756 1.00 98.06 346 ILE A O 1
ATOM 2819 N N . HIS A 1 347 ? 1.908 -12.532 -13.580 1.00 98.06 347 HIS A N 1
ATOM 2820 C CA . HIS A 1 347 ? 1.875 -13.746 -14.368 1.00 98.06 347 HIS A CA 1
ATOM 2821 C C . HIS A 1 347 ? 3.209 -13.945 -15.099 1.00 98.06 347 HIS A C 1
ATOM 2823 O O . HIS A 1 347 ? 3.904 -12.971 -15.413 1.00 98.06 347 HIS A O 1
ATOM 2829 N N . PRO A 1 348 ? 3.613 -15.199 -15.363 1.00 98.06 348 PRO A N 1
ATOM 2830 C CA . PRO A 1 348 ? 4.782 -15.457 -16.187 1.00 98.06 348 PRO A CA 1
ATOM 2831 C C . PRO A 1 348 ? 4.566 -14.957 -17.619 1.00 98.06 348 PRO A C 1
ATOM 2833 O O . PRO A 1 348 ? 3.441 -14.871 -18.108 1.00 98.06 348 PRO A O 1
ATOM 2836 N N . VAL A 1 349 ? 5.674 -14.674 -18.301 1.00 98.19 349 VAL A N 1
ATOM 2837 C CA . VAL A 1 349 ? 5.690 -14.360 -19.734 1.00 98.19 349 VAL A CA 1
ATOM 2838 C C . VAL A 1 349 ? 4.950 -15.442 -20.530 1.00 98.19 349 VAL A C 1
ATOM 2840 O O . VAL A 1 349 ? 5.263 -16.624 -20.386 1.00 98.19 349 VAL A O 1
ATOM 2843 N N . GLY A 1 350 ? 3.996 -15.031 -21.372 1.00 96.81 350 GLY A N 1
ATOM 2844 C CA . GLY A 1 350 ? 3.181 -15.912 -22.215 1.00 96.81 350 GLY A CA 1
ATOM 2845 C C . GLY A 1 350 ? 1.784 -16.207 -21.658 1.00 96.81 350 GLY A C 1
ATOM 2846 O O . GLY A 1 350 ? 0.943 -16.738 -22.384 1.00 96.81 350 GLY A O 1
ATOM 2847 N N . TRP A 1 351 ? 1.490 -15.823 -20.413 1.00 97.81 351 TRP A N 1
ATOM 2848 C CA . TRP A 1 351 ? 0.213 -16.133 -19.766 1.00 97.81 351 TRP A CA 1
ATOM 2849 C C . TRP A 1 351 ? -0.998 -15.555 -20.513 1.00 97.81 351 TRP A C 1
ATOM 2851 O O . TRP A 1 351 ? -1.997 -16.255 -20.692 1.00 97.81 351 TRP A O 1
ATOM 2861 N N . CYS A 1 352 ? -0.920 -14.315 -21.006 1.00 97.06 352 CYS A N 1
ATOM 2862 C CA . CYS A 1 352 ? -1.981 -13.702 -21.807 1.00 97.06 352 CYS A CA 1
ATOM 2863 C C . CYS A 1 352 ? -2.297 -14.524 -23.057 1.00 97.06 352 CYS A C 1
ATOM 2865 O O . CYS A 1 352 ? -3.467 -14.770 -23.353 1.00 97.06 352 CYS A O 1
ATOM 2867 N N . GLN A 1 353 ? -1.261 -14.989 -23.760 1.00 95.06 353 GLN A N 1
ATOM 2868 C CA . GLN A 1 353 ? -1.407 -15.797 -24.968 1.00 95.06 353 GLN A CA 1
ATOM 2869 C C . GLN A 1 353 ? -2.086 -17.140 -24.663 1.00 95.06 353 GLN A C 1
ATOM 2871 O O . GLN A 1 353 ? -2.996 -17.542 -25.385 1.00 95.06 353 GLN A O 1
ATOM 2876 N N . GLU A 1 354 ? -1.688 -17.807 -23.578 1.00 96.75 354 GLU A N 1
ATOM 2877 C CA . GLU A 1 354 ? -2.265 -19.089 -23.148 1.00 96.75 354 GLU A CA 1
ATOM 2878 C C . GLU A 1 354 ? -3.733 -18.969 -22.708 1.00 96.75 354 GLU A C 1
ATOM 2880 O O . GLU A 1 354 ? -4.519 -19.892 -22.908 1.00 96.75 354 GLU A O 1
ATOM 2885 N N . ASN A 1 355 ? -4.118 -17.824 -22.137 1.00 96.38 355 ASN A N 1
ATOM 2886 C CA . ASN A 1 355 ? -5.455 -17.592 -21.581 1.00 96.38 355 ASN A CA 1
ATOM 2887 C C . ASN A 1 355 ? -6.376 -16.781 -22.511 1.00 96.38 355 ASN A C 1
ATOM 2889 O O . ASN A 1 355 ? -7.469 -16.387 -22.100 1.00 96.38 355 ASN A O 1
ATOM 2893 N N . GLY A 1 356 ? -5.953 -16.503 -23.750 1.00 94.69 356 GLY A N 1
ATOM 2894 C CA . GLY A 1 356 ? -6.739 -15.730 -24.718 1.00 94.69 356 GLY A CA 1
ATOM 2895 C C . GLY A 1 356 ? -7.024 -14.291 -24.268 1.00 94.69 356 GLY A C 1
ATOM 2896 O O . GLY A 1 356 ? -8.088 -13.747 -24.563 1.00 94.69 356 GLY A O 1
ATOM 2897 N N . ARG A 1 357 ? -6.102 -13.686 -23.512 1.00 95.06 357 ARG A N 1
ATOM 2898 C CA . ARG A 1 357 ? -6.185 -12.305 -23.017 1.00 95.06 357 ARG A CA 1
ATOM 2899 C C . ARG A 1 357 ? -5.299 -11.391 -23.859 1.00 95.06 357 ARG A C 1
ATOM 2901 O O . ARG A 1 357 ? -4.277 -11.810 -24.396 1.00 95.06 357 ARG A O 1
ATOM 2908 N N . THR A 1 358 ? -5.690 -10.126 -23.960 1.00 94.44 358 THR A N 1
ATOM 2909 C CA . THR A 1 358 ? -4.908 -9.116 -24.679 1.00 94.44 358 THR A CA 1
ATOM 2910 C C . THR A 1 358 ? -3.788 -8.592 -23.790 1.00 94.44 358 THR A C 1
ATOM 2912 O O . THR A 1 358 ? -4.060 -7.998 -22.747 1.00 94.44 358 THR A O 1
ATOM 2915 N N . LEU A 1 359 ? -2.544 -8.780 -24.228 1.00 96.69 359 LEU A N 1
ATOM 2916 C CA . LEU A 1 359 ? -1.374 -8.171 -23.605 1.00 96.69 359 LEU A CA 1
ATOM 2917 C C . LEU A 1 359 ? -1.197 -6.732 -24.102 1.00 96.69 359 LEU A C 1
ATOM 2919 O O . LEU A 1 359 ? -1.180 -6.473 -25.306 1.00 96.69 359 LEU A O 1
ATOM 2923 N N . THR A 1 360 ? -1.024 -5.805 -23.170 1.00 96.31 360 THR A N 1
ATOM 2924 C CA . THR A 1 360 ? -0.709 -4.402 -23.441 1.00 96.31 360 THR A CA 1
ATOM 2925 C C . THR A 1 360 ? 0.802 -4.251 -23.551 1.00 96.31 360 THR A C 1
ATOM 2927 O O . THR A 1 360 ? 1.543 -4.516 -22.603 1.00 96.31 360 THR A O 1
ATOM 2930 N N . THR A 1 361 ? 1.269 -3.854 -24.730 1.00 95.50 361 THR A N 1
ATOM 2931 C CA . THR A 1 361 ? 2.696 -3.675 -25.017 1.00 95.50 361 THR A CA 1
ATOM 2932 C C . THR A 1 361 ? 3.218 -2.354 -24.442 1.00 95.50 361 THR A C 1
ATOM 2934 O O . THR A 1 361 ? 2.419 -1.441 -24.213 1.00 95.50 361 THR A O 1
ATOM 2937 N N . PRO A 1 362 ? 4.544 -2.193 -24.286 1.00 94.81 362 PRO A N 1
ATOM 2938 C CA . PRO A 1 362 ? 5.138 -0.925 -23.872 1.00 94.81 362 PRO A CA 1
ATOM 2939 C C . PRO A 1 362 ? 4.730 0.231 -24.810 1.00 94.81 362 P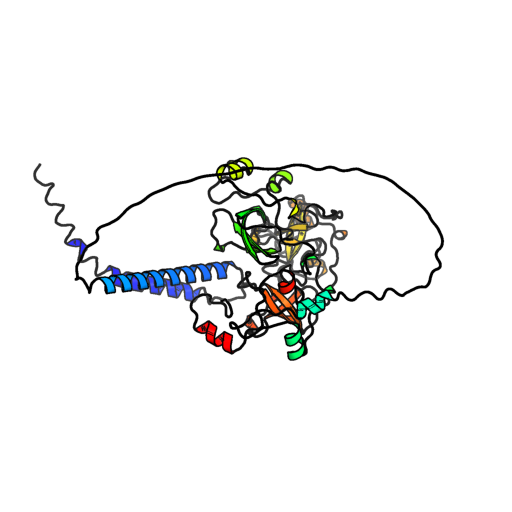RO A C 1
ATOM 2941 O O . PRO A 1 362 ? 4.678 0.035 -26.035 1.00 94.81 362 PRO A O 1
ATOM 2944 N N . PRO A 1 363 ? 4.446 1.437 -24.285 1.00 93.50 363 PRO A N 1
ATOM 2945 C CA . PRO A 1 363 ? 4.167 2.614 -25.092 1.00 93.50 363 PRO A CA 1
ATOM 2946 C C . PRO A 1 363 ? 5.290 2.901 -26.094 1.00 93.50 363 PRO A C 1
ATOM 2948 O O . PRO A 1 363 ? 6.474 2.866 -25.763 1.00 93.50 363 PRO A O 1
ATOM 2951 N N . GLY A 1 364 ? 4.914 3.188 -27.342 1.00 88.94 364 GLY A N 1
ATOM 2952 C CA . GLY A 1 364 ? 5.866 3.458 -28.424 1.00 88.94 364 GLY A CA 1
ATOM 2953 C C . GLY A 1 364 ? 6.481 2.217 -29.082 1.00 88.94 364 GLY A C 1
ATOM 2954 O O . GLY A 1 364 ? 7.313 2.376 -29.974 1.00 88.94 364 GLY A O 1
ATOM 2955 N N . TYR A 1 365 ? 6.072 0.996 -28.707 1.00 90.00 365 TYR A N 1
ATOM 2956 C CA . TYR A 1 365 ? 6.549 -0.217 -29.377 1.00 90.00 365 TYR A CA 1
ATOM 2957 C C . TYR A 1 365 ? 6.065 -0.274 -30.849 1.00 90.00 365 TYR A C 1
ATOM 2959 O O . TYR A 1 365 ? 4.855 -0.214 -31.082 1.00 90.00 365 TYR A O 1
ATOM 2967 N N . PRO A 1 366 ? 6.954 -0.396 -31.860 1.00 81.94 366 PRO A N 1
ATOM 2968 C CA . PRO A 1 366 ? 6.584 -0.228 -33.275 1.00 81.94 366 PRO A CA 1
ATOM 2969 C C . PRO A 1 366 ? 5.586 -1.260 -33.819 1.00 81.94 366 PRO A C 1
ATOM 2971 O O . PRO A 1 366 ? 4.772 -0.947 -34.686 1.00 81.94 366 PRO A O 1
ATOM 2974 N N . GLU A 1 367 ? 5.637 -2.498 -33.321 1.00 79.88 367 GLU A N 1
ATOM 2975 C CA . GLU A 1 367 ? 4.885 -3.638 -33.858 1.00 79.88 367 GLU A CA 1
ATOM 2976 C C . GLU A 1 367 ? 3.856 -4.177 -32.849 1.00 79.88 367 GLU A C 1
ATOM 2978 O O . GLU A 1 367 ? 3.813 -5.371 -32.576 1.00 79.88 367 GLU A O 1
ATOM 2983 N N . VAL A 1 368 ? 2.993 -3.313 -32.298 1.00 78.56 368 VAL A N 1
ATOM 2984 C CA . VAL A 1 368 ? 2.003 -3.680 -31.254 1.00 78.56 368 VAL A CA 1
ATOM 2985 C C . VAL A 1 368 ? 1.186 -4.935 -31.604 1.00 78.56 368 VAL A C 1
ATOM 2987 O O . VAL A 1 368 ? 0.975 -5.797 -30.758 1.00 78.56 368 VAL A O 1
ATOM 2990 N N . LYS A 1 369 ? 0.749 -5.072 -32.865 1.00 79.25 369 LYS A N 1
ATOM 2991 C CA . LYS A 1 369 ? -0.061 -6.221 -33.320 1.00 79.25 369 LYS A CA 1
ATOM 2992 C C . LYS A 1 369 ? 0.724 -7.532 -33.439 1.00 79.25 369 LYS A C 1
ATOM 2994 O O . LYS A 1 369 ? 0.107 -8.590 -33.416 1.00 79.25 369 LYS A O 1
ATOM 2999 N N . ASN A 1 370 ? 2.047 -7.452 -33.570 1.00 85.44 370 ASN A N 1
ATOM 3000 C CA . ASN A 1 370 ? 2.946 -8.593 -33.750 1.00 85.44 370 ASN A CA 1
ATOM 3001 C C . ASN A 1 370 ? 3.960 -8.688 -32.602 1.00 85.44 370 ASN A C 1
ATOM 3003 O O . ASN A 1 370 ? 5.063 -9.204 -32.791 1.00 85.44 370 ASN A O 1
ATOM 3007 N N . PHE A 1 371 ? 3.618 -8.160 -31.424 1.00 93.69 371 PHE A N 1
ATOM 3008 C CA . PHE A 1 371 ? 4.501 -8.222 -30.271 1.00 93.69 371 PHE A CA 1
ATOM 3009 C C . PHE A 1 371 ? 4.872 -9.676 -29.969 1.00 93.69 371 PHE A C 1
ATOM 3011 O O . PHE A 1 371 ? 4.006 -10.539 -29.825 1.00 93.69 371 PHE A O 1
ATOM 3018 N N . SER A 1 372 ? 6.175 -9.929 -29.871 1.00 94.50 372 SER A N 1
ATOM 3019 C CA . SER A 1 372 ? 6.732 -11.227 -29.518 1.00 94.50 372 SER A CA 1
ATOM 3020 C C . SER A 1 372 ? 7.614 -11.064 -28.296 1.00 94.50 372 SER A C 1
ATOM 3022 O O . SER A 1 372 ? 8.593 -10.316 -28.322 1.00 94.50 372 SER A O 1
ATOM 3024 N N . TRP A 1 373 ? 7.289 -11.810 -27.243 1.00 96.81 373 TRP A N 1
ATOM 3025 C CA . TRP A 1 373 ? 8.100 -11.861 -26.034 1.00 96.81 373 TRP A CA 1
ATOM 3026 C C . TRP A 1 373 ? 9.541 -12.288 -26.318 1.00 96.81 373 TRP A C 1
ATOM 3028 O O . TRP A 1 373 ? 10.457 -11.711 -25.747 1.00 96.81 373 TRP A O 1
ATOM 3038 N N . GLU A 1 374 ? 9.757 -13.244 -27.225 1.00 96.25 374 GLU A N 1
ATOM 3039 C CA . GLU A 1 374 ? 11.098 -13.701 -27.610 1.00 96.25 374 GLU A CA 1
ATOM 3040 C C . GLU A 1 374 ? 11.931 -12.559 -28.200 1.00 96.25 374 GLU A C 1
ATOM 3042 O O . GLU A 1 374 ? 13.060 -12.317 -27.769 1.00 96.25 374 GLU A O 1
ATOM 3047 N N . ARG A 1 375 ? 11.343 -11.809 -29.140 1.00 95.25 375 ARG A N 1
ATOM 3048 C CA . ARG A 1 375 ? 11.995 -10.654 -29.760 1.00 95.25 375 ARG A CA 1
ATOM 3049 C C . ARG A 1 375 ? 12.252 -9.554 -28.735 1.00 95.25 375 ARG A C 1
ATOM 3051 O O . ARG A 1 375 ? 13.365 -9.047 -28.674 1.00 95.25 375 ARG A O 1
ATOM 3058 N N . TYR A 1 376 ? 11.259 -9.225 -27.912 1.00 97.00 376 TYR A N 1
ATOM 3059 C CA . TYR A 1 376 ? 11.383 -8.162 -26.919 1.00 97.00 376 TYR A CA 1
ATOM 3060 C C . TYR A 1 376 ? 12.453 -8.476 -25.862 1.00 97.00 376 TYR A C 1
ATOM 3062 O O . TYR A 1 376 ? 13.289 -7.629 -25.565 1.00 97.00 376 TYR A O 1
ATOM 3070 N N . LEU A 1 377 ? 12.494 -9.712 -25.353 1.00 97.62 377 LEU A N 1
ATOM 3071 C CA . LEU A 1 377 ? 13.522 -10.164 -24.407 1.00 97.62 377 LEU A CA 1
ATOM 3072 C C . LEU A 1 377 ? 14.933 -10.100 -25.010 1.00 97.62 377 LEU A C 1
ATOM 3074 O O . LEU A 1 377 ? 15.875 -9.720 -24.311 1.00 97.62 377 LEU A O 1
ATOM 3078 N N . ALA A 1 378 ? 15.080 -10.438 -26.297 1.00 97.31 378 ALA A N 1
ATOM 3079 C CA . ALA A 1 378 ? 16.346 -10.314 -27.014 1.00 97.31 378 ALA A CA 1
ATOM 3080 C C . ALA A 1 378 ? 16.751 -8.843 -27.228 1.00 97.31 378 ALA A C 1
ATOM 3082 O O . ALA A 1 378 ? 17.905 -8.491 -26.989 1.00 97.31 378 ALA A O 1
ATOM 3083 N N . GLU A 1 379 ? 15.809 -7.979 -27.622 1.00 95.75 379 GLU A N 1
ATOM 3084 C CA . GLU A 1 379 ? 16.022 -6.537 -27.825 1.00 95.75 379 GLU A CA 1
ATOM 3085 C C . GLU A 1 379 ? 16.456 -5.830 -26.532 1.00 95.75 379 GLU A C 1
ATOM 3087 O O . GLU A 1 379 ? 17.348 -4.983 -26.562 1.00 95.75 379 GLU A O 1
ATOM 3092 N N . THR A 1 380 ? 15.870 -6.194 -25.387 1.00 96.50 380 THR A N 1
ATOM 3093 C CA . THR A 1 380 ? 16.190 -5.583 -24.087 1.00 96.50 380 THR A CA 1
ATOM 3094 C C . THR A 1 380 ? 17.283 -6.318 -23.310 1.00 96.50 380 THR A C 1
ATOM 3096 O O . THR A 1 380 ? 17.582 -5.932 -22.179 1.00 96.50 380 THR A O 1
ATOM 3099 N N . ASN A 1 381 ? 17.858 -7.392 -23.866 1.00 97.44 381 ASN A N 1
ATOM 3100 C CA . ASN A 1 381 ? 18.821 -8.268 -23.188 1.00 97.44 381 ASN A CA 1
ATOM 3101 C C . ASN A 1 381 ? 18.353 -8.674 -21.773 1.00 97.44 381 ASN A C 1
ATOM 3103 O O . ASN A 1 381 ? 19.080 -8.555 -20.785 1.00 97.44 381 ASN A O 1
ATOM 3107 N N . SER A 1 382 ? 17.087 -9.074 -21.662 1.00 97.75 382 SER A N 1
ATOM 3108 C CA . SER A 1 382 ? 16.439 -9.389 -20.386 1.00 97.75 382 SER A CA 1
ATOM 3109 C C . SER A 1 382 ? 16.008 -10.849 -20.330 1.00 97.75 382 SER A C 1
ATOM 3111 O O . SER A 1 382 ? 15.890 -11.526 -21.348 1.00 97.75 382 SER A O 1
ATOM 3113 N N . LEU A 1 383 ? 15.747 -11.342 -19.120 1.00 98.00 383 LEU A N 1
ATOM 3114 C CA . LEU A 1 383 ? 15.260 -12.702 -18.901 1.00 98.00 383 LEU A CA 1
ATOM 3115 C C . LEU A 1 383 ? 13.806 -12.679 -18.423 1.00 98.00 383 LEU A C 1
ATOM 3117 O O . LEU A 1 383 ? 13.438 -11.794 -17.650 1.00 98.00 383 LEU A O 1
ATOM 3121 N N . PRO A 1 384 ? 12.973 -13.653 -18.816 1.00 98.19 384 PRO A N 1
ATOM 3122 C CA . PRO A 1 384 ? 11.651 -13.789 -18.233 1.00 98.19 384 PRO A CA 1
ATOM 3123 C C . PRO A 1 384 ? 11.776 -14.280 -16.786 1.00 98.19 384 PRO A C 1
ATOM 3125 O O . PRO A 1 384 ? 12.618 -15.126 -16.463 1.00 98.19 384 PRO A O 1
ATOM 3128 N N . ALA A 1 385 ? 10.905 -13.789 -15.910 1.00 97.62 385 ALA A N 1
ATOM 3129 C CA . ALA A 1 385 ? 10.752 -14.355 -14.582 1.00 97.62 385 ALA A CA 1
ATOM 3130 C C . ALA A 1 385 ? 10.322 -15.831 -14.709 1.00 97.62 385 ALA A C 1
ATOM 3132 O O . ALA A 1 385 ? 9.357 -16.137 -15.416 1.00 97.62 385 ALA A O 1
ATOM 3133 N N . PRO A 1 386 ? 11.016 -16.780 -14.056 1.00 96.25 386 PRO A N 1
ATOM 3134 C CA . PRO A 1 386 ? 10.764 -18.193 -14.293 1.00 96.25 386 PRO A CA 1
ATOM 3135 C C . PRO A 1 386 ? 9.405 -18.603 -13.715 1.00 96.25 386 PRO A C 1
ATOM 3137 O O . PRO A 1 386 ? 9.147 -18.362 -12.540 1.00 96.25 386 PRO A O 1
ATOM 3140 N N . ALA A 1 387 ? 8.571 -19.307 -14.490 1.00 95.69 387 ALA A N 1
ATOM 3141 C CA . ALA A 1 387 ? 7.205 -19.690 -14.094 1.00 95.69 387 ALA A CA 1
ATOM 3142 C C . ALA A 1 387 ? 7.118 -20.373 -12.710 1.00 95.69 387 ALA A C 1
ATOM 3144 O O . ALA A 1 387 ? 6.211 -20.109 -11.929 1.00 95.69 387 ALA A O 1
ATOM 3145 N N . ARG A 1 388 ? 8.124 -21.178 -12.339 1.00 94.50 388 ARG A N 1
ATOM 3146 C CA . ARG A 1 388 ? 8.226 -21.828 -11.014 1.00 94.50 388 ARG A CA 1
ATOM 3147 C C . ARG A 1 388 ? 8.360 -20.861 -9.825 1.00 94.50 388 ARG A C 1
ATOM 3149 O O . ARG A 1 388 ? 8.206 -21.291 -8.676 1.00 94.50 388 ARG A O 1
ATOM 3156 N N . ALA A 1 389 ? 8.742 -19.607 -10.070 1.00 94.69 389 ALA A N 1
ATOM 3157 C CA . ALA A 1 389 ? 8.863 -18.571 -9.048 1.00 94.69 389 ALA A CA 1
ATOM 3158 C C . ALA A 1 389 ? 7.497 -18.052 -8.595 1.00 94.69 389 ALA A C 1
ATOM 3160 O O . ALA A 1 389 ? 7.348 -17.757 -7.412 1.00 94.69 389 ALA A O 1
ATOM 3161 N N . PHE A 1 390 ? 6.517 -18.017 -9.500 1.00 95.50 390 PHE A N 1
ATOM 3162 C CA . PHE A 1 390 ? 5.145 -17.613 -9.218 1.00 95.50 390 PHE A CA 1
ATOM 3163 C C . PHE A 1 390 ? 4.468 -18.659 -8.333 1.00 95.50 390 PHE A C 1
ATOM 3165 O O . PHE A 1 390 ? 4.616 -19.869 -8.538 1.00 95.50 390 PHE A O 1
ATOM 3172 N N . LYS A 1 391 ? 3.757 -18.194 -7.308 1.00 94.31 391 LYS A N 1
ATOM 3173 C CA . LYS A 1 391 ? 3.056 -19.027 -6.331 1.00 94.31 391 LYS A CA 1
ATOM 3174 C C . LYS A 1 391 ? 1.575 -18.693 -6.362 1.00 94.31 391 LYS A C 1
ATOM 3176 O O . LYS A 1 391 ? 1.191 -17.542 -6.493 1.00 94.31 391 LYS A O 1
ATOM 3181 N N . VAL A 1 392 ? 0.737 -19.711 -6.212 1.00 91.50 392 VAL A N 1
ATOM 3182 C CA . VAL A 1 392 ? -0.713 -19.513 -6.160 1.00 91.50 392 VAL A CA 1
ATOM 3183 C C . VAL A 1 392 ? -1.089 -19.000 -4.773 1.00 91.50 392 VAL A C 1
ATOM 3185 O O . VAL A 1 392 ? -0.788 -19.654 -3.771 1.00 91.50 392 VAL A O 1
ATOM 3188 N N . LYS A 1 393 ? -1.762 -17.848 -4.710 1.00 92.19 393 LYS A N 1
ATOM 3189 C CA . LYS A 1 393 ? -2.393 -17.357 -3.483 1.00 92.19 393 LYS A CA 1
ATOM 3190 C C . LYS A 1 393 ? -3.700 -18.106 -3.253 1.00 92.19 393 LYS A C 1
ATOM 3192 O O . LYS A 1 393 ? -4.573 -18.080 -4.117 1.00 92.19 393 LYS A O 1
ATOM 3197 N N . PRO A 1 394 ? -3.867 -18.772 -2.100 1.00 93.44 394 PRO A N 1
ATOM 3198 C CA . PRO A 1 394 ? -5.146 -19.370 -1.757 1.00 93.44 394 PRO A CA 1
ATOM 3199 C C . PRO A 1 394 ? -6.245 -18.295 -1.707 1.00 93.44 394 PRO A C 1
ATOM 3201 O O . PRO A 1 394 ? -5.990 -17.221 -1.145 1.00 93.44 394 PRO A O 1
ATOM 3204 N N . PRO A 1 395 ? -7.454 -18.575 -2.228 1.00 95.62 395 PRO A N 1
ATOM 3205 C CA . PRO A 1 395 ? -8.590 -17.679 -2.076 1.00 95.62 395 PRO A CA 1
ATOM 3206 C C . PRO A 1 395 ? -8.880 -17.392 -0.604 1.00 95.62 395 PRO A C 1
ATOM 3208 O O . PRO A 1 395 ? -8.664 -18.237 0.274 1.00 95.62 395 PRO A O 1
ATOM 3211 N N . HIS A 1 396 ? -9.377 -16.195 -0.315 1.00 96.75 396 HIS A N 1
ATOM 3212 C CA . HIS A 1 396 ? -9.765 -15.863 1.049 1.00 96.75 396 HIS A CA 1
ATOM 3213 C C . HIS A 1 396 ? -11.068 -16.572 1.449 1.00 96.75 396 HIS A C 1
ATOM 3215 O O . HIS A 1 396 ? -11.833 -17.043 0.613 1.00 96.75 396 HIS A O 1
ATOM 3221 N N . SER A 1 397 ? -11.374 -16.611 2.747 1.00 97.56 397 SER A N 1
ATOM 3222 C CA . SER A 1 397 ? -12.606 -17.243 3.259 1.00 97.56 397 SER A CA 1
ATOM 3223 C C . SER A 1 397 ? -13.544 -16.269 3.981 1.00 97.56 397 SER A C 1
ATOM 3225 O O . SER A 1 397 ? -14.330 -16.691 4.830 1.00 97.56 397 SER A O 1
ATOM 3227 N N . PHE A 1 398 ? -13.445 -14.969 3.681 1.00 98.19 398 PHE A N 1
ATOM 3228 C CA . PHE A 1 398 ? -14.466 -13.992 4.068 1.00 98.19 398 PHE A CA 1
ATOM 3229 C C . PHE A 1 398 ? -15.797 -14.324 3.397 1.00 98.19 398 PHE A C 1
ATOM 3231 O O . PHE A 1 398 ? -15.827 -14.883 2.303 1.00 98.19 398 PHE A O 1
ATOM 3238 N N . GLN A 1 399 ? -16.890 -13.997 4.076 1.00 97.44 399 GLN A N 1
ATOM 3239 C CA . GLN A 1 399 ? -18.241 -14.256 3.597 1.00 97.44 399 GLN A CA 1
ATOM 3240 C C . GLN A 1 399 ? -19.056 -12.971 3.622 1.00 97.44 399 GLN A C 1
ATOM 3242 O O . GLN A 1 399 ? -18.817 -12.086 4.448 1.00 97.44 399 GLN A O 1
ATOM 3247 N N . HIS A 1 400 ? -20.056 -12.925 2.747 1.00 97.56 400 HIS A N 1
ATOM 3248 C CA . HIS A 1 400 ? -21.088 -11.900 2.737 1.00 97.56 400 HIS A CA 1
ATOM 3249 C C . HIS A 1 400 ? -21.693 -11.702 4.143 1.00 97.56 400 HIS A C 1
ATOM 3251 O O . HIS A 1 400 ? -21.904 -12.670 4.879 1.00 97.56 400 HIS A O 1
ATOM 3257 N N . ASN A 1 401 ? -21.985 -10.453 4.509 1.00 97.69 401 ASN A N 1
ATOM 3258 C CA . ASN A 1 401 ? -22.494 -9.994 5.811 1.00 97.69 401 ASN A CA 1
ATOM 3259 C C . ASN A 1 401 ? -21.542 -10.124 7.015 1.00 97.69 401 ASN A C 1
ATOM 3261 O O . ASN A 1 401 ? -21.945 -9.815 8.140 1.00 97.69 401 ASN A O 1
ATOM 3265 N N . MET A 1 402 ? -20.289 -10.556 6.836 1.00 98.50 402 MET A N 1
ATOM 3266 C CA . MET A 1 402 ? -19.317 -10.485 7.930 1.00 98.50 402 MET A CA 1
ATOM 3267 C C . MET A 1 402 ? -18.967 -9.028 8.246 1.00 98.50 402 MET A C 1
ATOM 3269 O O . MET A 1 402 ? -18.720 -8.237 7.338 1.00 98.50 402 MET A O 1
ATOM 3273 N N . LYS A 1 403 ? -18.897 -8.693 9.538 1.00 98.62 403 LYS A N 1
ATOM 3274 C CA . LYS A 1 403 ? -18.530 -7.353 10.017 1.00 98.62 403 LYS A CA 1
ATOM 3275 C C . LYS A 1 403 ? -17.055 -7.236 10.390 1.00 98.62 403 LYS A C 1
ATOM 3277 O O . LYS A 1 403 ? -16.475 -8.176 10.941 1.00 98.62 403 LYS A O 1
ATOM 3282 N N . LEU A 1 404 ? -16.459 -6.080 10.128 1.00 98.69 404 LEU A N 1
ATOM 3283 C CA . LEU A 1 404 ? -15.044 -5.790 10.358 1.00 98.69 404 LEU A CA 1
ATOM 3284 C C . LEU A 1 404 ? -14.801 -4.285 10.580 1.00 98.69 404 LEU A C 1
ATOM 3286 O O . LEU A 1 404 ? -15.731 -3.483 10.546 1.00 98.69 404 LEU A O 1
ATOM 3290 N N . GLU A 1 405 ? -13.549 -3.914 10.837 1.00 98.75 405 GLU A N 1
ATOM 3291 C CA . GLU A 1 405 ? -13.094 -2.525 10.947 1.00 98.75 405 GLU A CA 1
ATOM 3292 C C . GLU A 1 405 ? -12.239 -2.180 9.723 1.00 98.75 405 GLU A C 1
ATOM 3294 O O . GLU A 1 405 ? -11.331 -2.940 9.381 1.00 98.75 405 GLU A O 1
ATOM 3299 N N . VAL A 1 406 ? -12.525 -1.063 9.050 1.00 98.69 406 VAL A N 1
ATOM 3300 C CA . VAL A 1 406 ? -11.822 -0.667 7.814 1.00 98.69 406 VAL A CA 1
ATOM 3301 C C . VAL A 1 406 ? -11.481 0.819 7.841 1.00 98.69 406 VAL A C 1
ATOM 3303 O O . VAL A 1 406 ? -12.296 1.638 8.273 1.00 98.69 406 VAL A O 1
ATOM 3306 N N . VAL A 1 407 ? -10.273 1.171 7.392 1.00 98.44 407 VAL A N 1
ATOM 3307 C CA . VAL A 1 407 ? -9.861 2.571 7.200 1.00 98.44 407 VAL A CA 1
ATOM 3308 C C . VAL A 1 407 ? -10.707 3.220 6.103 1.00 98.44 407 VAL A C 1
ATOM 3310 O O . VAL A 1 407 ? -10.878 2.665 5.020 1.00 98.44 407 VAL A O 1
ATOM 3313 N N . ASP A 1 408 ? -11.204 4.429 6.351 1.00 96.81 408 ASP A N 1
ATOM 3314 C CA . ASP A 1 408 ? -11.931 5.202 5.346 1.00 96.81 408 ASP A CA 1
ATOM 3315 C C . ASP A 1 408 ? -10.970 5.723 4.265 1.00 96.81 408 ASP A C 1
ATOM 3317 O O . ASP A 1 408 ? -10.119 6.574 4.522 1.00 96.81 408 ASP A O 1
ATOM 3321 N N . LYS A 1 409 ? -11.117 5.246 3.022 1.00 92.31 409 LYS A N 1
ATOM 3322 C CA . LYS A 1 409 ? -10.273 5.684 1.897 1.00 92.31 409 LYS A CA 1
ATOM 3323 C C . LYS A 1 409 ? -10.350 7.192 1.608 1.00 92.31 409 LYS A C 1
ATOM 3325 O O . LYS A 1 409 ? -9.391 7.751 1.081 1.00 92.31 409 LYS A O 1
ATOM 3330 N N . ARG A 1 410 ? -11.480 7.843 1.920 1.00 91.19 410 ARG A N 1
ATOM 3331 C CA . ARG A 1 410 ? -11.727 9.277 1.676 1.00 91.19 410 ARG A CA 1
ATOM 3332 C C . ARG A 1 410 ? -11.170 10.131 2.810 1.00 91.19 410 ARG A C 1
ATOM 3334 O O . ARG A 1 410 ? -10.669 11.224 2.562 1.00 91.19 410 ARG A O 1
ATOM 3341 N N . ASN A 1 411 ? -11.220 9.618 4.038 1.00 94.31 411 ASN A N 1
ATOM 3342 C CA . ASN A 1 411 ? -10.548 10.215 5.186 1.00 94.31 411 ASN A CA 1
ATOM 3343 C C . ASN A 1 411 ? -9.720 9.164 5.942 1.00 94.31 411 ASN A C 1
ATOM 3345 O O . ASN A 1 411 ? -10.200 8.595 6.925 1.00 94.31 411 ASN A O 1
ATOM 3349 N N . PRO A 1 412 ? -8.450 8.953 5.545 1.00 95.38 412 PRO A N 1
ATOM 3350 C CA . PRO A 1 412 ? -7.620 7.892 6.106 1.00 95.38 412 PRO A CA 1
ATOM 3351 C C . PRO A 1 412 ? -7.318 8.031 7.601 1.00 95.38 412 PRO A C 1
ATOM 3353 O O . PRO A 1 412 ? -6.787 7.094 8.185 1.00 95.38 412 PRO A O 1
ATOM 3356 N N . ALA A 1 413 ? -7.642 9.152 8.252 1.00 95.19 413 ALA A N 1
ATOM 3357 C CA . ALA A 1 413 ? -7.550 9.261 9.709 1.00 95.19 413 ALA A CA 1
ATOM 3358 C C . ALA A 1 413 ? -8.629 8.430 10.435 1.00 95.19 413 ALA A C 1
ATOM 3360 O O . ALA A 1 413 ? -8.467 8.087 11.605 1.00 95.19 413 ALA A O 1
ATOM 3361 N N . LEU A 1 414 ? -9.728 8.091 9.756 1.00 96.69 414 LEU A N 1
ATOM 3362 C CA . LEU A 1 414 ? -10.872 7.399 10.340 1.00 96.69 414 LEU A CA 1
ATOM 3363 C C . LEU A 1 414 ? -10.812 5.893 10.073 1.00 96.69 414 LEU A C 1
ATOM 3365 O O . LEU A 1 414 ? -10.459 5.450 8.983 1.00 96.69 414 LEU A O 1
ATOM 3369 N N . ILE A 1 415 ? -11.230 5.114 11.069 1.00 98.38 415 ILE A N 1
ATOM 3370 C CA . ILE A 1 415 ? -11.570 3.695 10.923 1.00 98.38 415 ILE A CA 1
ATOM 3371 C C . ILE A 1 415 ? -13.046 3.554 11.257 1.00 98.38 415 ILE A C 1
ATOM 3373 O O . ILE A 1 415 ? -13.506 4.118 12.253 1.00 98.38 415 ILE A O 1
ATOM 3377 N N . ARG A 1 416 ? -13.787 2.826 10.426 1.00 98.06 416 ARG A N 1
ATOM 3378 C CA . ARG A 1 416 ? -15.238 2.685 10.535 1.00 98.06 416 ARG A CA 1
ATOM 3379 C C . ARG A 1 416 ? -15.652 1.235 10.724 1.00 98.06 416 ARG A C 1
ATOM 3381 O O . ARG A 1 416 ? -14.954 0.310 10.306 1.00 98.06 416 ARG A O 1
ATOM 3388 N N . VAL A 1 417 ? -16.822 1.067 11.327 1.00 98.25 417 VAL A N 1
ATOM 3389 C CA . VAL A 1 417 ? -17.578 -0.187 11.303 1.00 98.25 417 VAL A CA 1
ATOM 3390 C C . VAL A 1 417 ? -18.020 -0.472 9.870 1.00 98.25 417 VAL A C 1
ATOM 3392 O O . VAL A 1 417 ? -18.600 0.395 9.214 1.00 98.25 417 VAL A O 1
ATOM 3395 N N . ALA A 1 418 ? -17.722 -1.673 9.384 1.00 98.62 418 ALA A N 1
ATOM 3396 C CA . ALA A 1 418 ? -17.951 -2.041 7.998 1.00 98.62 418 ALA A CA 1
ATOM 3397 C C . ALA A 1 418 ? -18.468 -3.476 7.843 1.00 98.62 418 ALA A C 1
ATOM 3399 O O . ALA A 1 418 ? -18.237 -4.338 8.699 1.00 98.62 418 ALA A O 1
ATOM 3400 N N . THR A 1 419 ? -19.108 -3.739 6.707 1.00 98.69 419 THR A N 1
ATOM 3401 C CA . THR A 1 419 ? -19.669 -5.036 6.321 1.00 98.69 419 THR A CA 1
ATOM 3402 C C . THR A 1 419 ? -19.118 -5.476 4.960 1.00 98.69 419 THR A C 1
ATOM 3404 O O . THR A 1 419 ? -18.980 -4.669 4.041 1.00 98.69 419 THR A O 1
ATOM 3407 N N . VAL A 1 420 ? -18.806 -6.769 4.814 1.00 98.69 420 VAL A N 1
ATOM 3408 C CA . VAL A 1 420 ? -18.508 -7.385 3.508 1.00 98.69 420 VAL A CA 1
ATOM 3409 C C . VAL A 1 420 ? -19.815 -7.579 2.740 1.00 98.69 420 VAL A C 1
ATOM 3411 O O . VAL A 1 420 ? -20.641 -8.400 3.145 1.00 98.69 420 VAL A O 1
ATOM 3414 N N . VAL A 1 421 ? -19.995 -6.856 1.637 1.00 98.31 421 VAL A N 1
ATOM 3415 C CA . VAL A 1 421 ? -21.208 -6.923 0.794 1.00 98.31 421 VAL A CA 1
ATOM 3416 C C . VAL A 1 421 ? -21.007 -7.703 -0.500 1.00 98.31 421 VAL A C 1
ATOM 3418 O O . VAL A 1 421 ? -21.976 -8.087 -1.140 1.00 98.31 421 VAL A O 1
ATOM 3421 N N . ASP A 1 422 ? -19.762 -7.965 -0.892 1.00 98.06 422 ASP A N 1
ATOM 3422 C CA . ASP A 1 422 ? -19.440 -8.824 -2.031 1.00 98.06 422 ASP A CA 1
ATOM 3423 C C . ASP A 1 422 ? -18.010 -9.366 -1.903 1.00 98.06 422 ASP A C 1
ATOM 3425 O O . ASP A 1 422 ? -17.196 -8.836 -1.137 1.00 98.06 422 ASP A O 1
ATOM 3429 N N . THR A 1 423 ? -17.705 -10.430 -2.638 1.00 97.62 423 THR A N 1
ATOM 3430 C CA . THR A 1 423 ? -16.405 -11.106 -2.606 1.00 97.62 423 THR A CA 1
ATOM 3431 C C . THR A 1 423 ? -16.042 -11.692 -3.962 1.00 97.62 423 THR A C 1
ATOM 3433 O O . THR A 1 423 ? -16.874 -12.355 -4.578 1.00 97.62 423 THR A O 1
ATOM 3436 N N . ASP A 1 424 ? -14.779 -11.555 -4.362 1.00 94.94 424 ASP A N 1
ATOM 3437 C CA . ASP A 1 424 ? -14.174 -12.409 -5.389 1.00 94.94 424 ASP A CA 1
ATOM 3438 C C . ASP A 1 424 ? -13.112 -13.333 -4.755 1.00 94.94 424 ASP A C 1
ATOM 3440 O O . ASP A 1 424 ? -13.174 -13.613 -3.559 1.00 94.94 424 ASP A O 1
ATOM 3444 N N . GLU A 1 425 ? -12.179 -13.892 -5.530 1.00 94.44 425 GLU A N 1
ATOM 3445 C CA . GLU A 1 425 ? -11.158 -14.805 -4.991 1.00 94.44 425 GLU A CA 1
ATOM 3446 C C . GLU A 1 425 ? -10.153 -14.109 -4.055 1.00 94.44 425 GLU A C 1
ATOM 3448 O O . GLU A 1 425 ? -9.593 -14.735 -3.142 1.00 94.44 425 GLU A O 1
ATOM 3453 N N . HIS A 1 426 ? -9.890 -12.819 -4.278 1.00 95.69 426 HIS A N 1
ATOM 3454 C CA . HIS A 1 426 ? -8.775 -12.097 -3.663 1.00 95.69 426 HIS A CA 1
ATOM 3455 C C . HIS A 1 426 ? -9.148 -10.727 -3.089 1.00 95.69 426 HIS A C 1
ATOM 3457 O O . HIS A 1 426 ? -8.327 -10.127 -2.389 1.00 95.69 426 HIS A O 1
ATOM 3463 N N . ARG A 1 427 ? -10.368 -10.246 -3.325 1.00 97.25 427 ARG A N 1
ATOM 3464 C CA . ARG A 1 427 ? -10.852 -8.925 -2.933 1.00 97.25 427 ARG A CA 1
ATOM 3465 C C . ARG A 1 427 ? -12.212 -9.003 -2.256 1.00 97.25 427 ARG A C 1
ATOM 3467 O O . ARG A 1 427 ? -13.051 -9.855 -2.544 1.00 97.25 427 ARG A O 1
ATOM 3474 N N . LEU A 1 428 ? -12.438 -8.023 -1.394 1.00 98.25 428 LEU A N 1
ATOM 3475 C CA . LEU A 1 428 ? -13.692 -7.795 -0.692 1.00 98.25 428 LEU A CA 1
ATOM 3476 C C . LEU A 1 428 ? -14.303 -6.493 -1.190 1.00 98.25 428 LEU A C 1
ATOM 3478 O O . LEU A 1 428 ? -13.586 -5.504 -1.362 1.00 98.25 428 LEU A O 1
ATOM 3482 N N . ARG A 1 429 ? -15.623 -6.467 -1.358 1.00 98.25 429 ARG A N 1
ATOM 3483 C CA . ARG A 1 429 ? -16.372 -5.219 -1.473 1.00 98.25 429 ARG A CA 1
ATOM 3484 C C . ARG A 1 429 ? -16.854 -4.814 -0.089 1.00 98.25 429 ARG A C 1
ATOM 3486 O O . ARG A 1 429 ? -17.585 -5.560 0.567 1.00 98.25 429 ARG A O 1
ATOM 3493 N N . ILE A 1 430 ? -16.405 -3.648 0.353 1.00 98.44 430 ILE A N 1
ATOM 3494 C CA . ILE A 1 430 ? -16.657 -3.118 1.689 1.00 98.44 430 ILE A CA 1
ATOM 3495 C C . ILE A 1 430 ? -17.752 -2.066 1.632 1.00 98.44 430 ILE A C 1
ATOM 3497 O O . ILE A 1 430 ? -17.703 -1.173 0.790 1.00 98.44 430 ILE A O 1
ATOM 3501 N N . HIS A 1 431 ? -18.680 -2.170 2.577 1.00 98.38 431 HIS A N 1
ATOM 3502 C CA . HIS A 1 431 ? -19.715 -1.192 2.875 1.00 98.38 431 HIS A CA 1
ATOM 3503 C C . HIS A 1 431 ? -19.484 -0.596 4.263 1.00 98.38 431 HIS A C 1
ATOM 3505 O O . HIS A 1 431 ? -19.199 -1.338 5.204 1.00 98.38 431 HIS A O 1
ATOM 3511 N N . PHE A 1 432 ? -19.621 0.722 4.413 1.00 98.06 432 PHE A N 1
ATOM 3512 C CA . PHE A 1 432 ? -19.611 1.361 5.730 1.00 98.06 432 PHE A CA 1
ATOM 3513 C C . PHE A 1 432 ? -21.023 1.396 6.304 1.00 98.06 432 PHE A C 1
ATOM 3515 O O . PHE A 1 432 ? -21.916 1.999 5.719 1.00 98.06 432 PHE A O 1
ATOM 3522 N N . ASP A 1 433 ? -21.220 0.787 7.471 1.00 96.88 433 ASP A N 1
ATOM 3523 C CA . ASP A 1 433 ? -22.559 0.584 8.020 1.00 96.88 433 ASP A CA 1
ATOM 3524 C C . ASP A 1 433 ? -23.274 1.935 8.247 1.00 96.88 433 ASP A C 1
ATOM 3526 O O . ASP A 1 433 ? -22.747 2.848 8.891 1.00 96.88 433 ASP A O 1
ATOM 3530 N N . GLY A 1 434 ? -24.485 2.059 7.694 1.00 93.88 434 GLY A N 1
ATOM 3531 C CA . GLY A 1 434 ? -25.314 3.271 7.743 1.00 93.88 434 GLY A CA 1
ATOM 3532 C C . GLY A 1 434 ? -25.081 4.269 6.600 1.00 93.88 434 GLY A C 1
ATOM 3533 O O . GLY A 1 434 ? -25.872 5.199 6.450 1.00 93.88 434 GLY A O 1
ATOM 3534 N N . TRP A 1 435 ? -24.036 4.089 5.789 1.00 94.31 435 TRP A N 1
ATOM 3535 C CA . TRP A 1 435 ? -23.766 4.918 4.611 1.00 94.31 435 TRP A CA 1
ATOM 3536 C C . TRP A 1 435 ? -24.531 4.418 3.382 1.00 94.31 435 TRP A C 1
ATOM 3538 O O . TRP A 1 435 ? -25.102 3.331 3.392 1.00 94.31 435 TRP A O 1
ATOM 3548 N N . THR A 1 436 ? -24.557 5.209 2.307 1.00 93.00 436 THR A N 1
ATOM 3549 C CA . THR A 1 436 ? -25.095 4.750 1.019 1.00 93.00 436 THR A CA 1
ATOM 3550 C C . THR A 1 436 ? -24.096 3.833 0.306 1.00 93.00 436 THR A C 1
ATOM 3552 O O . THR A 1 436 ? -22.885 3.917 0.519 1.00 93.00 436 THR A O 1
ATOM 3555 N N . ASP A 1 437 ? -24.599 2.965 -0.569 1.00 93.69 437 ASP A N 1
ATOM 3556 C CA . ASP A 1 437 ? -23.812 2.006 -1.357 1.00 93.69 437 ASP A CA 1
ATOM 3557 C C . ASP A 1 437 ? -22.883 2.668 -2.395 1.00 93.69 437 ASP A C 1
ATOM 3559 O O . ASP A 1 437 ? -21.926 2.057 -2.869 1.00 93.69 437 ASP A O 1
ATOM 3563 N N . GLU A 1 438 ? -23.090 3.952 -2.698 1.00 92.88 438 GLU A N 1
ATOM 3564 C CA . GLU A 1 438 ? -22.169 4.790 -3.482 1.00 92.88 438 GLU A CA 1
ATOM 3565 C C . GLU A 1 438 ? -20.776 4.924 -2.841 1.00 92.88 438 GLU A C 1
ATOM 3567 O O . GLU A 1 438 ? -19.791 5.288 -3.497 1.00 92.88 438 GLU A O 1
ATOM 3572 N N . TYR A 1 439 ? -20.686 4.675 -1.532 1.00 93.38 439 TYR A N 1
ATOM 3573 C CA . TYR A 1 439 ? -19.427 4.672 -0.800 1.00 93.38 439 TYR A CA 1
ATOM 3574 C C . TYR A 1 439 ? -18.735 3.315 -0.835 1.00 93.38 439 TYR A C 1
ATOM 3576 O O . TYR A 1 439 ? -17.557 3.271 -0.478 1.00 93.38 439 TYR A O 1
ATOM 3584 N N . ASP A 1 440 ? -19.400 2.262 -1.312 1.00 96.88 440 ASP A N 1
ATOM 3585 C CA . ASP A 1 440 ? -18.840 0.920 -1.361 1.00 96.88 440 ASP A CA 1
ATOM 3586 C C . ASP A 1 440 ? -17.666 0.843 -2.336 1.00 96.88 440 ASP A C 1
ATOM 3588 O O . ASP A 1 440 ? -17.642 1.477 -3.396 1.00 96.88 440 ASP A O 1
ATOM 3592 N N . TYR A 1 441 ? -16.670 0.028 -2.003 1.00 95.94 441 TYR A N 1
ATOM 3593 C CA . TYR A 1 441 ? -15.526 -0.180 -2.884 1.00 95.94 441 TYR A CA 1
ATOM 3594 C C . TYR A 1 441 ? -14.873 -1.538 -2.697 1.00 95.94 441 TYR A C 1
ATOM 3596 O O . TYR A 1 441 ? -14.952 -2.155 -1.637 1.00 95.94 441 TYR A O 1
ATOM 3604 N N . TRP A 1 442 ? -14.210 -1.982 -3.761 1.00 96.06 442 TRP A N 1
ATOM 3605 C CA . TRP A 1 442 ? -13.368 -3.168 -3.753 1.00 96.06 442 TRP A CA 1
ATOM 3606 C C . TRP A 1 442 ? -11.998 -2.854 -3.164 1.00 96.06 442 TRP A C 1
ATOM 3608 O O . TRP A 1 442 ? -11.404 -1.822 -3.477 1.00 96.06 442 TRP A O 1
ATOM 3618 N N . MET A 1 443 ? -11.478 -3.771 -2.359 1.00 95.69 443 MET A N 1
ATOM 3619 C CA . MET A 1 443 ? -10.112 -3.733 -1.851 1.00 95.69 443 MET A CA 1
ATOM 3620 C C . MET A 1 443 ? -9.563 -5.146 -1.658 1.00 95.69 443 MET A C 1
ATOM 3622 O O . MET A 1 443 ? -10.320 -6.091 -1.435 1.00 95.69 443 MET A O 1
ATOM 3626 N N . ASP A 1 444 ? -8.244 -5.287 -1.741 1.00 96.94 444 ASP A N 1
ATOM 3627 C CA . ASP A 1 444 ? -7.555 -6.560 -1.528 1.00 96.94 444 ASP A CA 1
ATOM 3628 C C . ASP A 1 444 ? -7.875 -7.123 -0.137 1.00 96.94 444 ASP A C 1
ATOM 3630 O O . ASP A 1 444 ? -7.775 -6.416 0.868 1.00 96.94 444 ASP A O 1
ATOM 3634 N N . ALA A 1 445 ? -8.233 -8.407 -0.054 1.00 97.56 445 ALA A N 1
ATOM 3635 C CA . ALA A 1 445 ? -8.587 -9.048 1.216 1.00 97.56 445 ALA A CA 1
ATOM 3636 C C . ALA A 1 445 ? -7.413 -9.106 2.209 1.00 97.56 445 ALA A C 1
ATOM 3638 O O . ALA A 1 445 ? -7.608 -9.296 3.408 1.00 97.56 445 ALA A O 1
ATOM 3639 N N . ASP A 1 446 ? -6.188 -8.945 1.713 1.00 95.94 446 ASP A N 1
ATOM 3640 C CA . ASP A 1 446 ? -4.950 -8.850 2.475 1.00 95.94 446 ASP A CA 1
ATOM 3641 C C . ASP A 1 446 ? -4.415 -7.408 2.573 1.00 95.94 446 ASP A C 1
ATOM 3643 O O . ASP A 1 446 ? -3.261 -7.211 2.945 1.00 95.94 446 ASP A O 1
ATOM 3647 N N . SER A 1 447 ? -5.240 -6.394 2.289 1.00 97.12 447 SER A N 1
ATOM 3648 C CA . SER A 1 447 ? -4.900 -4.984 2.512 1.00 97.12 447 SER A CA 1
ATOM 3649 C C . SER A 1 447 ? -4.557 -4.714 3.986 1.00 97.12 447 SER A C 1
ATOM 3651 O O . SER A 1 447 ? -5.280 -5.181 4.872 1.00 97.12 447 SER A O 1
ATOM 3653 N N . PRO A 1 448 ? -3.502 -3.934 4.294 1.00 96.88 448 PRO A N 1
ATOM 3654 C CA . PRO A 1 448 ? -3.132 -3.608 5.673 1.00 96.88 448 PRO A CA 1
ATOM 3655 C C . PRO A 1 448 ? -4.166 -2.738 6.404 1.00 96.88 448 PRO A C 1
ATOM 3657 O O . PRO A 1 448 ? -4.057 -2.591 7.615 1.00 96.88 448 PRO A O 1
ATOM 3660 N N . ASP A 1 449 ? -5.161 -2.201 5.698 1.00 98.19 449 ASP A N 1
ATOM 3661 C CA . ASP A 1 449 ? -6.184 -1.284 6.215 1.00 98.19 449 ASP A CA 1
ATOM 3662 C C . ASP A 1 449 ? -7.525 -1.978 6.551 1.00 98.19 449 ASP A C 1
ATOM 3664 O O . ASP A 1 449 ? -8.545 -1.321 6.783 1.00 98.19 449 ASP A O 1
ATOM 3668 N N . ILE A 1 450 ? -7.526 -3.317 6.570 1.00 98.31 450 ILE A N 1
ATOM 3669 C CA . ILE A 1 450 ? -8.657 -4.177 6.946 1.00 98.31 450 ILE A CA 1
ATOM 3670 C C . ILE A 1 450 ? -8.326 -4.914 8.242 1.00 98.31 450 ILE A C 1
ATOM 3672 O O . ILE A 1 450 ? -7.336 -5.644 8.315 1.00 98.31 450 ILE A O 1
ATOM 3676 N N . HIS A 1 451 ? -9.189 -4.788 9.250 1.00 98.50 451 HIS A N 1
ATOM 3677 C CA . HIS A 1 451 ? -8.922 -5.279 10.598 1.00 98.50 451 HIS A CA 1
ATOM 3678 C C . HIS A 1 451 ? -10.101 -6.051 11.212 1.00 98.50 451 HIS A C 1
ATOM 3680 O O . HIS A 1 451 ? -11.266 -5.782 10.907 1.00 98.50 451 HIS A O 1
ATOM 3686 N N . PRO A 1 452 ? -9.840 -7.021 12.111 1.00 98.19 452 PRO A N 1
ATOM 3687 C CA . PRO A 1 452 ? -10.902 -7.706 12.839 1.00 98.19 452 PRO A CA 1
ATOM 3688 C C . PRO A 1 452 ? -11.603 -6.764 13.826 1.00 98.19 452 PRO A C 1
ATOM 3690 O O . PRO A 1 452 ? -10.982 -5.873 14.402 1.00 98.19 452 PRO A O 1
ATOM 3693 N N . ALA A 1 453 ? -12.882 -7.027 14.103 1.00 98.00 453 ALA A N 1
ATOM 3694 C CA . ALA A 1 453 ? -13.633 -6.301 15.125 1.00 98.00 453 ALA A CA 1
ATOM 3695 C C . ALA A 1 453 ? -12.909 -6.307 16.489 1.00 98.00 453 ALA A C 1
ATOM 3697 O O . ALA A 1 453 ? -12.486 -7.354 16.991 1.00 98.00 453 ALA A O 1
ATOM 3698 N N . GLY A 1 454 ? -12.789 -5.125 17.093 1.00 96.56 454 GLY A N 1
ATOM 3699 C CA . GLY A 1 454 ? -12.054 -4.872 18.328 1.00 96.56 454 GLY A CA 1
ATOM 3700 C C . GLY A 1 454 ? -10.603 -4.427 18.121 1.00 96.56 454 GLY A C 1
ATOM 3701 O O . GLY A 1 454 ? -9.894 -4.257 19.117 1.00 96.56 454 GLY A O 1
ATOM 3702 N N . TRP A 1 455 ? -10.128 -4.263 16.882 1.00 97.56 455 TRP A N 1
ATOM 3703 C CA . TRP A 1 455 ? -8.751 -3.845 16.607 1.00 97.56 455 TRP A CA 1
ATOM 3704 C C . TRP A 1 455 ? -8.495 -2.432 17.126 1.00 97.56 455 TRP A C 1
ATOM 3706 O O . TRP A 1 455 ? -7.571 -2.244 17.915 1.00 97.56 455 TRP A O 1
ATOM 3716 N N . CYS A 1 456 ? -9.376 -1.481 16.818 1.00 97.06 456 CYS A N 1
ATOM 3717 C CA . CYS A 1 456 ? -9.368 -0.118 17.343 1.00 97.06 456 CYS A CA 1
ATOM 3718 C C . CYS A 1 456 ? -9.317 -0.093 18.875 1.00 97.06 456 CYS A C 1
ATOM 3720 O O . CYS A 1 456 ? -8.461 0.564 19.468 1.00 97.06 456 CYS A O 1
ATOM 3722 N N . ALA A 1 457 ? -10.169 -0.888 19.530 1.00 95.00 457 ALA A N 1
ATOM 3723 C CA . ALA A 1 457 ? -10.188 -1.009 20.988 1.00 95.00 457 ALA A CA 1
ATOM 3724 C C . ALA A 1 457 ? -8.861 -1.549 21.549 1.00 95.00 457 ALA A C 1
ATOM 3726 O O . ALA A 1 457 ? -8.381 -1.095 22.588 1.00 95.00 457 ALA A O 1
ATOM 3727 N N . LYS 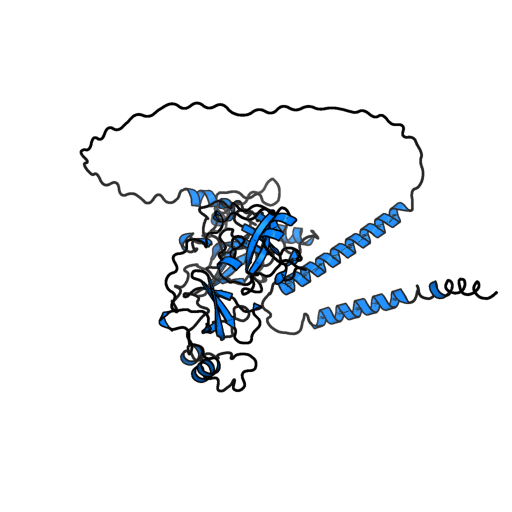A 1 458 ? -8.247 -2.521 20.864 1.00 94.94 458 LYS A N 1
ATOM 3728 C CA . LYS A 1 458 ? -6.971 -3.122 21.270 1.00 94.94 458 LYS A CA 1
ATOM 3729 C C . LYS A 1 458 ? -5.793 -2.169 21.086 1.00 94.94 458 LYS A C 1
ATOM 3731 O O . LYS A 1 458 ? -4.857 -2.214 21.888 1.00 94.94 458 LYS A O 1
ATOM 3736 N N . THR A 1 459 ? -5.813 -1.369 20.027 1.00 95.31 459 THR A N 1
ATOM 3737 C CA . THR A 1 459 ? -4.708 -0.489 19.635 1.00 95.31 459 THR A CA 1
ATOM 3738 C C . THR A 1 459 ? -4.836 0.925 20.187 1.00 95.31 459 THR A C 1
ATOM 3740 O O . THR A 1 459 ? -3.855 1.662 20.157 1.00 95.31 459 THR A O 1
ATOM 3743 N N . GLY A 1 460 ? -6.001 1.297 20.722 1.00 94.44 460 GLY A N 1
ATOM 3744 C CA . GLY A 1 460 ? -6.289 2.655 21.177 1.00 94.44 460 GLY A CA 1
ATOM 3745 C C . GLY A 1 460 ? -6.597 3.623 20.032 1.00 94.44 460 GLY A C 1
ATOM 3746 O O . GLY A 1 460 ? -6.434 4.827 20.203 1.00 94.44 460 GLY A O 1
ATOM 3747 N N . HIS A 1 461 ? -7.003 3.115 18.865 1.00 95.62 461 HIS A N 1
ATOM 3748 C CA . HIS A 1 461 ? -7.477 3.945 17.759 1.00 95.62 461 HIS A CA 1
ATOM 3749 C C . HIS A 1 461 ? -8.982 4.227 17.925 1.00 95.62 461 HIS A C 1
ATOM 3751 O O . HIS A 1 461 ? -9.731 3.300 18.243 1.00 95.62 461 HIS A O 1
ATOM 3757 N N . PRO A 1 462 ? -9.468 5.459 17.689 1.00 95.19 462 PRO A N 1
ATOM 3758 C CA . PRO A 1 462 ? -10.900 5.746 17.669 1.00 95.19 462 PRO A CA 1
ATOM 3759 C C . PRO A 1 462 ? -11.614 4.959 16.566 1.00 95.19 462 PRO A C 1
ATOM 3761 O O . PRO A 1 462 ? -11.151 4.938 15.425 1.00 95.19 462 PRO A O 1
ATOM 3764 N N . LEU A 1 463 ? -12.742 4.336 16.899 1.00 96.19 463 LEU A N 1
ATOM 3765 C CA . LEU A 1 463 ? -13.620 3.676 15.935 1.00 96.19 463 LEU A CA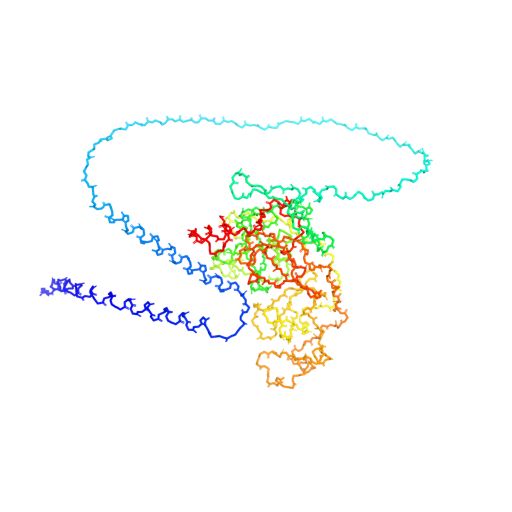 1
ATOM 3766 C C . LEU A 1 463 ? -14.846 4.552 15.697 1.00 96.19 463 LEU A C 1
ATOM 3768 O O . LEU A 1 463 ? -15.506 4.955 16.652 1.00 96.19 463 LEU A O 1
ATOM 3772 N N . GLN A 1 464 ? -15.161 4.809 14.434 1.00 95.12 464 GLN A N 1
ATOM 3773 C CA . GLN A 1 464 ? -16.398 5.464 14.037 1.00 95.12 464 GLN A CA 1
ATOM 3774 C C . GLN A 1 464 ? -17.512 4.410 13.967 1.00 95.12 464 GLN A C 1
ATOM 3776 O O . GLN A 1 464 ? -17.413 3.485 13.150 1.00 95.12 464 GLN A O 1
ATOM 3781 N N . PRO A 1 465 ? -18.546 4.497 14.819 1.00 93.56 465 PRO A N 1
ATOM 3782 C CA . PRO A 1 465 ? -19.681 3.586 14.746 1.00 93.56 465 PRO A CA 1
ATOM 3783 C C . PRO A 1 465 ? -20.538 3.881 13.499 1.00 93.56 465 PRO A C 1
ATOM 3785 O O . PRO A 1 465 ? -20.278 4.863 12.795 1.00 93.56 465 PRO A O 1
ATOM 3788 N N . PRO A 1 466 ? -21.543 3.036 13.199 1.00 93.88 466 PRO A N 1
ATOM 3789 C CA . PRO A 1 466 ? -22.435 3.256 12.068 1.00 93.88 466 PRO A CA 1
ATOM 3790 C C . PRO A 1 466 ? -23.097 4.632 12.138 1.00 93.88 466 PRO A C 1
ATOM 3792 O O . PRO A 1 466 ? -23.581 5.029 13.203 1.00 93.88 466 PRO A O 1
ATOM 3795 N N . ILE A 1 467 ? -23.130 5.343 11.011 1.00 87.62 467 ILE A N 1
ATOM 3796 C CA . ILE A 1 467 ? -23.781 6.653 10.943 1.00 87.62 467 ILE A CA 1
ATOM 3797 C C . ILE A 1 467 ? -25.295 6.464 11.076 1.00 87.62 467 ILE A C 1
ATOM 3799 O O . ILE A 1 467 ? -25.880 5.580 10.448 1.00 87.62 467 ILE A O 1
ATOM 3803 N N . THR A 1 468 ? -25.948 7.261 11.921 1.00 82.12 468 THR A N 1
ATOM 3804 C CA . THR A 1 468 ? -27.410 7.232 12.025 1.00 82.12 468 THR A CA 1
ATOM 3805 C C . THR A 1 468 ? -28.028 8.242 11.058 1.00 82.12 468 THR A C 1
ATOM 3807 O O . THR A 1 468 ? -27.381 9.229 10.700 1.00 82.12 468 THR A O 1
ATOM 3810 N N . PRO A 1 469 ? -29.303 8.072 10.660 1.00 75.00 469 PRO A N 1
ATOM 3811 C CA . PRO A 1 469 ? -29.985 9.066 9.835 1.00 75.00 469 PRO A CA 1
ATOM 3812 C C . PRO A 1 469 ? -29.945 10.479 10.434 1.00 75.00 469 PRO A C 1
ATOM 3814 O O . PRO A 1 469 ? -29.854 11.447 9.693 1.00 75.00 469 PRO A O 1
ATOM 3817 N N . GLN A 1 470 ? -29.965 10.600 11.765 1.00 68.06 470 GLN A N 1
ATOM 3818 C CA . GLN A 1 470 ? -29.869 11.883 12.472 1.00 68.06 470 GLN A CA 1
ATOM 3819 C C . GLN A 1 470 ? -28.502 12.549 12.259 1.00 68.06 470 GLN A C 1
ATOM 3821 O O . GLN A 1 470 ? -28.446 13.736 11.953 1.00 68.06 470 GLN A O 1
ATOM 3826 N N . ASP A 1 471 ? -27.419 11.772 12.307 1.00 70.75 471 ASP A N 1
ATOM 3827 C CA . ASP A 1 471 ? -26.059 12.277 12.081 1.00 70.75 471 ASP A CA 1
ATOM 3828 C C . ASP A 1 471 ? -25.857 12.753 10.628 1.00 70.75 471 ASP A C 1
ATOM 3830 O O . ASP A 1 471 ? -25.115 13.705 10.374 1.00 70.75 471 ASP A O 1
ATOM 3834 N N . MET A 1 472 ? -26.546 12.131 9.660 1.00 64.31 472 MET A N 1
ATOM 3835 C CA . MET A 1 472 ? -26.543 12.593 8.263 1.00 64.31 472 MET A CA 1
ATOM 3836 C C . MET A 1 472 ? -27.208 13.967 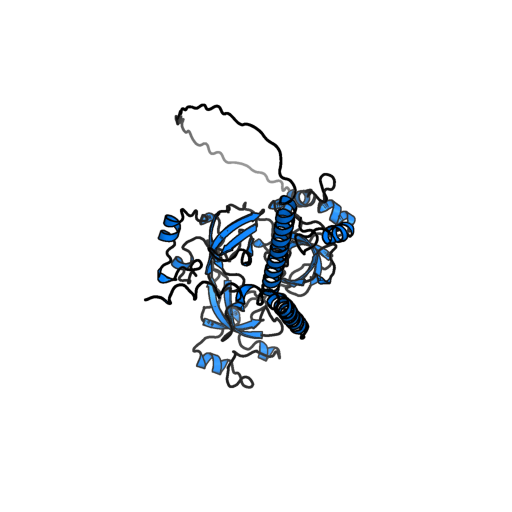8.100 1.00 64.31 472 MET A C 1
ATOM 3838 O O . MET A 1 472 ? -26.755 14.769 7.287 1.00 64.31 472 MET A O 1
ATOM 3842 N N . PHE A 1 473 ? -28.253 14.263 8.881 1.00 60.41 473 PHE A N 1
ATOM 3843 C CA . PHE A 1 473 ? -28.876 15.589 8.882 1.00 60.41 473 PHE A CA 1
ATOM 3844 C C . PHE A 1 473 ? -27.980 16.632 9.569 1.00 60.41 473 PHE A C 1
ATOM 3846 O O . PHE A 1 473 ? -27.751 17.695 8.998 1.00 60.41 473 PHE A O 1
ATOM 3853 N N . GLU A 1 474 ? -27.404 16.325 10.735 1.00 59.47 474 GLU A N 1
ATOM 3854 C CA . GLU A 1 474 ? -26.561 17.267 11.500 1.00 59.47 474 GLU A CA 1
ATOM 3855 C C . GLU A 1 474 ? -25.256 17.646 10.771 1.00 59.47 474 GLU A C 1
ATOM 3857 O O . GLU A 1 474 ? -24.787 18.782 10.849 1.00 59.47 474 GLU A O 1
ATOM 3862 N N . THR A 1 475 ? -24.682 16.722 9.997 1.00 53.03 475 THR A N 1
ATOM 3863 C CA . THR A 1 475 ? -23.455 16.966 9.213 1.00 53.03 475 THR A CA 1
ATOM 3864 C C . THR A 1 475 ? -23.670 17.859 7.993 1.00 53.03 475 THR A C 1
ATOM 3866 O O . THR A 1 475 ? -22.717 18.479 7.527 1.00 53.03 475 THR A O 1
ATOM 3869 N N . SER A 1 476 ? -24.910 17.995 7.510 1.00 52.28 476 SER A N 1
ATOM 3870 C CA . SER A 1 476 ? -25.242 18.954 6.448 1.00 52.28 476 SER A CA 1
ATOM 3871 C C . SER A 1 476 ? -25.184 20.416 6.918 1.00 52.28 476 SER A C 1
ATOM 3873 O O . SER A 1 476 ? -25.019 21.319 6.098 1.00 52.28 476 SER A O 1
ATOM 3875 N N . GLU A 1 477 ? -25.252 20.653 8.235 1.00 48.75 477 GLU A N 1
ATOM 3876 C CA . GLU A 1 477 ? -25.250 21.992 8.838 1.00 48.75 477 GLU A CA 1
ATOM 3877 C C . GLU A 1 477 ? -23.866 22.429 9.363 1.00 48.75 477 GLU A C 1
ATOM 3879 O O . GLU A 1 477 ? -23.633 23.622 9.575 1.00 48.75 477 GLU A O 1
ATOM 3884 N N . GLN A 1 478 ? -22.914 21.502 9.545 1.00 48.88 478 GLN A N 1
ATOM 3885 C CA . GLN A 1 478 ? -21.569 21.796 10.061 1.00 48.88 478 GLN A CA 1
ATOM 3886 C C . GLN A 1 478 ? -20.535 21.976 8.937 1.00 48.88 478 GLN A C 1
ATOM 3888 O O . GLN A 1 478 ? -19.988 21.037 8.363 1.00 48.88 478 GLN A O 1
ATOM 3893 N N . SER A 1 479 ? -20.227 23.240 8.655 1.00 44.56 479 SER A N 1
ATOM 3894 C CA . SER A 1 479 ? -19.291 23.726 7.637 1.00 44.56 479 SER A CA 1
ATOM 3895 C C . SER A 1 479 ? -17.811 23.558 8.029 1.00 44.56 479 SER A C 1
ATOM 3897 O O . SER A 1 479 ? -17.104 24.532 8.284 1.00 44.56 479 SER A O 1
ATOM 3899 N N . GLY A 1 480 ? -17.316 22.316 8.066 1.00 55.88 480 GLY A N 1
ATOM 3900 C CA . GLY A 1 480 ? -15.897 22.036 8.350 1.00 55.88 480 GLY A CA 1
ATOM 3901 C C . GLY A 1 480 ? -15.263 20.972 7.456 1.00 55.88 480 GLY A C 1
ATOM 3902 O O . GLY A 1 480 ? -14.268 21.238 6.783 1.00 55.88 480 GLY A O 1
ATOM 3903 N N . CYS A 1 481 ? -15.845 19.772 7.426 1.00 48.78 481 CYS A N 1
ATOM 3904 C CA . CYS A 1 481 ? -15.372 18.646 6.624 1.00 48.78 481 CYS A CA 1
ATOM 3905 C C . CYS A 1 481 ? -16.524 18.120 5.754 1.00 48.78 481 CYS A C 1
ATOM 3907 O O . CYS A 1 481 ? -17.580 17.810 6.296 1.00 48.78 481 CYS A O 1
ATOM 3909 N N . PRO A 1 482 ? -16.347 17.960 4.430 1.00 48.66 482 PRO A N 1
ATOM 3910 C CA . PRO A 1 482 ? -17.413 17.497 3.535 1.00 48.66 482 PRO A CA 1
ATOM 3911 C C . PRO A 1 482 ? -17.750 16.004 3.700 1.00 48.66 482 PRO A C 1
ATOM 3913 O O . PRO A 1 482 ? -18.591 15.486 2.972 1.00 48.66 482 PRO A O 1
ATOM 3916 N N . THR A 1 483 ? -17.077 15.290 4.610 1.00 51.22 483 THR A N 1
ATOM 3917 C CA . THR A 1 483 ? -17.363 13.882 4.913 1.00 51.22 483 THR A CA 1
ATOM 3918 C C . THR A 1 483 ? -18.255 13.801 6.156 1.00 51.22 483 THR A C 1
ATOM 3920 O O . THR A 1 483 ? -17.778 14.149 7.241 1.00 51.22 483 THR A O 1
ATOM 3923 N N . PRO A 1 484 ? -19.508 13.314 6.040 1.00 43.62 484 PRO A N 1
ATOM 3924 C CA . PRO A 1 484 ? -20.381 13.085 7.189 1.00 43.62 484 PRO A CA 1
ATOM 3925 C C . PRO A 1 484 ? -19.704 12.263 8.309 1.00 43.62 484 PRO A C 1
ATOM 3927 O O . PRO A 1 484 ? -18.916 11.345 8.066 1.00 43.62 484 PRO A O 1
ATOM 3930 N N . GLY A 1 485 ? -19.962 12.616 9.567 1.00 47.81 485 GLY A N 1
ATOM 3931 C CA . GLY A 1 485 ? -19.406 11.943 10.747 1.00 47.81 485 GLY A CA 1
ATOM 3932 C C . GLY A 1 485 ? -17.949 12.296 11.077 1.00 47.81 485 GLY A C 1
ATOM 3933 O O . GLY A 1 485 ? -17.325 11.599 11.871 1.00 47.81 485 GLY A O 1
ATOM 3934 N N . CYS A 1 486 ? -17.386 13.344 10.471 1.00 44.81 486 CYS A N 1
ATOM 3935 C CA . CYS A 1 486 ? -16.094 13.903 10.862 1.00 44.81 486 CYS A CA 1
ATOM 3936 C C . CYS A 1 486 ? -16.321 15.038 11.877 1.00 44.81 486 CYS A C 1
ATOM 3938 O O . CYS A 1 486 ? -16.782 16.107 11.486 1.00 44.81 486 CYS A O 1
ATOM 3940 N N . THR A 1 487 ? -16.024 14.799 13.158 1.00 41.12 487 THR A N 1
ATOM 3941 C CA . THR A 1 487 ? -16.040 15.828 14.221 1.00 41.12 487 THR A CA 1
ATOM 3942 C C . THR A 1 487 ? -14.670 16.426 14.462 1.00 41.12 487 THR A C 1
ATOM 3944 O O . THR A 1 487 ? -13.713 15.616 14.511 1.00 41.12 487 THR A O 1
#

InterPro domains:
  IPR004092 Mbt repeat domain [PF02820] (191-258)
  IPR004092 Mbt repeat domain [PF02820] (298-365)
  IPR004092 Mbt repeat domain [PF02820] (402-466)
  IPR004092 Mbt repeat domain [PS51079] (155-255)
  IPR004092 Mbt repeat domain [PS51079] (263-362)
  IPR004092 Mbt repeat domain [PS51079] (371-466)
  IPR004092 Mbt repeat domain [SM00561] (155-255)
  IPR004092 Mbt repeat domain [SM00561] (263-362)
  IPR004092 Mbt repeat domain [SM00561] (371-466)
  IPR050548 Polycomb group and chromatin remodeling factors [PTHR12247] (76-486)

Nearest PDB structures (foldseek):
  2rhy-assembly1_A  TM=9.870E-01  e=1.167E-52  Homo sapiens
  2ri3-assembly1_A  TM=9.871E-01  e=1.236E-52  Homo sapiens
  2rjf-assembly1_A  TM=9.680E-01  e=2.185E-52  Homo sapiens
  2rhz-assembly1_A  TM=9.810E-01  e=2.016E-51  Homo sapiens
  2ri5-assembly1_A  TM=9.831E-01  e=2.532E-51  Homo sapiens

Sequence (487 aa):
MISDLARIFNVEWHLKTIQTHRSSIDLHWRRAQACLMLQVVIGQERVSQSRDTFCYLRVLCSFSSALSKEQQEELKREGSRTNGEALGRKRPRLTERLAEDMDSSMEIAEEDDEDYGEKESRRPARGATRGRRKRRGDAALLRYTVPYGGKKKAWCWASYLEQERAIAAPSKLFKEYQSFPQCKNGFRVGMRLEGVDPEHPSMYCVLTIAEVLGHRIRLHFDKYSDCYDFWVNSNSPDIHPVGWCEKTGHKLHPPKGMKDEEFSWSSYIKLNKIQTAPKALFQNQNMTVTPSGFRVGMKLEAIDKKNPSFICVATIADMVDSRFLVHFDNWDESYDYWCDATSPYIHPVGWCQENGRTLTTPPGYPEVKNFSWERYLAETNSLPAPARAFKVKPPHSFQHNMKLEVVDKRNPALIRVATVVDTDEHRLRIHFDGWTDEYDYWMDADSPDIHPAGWCAKTGHPLQPPITPQDMFETSEQSGCPTPGCT

Organism: NCBI:txid630221

Solvent-accessible surface area (backbone atoms only — not comparable to full-atom values): 29697 Å² total; per-residue (Å²): 138,94,73,88,80,68,72,77,74,64,60,70,68,60,59,69,66,54,66,72,58,53,66,62,55,56,57,54,51,58,53,53,56,53,52,56,62,55,56,68,75,67,67,82,77,93,73,69,91,51,69,65,64,52,49,54,51,52,51,52,52,52,51,53,52,49,52,53,48,52,55,53,52,51,55,53,56,60,60,67,74,71,80,87,88,82,87,84,90,86,87,88,87,90,81,91,85,83,92,84,90,87,89,92,80,89,88,86,86,88,86,87,90,88,88,89,82,92,82,91,86,82,84,83,92,76,91,72,83,79,72,78,75,71,68,72,60,63,69,50,31,24,60,44,70,42,82,39,94,59,102,82,40,72,45,35,52,50,63,48,31,61,74,67,72,46,48,63,45,59,62,86,72,47,52,76,83,24,36,79,72,91,68,80,65,80,78,53,65,63,23,27,33,30,29,50,38,90,68,31,51,82,41,31,33,44,30,30,28,71,40,73,52,36,47,31,34,31,38,28,52,42,77,54,66,76,83,71,42,45,72,44,51,58,74,45,85,56,51,41,41,71,65,45,38,73,74,72,72,49,71,66,45,54,40,63,93,56,51,70,91,74,61,44,70,72,60,53,32,65,76,67,71,55,50,66,46,62,64,89,63,49,68,80,79,74,69,81,62,67,88,63,62,68,54,69,59,21,28,30,31,30,46,36,81,83,47,73,88,42,32,29,43,23,30,27,72,39,77,58,84,72,33,34,29,42,32,49,46,79,55,67,57,58,71,27,45,78,42,46,54,40,43,90,50,56,42,39,67,62,48,38,71,78,68,76,45,76,71,42,68,41,68,85,55,92,51,69,94,71,69,45,71,71,57,51,31,61,76,67,75,41,47,65,37,48,62,87,38,58,41,86,59,78,61,68,82,82,52,74,62,25,26,32,32,32,49,33,88,91,47,68,91,42,30,30,39,24,31,27,76,43,73,64,61,60,33,32,26,40,33,52,42,69,58,65,75,90,72,42,46,78,43,55,65,81,38,74,58,45,30,36,63,33,40,36,66,72,43,62,29,77,68,42,69,59,52,48,78,66,49,58,56,56,40,76,73,49,94,81,52,98,51,73,84,66,128

Radius of gyration: 31.28 Å; Cα contacts (8 Å, |Δi|>4): 674; chains: 1; bounding box: 55×115×82 Å

Foldseek 3Di:
DPDVPPVVPPVVVVVVVVVVVVVVVVVVVVVVVVVVVVVVVPPDDDAQPDCVVVLVVVVVLVVVVVVVVVVVVVVVVVVVVPDDDDDDDDDDDDDDDDDDDDDDDDDDDDDDDDDDDDDDDDDDDDDDDPPDPPPPPVVVLQVDWFDDDPDPDTDGNVVVCVVVVFAADDQVLADPLQEADPDAQPDDFQAWWWFAQLLQRLAIAIWTFHDDFQQKTWIDGAQDDCSSIDMDGLADPGIGWPCPCVVPVHQYDYGPPDDSVRDDPVCVCVVVVGHHDDRVSYPLPDQDQDDFLDDFQAWWWFAQPSHRLATEIWTFHADRRQKTKIGGAQDHSSSIDIDGLQDPGIAWPCPCVVVVHQYHYHPPDPCSVPDDPVVVCVVSVGHIRDRVSHDHDFFGDDDFRHWWWFQQPSHNLAIEIWTFHDDDRFWTWIDGAQDDCVSIDIDGSNDSRIHTRSSCVSRVHRYQYHQDPVQVVVQVVDSDDPDGPDD

pLDDT: mean 75.4, std 27.43, range [25.5, 98.75]

Mean predicted aligned error: 15.81 Å

Secondary structure (DSSP, 8-state):
--STTSSSSSSTTTTTTSTTTHHHHHHHHHHHHHHHHHHSSSS-S-----HHHHHHHHHHHHHHHHHHHHHHHHHHHHHTTS-----------------------------------------------------HHHHHHHTPPEEETTTTEEE-HHHHHHHTT-EEPPGGGS-TTTS--SSPP---TT-EEEEEETTEEEEEEEEEEEEEETTEEEEEETTS-GGG-EEEETT-TTEE-TTHHHHHTPPEEPPTT--TTT--HHHHHHHHTPPBPPGGG-GGGS------S--TT-EEEEE-SSSTT-EEEEEEEEEETTEEEEEETTS-GGG-EEE-TT-TTEE-TTHHHHTTPPEEPPTT-TTGGG--HHHHHHHTT--BPPGGG--PPPPP---TTEEEEEE-SSSTT-EEEEEEEEE-SSEEEEEETTS-GGG-EEEETT-TTEE-TTHHHHHT--EEPPPPHHHHHHHTT-TT-SSTT--